Protein AF-A0A538QKP8-F1 (afdb_monomer_lite)

Foldseek 3Di:
DVVVVVVVVVVVVVVVVVVVVVVVVVVVVVVVVVVVVVVLVVLLVVLVVVLVVLVVVLVVLVVVLVVLVVVLVVLVVVLVVLVVVLVVLVVLLVVLVVVLVVLVVVLVVLVVVLVVLVVVLVVLVVVLVVLVVVCVVDDDDPVSVVVNVVSVVVSVVSVVVSVVSVVVSVVSVVSSVVSVVSNVVSVVSVVVSVVSVVVSVVSVVVSVVSVVVSVVSVVVSVVSVVSSCVSVVVPPPPPDDPPDDDDDDDPVVVVVVVVVVVVVVVVVVVVVVVVVVVVVVVVVVVVVVVVVVVVVVVVVVVVVVVVVVVPPDDDDDPLVVVLVVLVVVLVVLVVVLVVLVVQLVVLVPDDDDPVSVVSNVVSVVVNVVSVVVNVVSVVVCVVSPND

Structure (mmCIF, N/CA/C/O backbone):
data_AF-A0A538QKP8-F1
#
_entry.id   AF-A0A538QKP8-F1
#
loop_
_atom_site.group_PDB
_atom_site.id
_atom_site.type_symbol
_atom_site.label_atom_id
_atom_site.label_alt_id
_atom_site.label_comp_id
_atom_site.label_asym_id
_atom_site.label_entity_id
_atom_site.label_seq_id
_atom_site.pdbx_PDB_ins_code
_atom_site.Cartn_x
_atom_site.Cartn_y
_atom_site.Cartn_z
_atom_site.occupancy
_atom_site.B_iso_or_equiv
_atom_site.auth_seq_id
_atom_site.auth_comp_id
_atom_site.auth_asym_id
_atom_site.auth_atom_id
_atom_site.pdbx_PDB_model_num
ATOM 1 N N . MET A 1 1 ? 57.299 9.905 -96.079 1.00 59.62 1 MET A N 1
ATOM 2 C CA . MET A 1 1 ? 58.032 10.505 -94.932 1.00 59.62 1 MET A CA 1
ATOM 3 C C . MET A 1 1 ? 57.216 11.536 -94.160 1.00 59.62 1 MET A C 1
ATOM 5 O O . MET A 1 1 ? 57.145 11.400 -92.948 1.00 59.62 1 MET A O 1
ATOM 9 N N . THR A 1 2 ? 56.624 12.564 -94.782 1.00 70.69 2 THR A N 1
ATOM 10 C CA . THR A 1 2 ? 55.777 13.544 -94.063 1.00 70.69 2 THR A CA 1
ATOM 11 C C . THR A 1 2 ? 54.383 12.995 -93.748 1.00 70.69 2 THR A C 1
ATOM 13 O O . THR A 1 2 ? 53.954 13.095 -92.606 1.00 70.69 2 THR A O 1
ATOM 16 N N . ALA A 1 3 ? 53.727 12.330 -94.705 1.00 73.00 3 ALA A N 1
ATOM 17 C CA . ALA A 1 3 ? 52.415 11.704 -94.501 1.00 73.00 3 ALA A CA 1
ATOM 18 C C . ALA A 1 3 ? 52.436 10.591 -93.432 1.00 73.00 3 ALA A C 1
ATOM 20 O O . ALA A 1 3 ? 51.595 10.588 -92.543 1.00 73.00 3 ALA A O 1
ATOM 21 N N . ASP A 1 4 ? 53.447 9.713 -93.446 1.00 78.00 4 ASP A N 1
ATOM 22 C CA . ASP A 1 4 ? 53.578 8.624 -92.457 1.00 78.00 4 ASP A CA 1
ATOM 23 C C . ASP A 1 4 ? 53.831 9.146 -91.034 1.00 78.00 4 ASP A C 1
ATOM 25 O O . ASP A 1 4 ? 53.369 8.567 -90.055 1.00 78.00 4 ASP A O 1
ATOM 29 N N . ARG A 1 5 ? 54.558 10.267 -90.909 1.00 80.00 5 ARG A N 1
ATOM 30 C CA . ARG A 1 5 ? 54.783 10.939 -89.620 1.00 80.00 5 ARG A CA 1
ATOM 31 C C . ARG A 1 5 ? 53.517 11.602 -89.087 1.00 80.00 5 ARG A C 1
ATOM 33 O O . ARG A 1 5 ? 53.330 11.604 -87.877 1.00 80.00 5 ARG A O 1
ATOM 40 N N . ILE A 1 6 ? 52.675 12.142 -89.969 1.00 80.56 6 ILE A N 1
ATOM 41 C CA . ILE A 1 6 ? 51.372 12.711 -89.604 1.00 80.56 6 ILE A CA 1
ATOM 42 C C . ILE A 1 6 ? 50.420 11.591 -89.169 1.00 80.56 6 ILE A C 1
ATOM 44 O O . ILE A 1 6 ? 49.860 11.678 -88.087 1.00 80.56 6 ILE A O 1
ATOM 48 N N . ALA A 1 7 ? 50.336 10.489 -89.920 1.00 80.25 7 ALA A N 1
ATOM 49 C CA . ALA A 1 7 ? 49.511 9.335 -89.550 1.00 80.25 7 ALA A CA 1
ATOM 50 C C . ALA A 1 7 ? 49.923 8.725 -88.195 1.00 80.25 7 ALA A C 1
ATOM 52 O O . ALA A 1 7 ? 49.082 8.481 -87.335 1.00 80.25 7 ALA A O 1
ATOM 53 N N . ALA A 1 8 ? 51.229 8.558 -87.955 1.00 82.31 8 ALA A N 1
ATOM 54 C CA . ALA A 1 8 ? 51.733 8.078 -86.668 1.00 82.31 8 ALA A CA 1
ATOM 55 C C . ALA A 1 8 ? 51.505 9.074 -85.514 1.00 82.31 8 ALA A C 1
ATOM 57 O O . ALA A 1 8 ? 51.424 8.661 -84.357 1.00 82.31 8 ALA A O 1
ATOM 58 N N . ALA A 1 9 ? 51.442 10.378 -85.799 1.00 80.38 9 ALA A N 1
ATOM 59 C CA . ALA A 1 9 ? 51.078 11.389 -84.811 1.00 80.38 9 ALA A CA 1
ATOM 60 C C . ALA A 1 9 ? 49.576 11.333 -84.492 1.00 80.38 9 ALA A C 1
ATOM 62 O O . ALA A 1 9 ? 49.225 11.331 -83.315 1.00 80.38 9 ALA A O 1
ATOM 63 N N . ASP A 1 10 ? 48.718 11.188 -85.503 1.00 85.00 10 ASP A N 1
ATOM 64 C CA . ASP A 1 10 ? 47.269 11.032 -85.334 1.00 85.00 10 ASP A CA 1
ATOM 65 C C . ASP A 1 10 ? 46.922 9.784 -84.512 1.00 85.00 10 ASP A C 1
ATOM 67 O O . ASP A 1 10 ? 46.087 9.848 -83.612 1.00 85.00 10 ASP A O 1
ATOM 71 N N . ASP A 1 11 ? 47.595 8.656 -84.753 1.00 87.00 11 ASP A N 1
ATOM 72 C CA . ASP A 1 11 ? 47.374 7.430 -83.975 1.00 87.00 11 ASP A CA 1
ATOM 73 C C . ASP A 1 11 ? 47.804 7.582 -82.510 1.00 87.00 11 ASP A C 1
ATOM 75 O O . ASP A 1 11 ? 47.118 7.101 -81.608 1.00 87.00 11 ASP A O 1
ATOM 79 N N . ARG A 1 12 ? 48.896 8.312 -82.244 1.00 85.00 12 ARG A N 1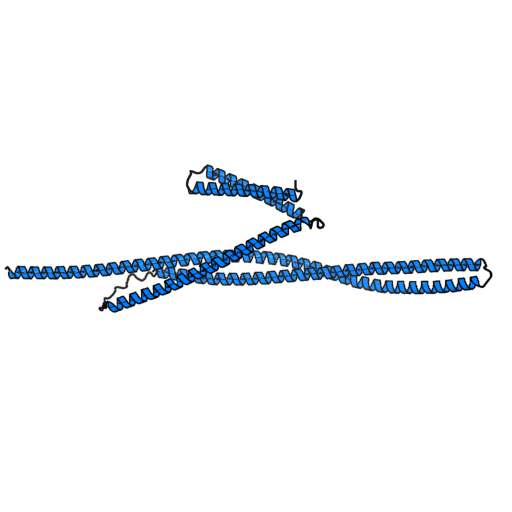
ATOM 80 C CA . ARG A 1 12 ? 49.315 8.644 -80.870 1.00 85.00 12 ARG A CA 1
ATOM 81 C C . ARG A 1 12 ? 48.332 9.582 -80.179 1.00 85.00 12 ARG A C 1
ATOM 83 O O . ARG A 1 12 ? 48.111 9.429 -78.982 1.00 85.00 12 ARG A O 1
ATOM 90 N N . VAL A 1 13 ? 47.756 10.536 -80.910 1.00 88.50 13 VAL A N 1
ATOM 91 C CA . VAL A 1 13 ? 46.716 11.430 -80.385 1.00 88.50 13 VAL A CA 1
ATOM 92 C C . VAL A 1 13 ? 45.458 10.629 -80.046 1.00 88.50 13 VAL A C 1
ATOM 94 O O . VAL A 1 13 ? 44.963 10.750 -78.932 1.00 88.50 13 VAL A O 1
ATOM 97 N N . ARG A 1 14 ? 44.998 9.728 -80.926 1.00 87.00 14 ARG A N 1
ATOM 98 C CA . ARG A 1 14 ? 43.838 8.851 -80.659 1.00 87.00 14 ARG A CA 1
ATOM 99 C C . ARG A 1 14 ? 44.045 7.928 -79.456 1.00 87.00 14 ARG A C 1
ATOM 101 O O . ARG A 1 14 ? 43.130 7.738 -78.655 1.00 87.00 14 ARG A O 1
ATOM 108 N N . ASP A 1 15 ? 45.235 7.352 -79.314 1.00 88.88 15 ASP A N 1
ATOM 109 C CA . ASP A 1 15 ? 45.592 6.520 -78.159 1.00 88.88 15 ASP A CA 1
ATOM 110 C C . ASP A 1 15 ? 45.644 7.356 -76.865 1.00 88.88 15 ASP A C 1
ATOM 112 O O . ASP A 1 15 ? 45.087 6.958 -75.843 1.00 88.88 15 ASP A O 1
ATOM 116 N N . ALA A 1 16 ? 46.211 8.567 -76.914 1.00 83.88 16 ALA A N 1
ATOM 117 C CA . ALA A 1 16 ? 46.196 9.497 -75.784 1.00 83.88 16 ALA A CA 1
ATOM 118 C C . ALA A 1 16 ? 44.769 9.923 -75.388 1.00 83.88 16 ALA A C 1
ATOM 120 O O . ALA A 1 16 ? 44.449 9.929 -74.201 1.00 83.88 16 ALA A O 1
ATOM 121 N N . GLU A 1 17 ? 43.896 10.212 -76.357 1.00 87.50 17 GLU A N 1
ATOM 122 C CA . GLU A 1 17 ? 42.477 10.512 -76.120 1.00 87.50 17 GLU A CA 1
ATOM 123 C C . GLU A 1 17 ? 41.736 9.328 -75.488 1.00 87.50 17 GLU A C 1
ATOM 125 O O . GLU A 1 17 ? 40.929 9.514 -74.578 1.00 87.50 17 GLU A O 1
ATOM 130 N N . THR A 1 18 ? 42.020 8.103 -75.936 1.00 89.31 18 THR A N 1
ATOM 131 C CA . THR A 1 18 ? 41.408 6.887 -75.377 1.00 89.31 18 THR A CA 1
ATOM 132 C C . THR A 1 18 ? 41.834 6.686 -73.923 1.00 89.31 18 THR A C 1
ATOM 134 O O . THR A 1 18 ? 40.988 6.500 -73.052 1.00 89.31 18 THR A O 1
ATOM 137 N N . ARG A 1 19 ? 43.132 6.828 -73.625 1.00 86.38 19 ARG A N 1
ATOM 138 C CA . ARG A 1 19 ? 43.650 6.752 -72.249 1.00 86.38 19 ARG A CA 1
ATOM 139 C C . ARG A 1 19 ? 43.101 7.861 -71.350 1.00 86.38 19 ARG A C 1
ATOM 141 O O . ARG A 1 19 ? 42.874 7.612 -70.170 1.00 86.38 19 ARG A O 1
ATOM 148 N N . ALA A 1 20 ? 42.892 9.065 -71.887 1.00 85.56 20 ALA A N 1
ATOM 149 C CA . ALA A 1 20 ? 42.275 10.166 -71.152 1.00 85.56 20 ALA A CA 1
ATOM 150 C C . ALA A 1 20 ? 40.816 9.846 -70.785 1.00 85.56 20 ALA A C 1
ATOM 152 O O . ALA A 1 20 ? 40.441 9.990 -69.624 1.00 85.56 20 ALA A O 1
ATOM 153 N N . ARG A 1 21 ? 40.025 9.311 -71.728 1.00 88.81 21 ARG A N 1
ATOM 154 C CA . ARG A 1 21 ? 38.645 8.858 -71.464 1.00 88.81 21 ARG A CA 1
ATOM 155 C C . ARG A 1 21 ? 38.589 7.731 -70.428 1.00 88.81 21 ARG A C 1
ATOM 157 O O . ARG A 1 21 ? 37.744 7.772 -69.537 1.00 88.81 21 ARG A O 1
ATOM 164 N N . ASP A 1 22 ? 39.503 6.764 -70.497 1.00 87.00 22 ASP A N 1
ATOM 165 C CA . ASP A 1 22 ? 39.600 5.687 -69.502 1.00 87.00 22 ASP A CA 1
ATOM 166 C C . ASP A 1 22 ? 39.968 6.219 -68.107 1.00 87.00 22 ASP A C 1
ATOM 168 O O . ASP A 1 22 ? 39.455 5.735 -67.095 1.00 87.00 22 ASP A O 1
ATOM 172 N N . ALA A 1 23 ? 40.857 7.213 -68.033 1.00 84.75 23 ALA A N 1
ATOM 173 C CA . ALA A 1 23 ? 41.221 7.862 -66.777 1.00 84.75 23 ALA A CA 1
ATOM 174 C C . ALA A 1 23 ? 40.046 8.656 -66.183 1.00 84.75 23 ALA A C 1
ATOM 176 O O . ALA A 1 23 ? 39.795 8.547 -64.984 1.00 84.75 23 ALA A O 1
ATOM 177 N N . GLU A 1 24 ? 39.288 9.383 -67.010 1.00 87.62 24 GLU A N 1
ATOM 178 C CA . GLU A 1 24 ? 38.060 10.070 -66.590 1.00 87.62 24 GLU A CA 1
ATOM 179 C C . GLU A 1 24 ? 36.998 9.089 -66.079 1.00 87.62 24 GLU A C 1
ATOM 181 O O . GLU A 1 24 ? 36.386 9.335 -65.041 1.00 87.62 24 GLU A O 1
ATOM 186 N N . ALA A 1 25 ? 36.801 7.955 -66.759 1.00 85.88 25 ALA A N 1
ATOM 187 C CA . ALA A 1 25 ? 35.869 6.921 -66.310 1.00 85.88 25 ALA A CA 1
ATOM 188 C C . ALA A 1 25 ? 36.270 6.352 -64.938 1.00 85.88 25 ALA A C 1
ATOM 190 O O . ALA A 1 25 ? 35.433 6.237 -64.046 1.00 85.88 25 ALA A O 1
ATOM 191 N N . ARG A 1 26 ? 37.564 6.071 -64.725 1.00 85.69 26 ARG A N 1
ATOM 192 C CA . ARG A 1 26 ? 38.078 5.615 -63.420 1.00 85.69 26 ARG A CA 1
ATOM 193 C C . ARG A 1 26 ? 37.946 6.673 -62.326 1.00 85.69 26 ARG A C 1
ATOM 195 O O . ARG A 1 26 ? 37.712 6.306 -61.178 1.00 85.69 26 ARG A O 1
ATOM 202 N N . ALA A 1 27 ? 38.110 7.953 -62.660 1.00 84.38 27 ALA A N 1
ATOM 203 C CA . ALA A 1 27 ? 37.926 9.049 -61.712 1.00 84.38 27 ALA A CA 1
ATOM 204 C C . ALA A 1 27 ? 36.459 9.157 -61.266 1.00 84.38 27 ALA A C 1
ATOM 206 O O . ALA A 1 27 ? 36.204 9.198 -60.066 1.00 84.38 27 ALA A O 1
ATOM 207 N N . ARG A 1 28 ? 35.505 9.081 -62.206 1.00 87.81 28 ARG A N 1
ATOM 208 C CA . ARG A 1 28 ? 34.063 9.052 -61.895 1.00 87.81 28 ARG A CA 1
ATOM 209 C C . ARG A 1 28 ? 33.679 7.842 -61.040 1.00 87.81 28 ARG A C 1
ATOM 211 O O . ARG A 1 28 ? 32.957 7.990 -60.061 1.00 87.81 28 ARG A O 1
ATOM 218 N N . ASP A 1 29 ? 34.210 6.660 -61.358 1.00 84.38 29 ASP A N 1
ATOM 219 C CA . ASP A 1 29 ? 34.007 5.455 -60.541 1.00 84.38 29 ASP A CA 1
ATOM 220 C C . ASP A 1 29 ? 34.567 5.619 -59.117 1.00 84.38 29 ASP A C 1
ATOM 222 O O . ASP A 1 29 ? 33.974 5.134 -58.152 1.00 84.38 29 ASP A O 1
ATOM 226 N N . ALA A 1 30 ? 35.722 6.274 -58.968 1.00 79.69 30 ALA A N 1
ATOM 227 C CA . ALA A 1 30 ? 36.324 6.539 -57.665 1.00 79.69 30 ALA A CA 1
ATOM 228 C C . ALA A 1 30 ? 35.511 7.560 -56.852 1.00 79.69 30 ALA A C 1
ATOM 230 O O . ALA A 1 30 ? 35.314 7.350 -55.655 1.00 79.69 30 ALA A O 1
ATOM 231 N N . GLU A 1 31 ? 34.999 8.615 -57.491 1.00 86.00 31 GLU A N 1
ATOM 232 C CA . GLU A 1 31 ? 34.100 9.595 -56.868 1.00 86.00 31 GLU A CA 1
ATOM 233 C C . GLU A 1 31 ? 32.800 8.941 -56.390 1.00 86.00 31 GLU A C 1
ATOM 235 O O . GLU A 1 31 ? 32.450 9.084 -55.219 1.00 86.00 31 GLU A O 1
ATOM 240 N N . ALA A 1 32 ? 32.152 8.128 -57.231 1.00 81.88 32 ALA A N 1
ATOM 241 C CA . ALA A 1 32 ? 30.931 7.410 -56.862 1.00 81.88 32 ALA A CA 1
ATOM 242 C C . ALA A 1 32 ? 31.142 6.458 -55.668 1.00 81.88 32 ALA A C 1
ATOM 244 O O . ALA A 1 32 ? 30.282 6.332 -54.796 1.00 81.88 32 ALA A O 1
ATOM 245 N N . ARG A 1 33 ? 32.308 5.798 -55.582 1.00 79.94 33 ARG A N 1
ATOM 246 C CA . ARG A 1 33 ? 32.666 4.962 -54.419 1.00 79.94 33 ARG A CA 1
ATOM 247 C C . ARG A 1 33 ? 32.908 5.786 -53.158 1.00 79.94 33 ARG A C 1
ATOM 249 O O . ARG A 1 33 ? 32.520 5.348 -52.078 1.00 79.94 33 ARG A O 1
ATOM 256 N N . ALA A 1 34 ? 33.553 6.944 -53.279 1.00 78.00 34 ALA A N 1
ATOM 257 C CA . ALA A 1 34 ? 33.796 7.833 -52.146 1.00 78.00 34 ALA A CA 1
ATOM 258 C C . ALA A 1 34 ? 32.485 8.414 -51.594 1.00 78.00 34 ALA A C 1
ATOM 260 O O . ALA A 1 34 ? 32.321 8.504 -50.379 1.00 78.00 34 ALA A O 1
ATOM 261 N N . GLU A 1 35 ? 31.541 8.760 -52.470 1.00 80.00 35 GLU A N 1
ATOM 262 C CA . GLU A 1 35 ? 30.203 9.205 -52.078 1.00 80.00 35 GLU A CA 1
ATOM 263 C C . GLU A 1 35 ? 29.429 8.089 -51.369 1.00 80.00 35 GLU A C 1
ATOM 265 O O . GLU A 1 35 ? 28.979 8.289 -50.244 1.00 80.00 35 GLU A O 1
ATOM 270 N N . ALA A 1 36 ? 29.393 6.880 -51.943 1.00 75.12 36 ALA A N 1
ATOM 271 C CA . ALA A 1 36 ? 28.758 5.720 -51.314 1.00 75.12 36 ALA A CA 1
ATOM 272 C C . ALA A 1 36 ? 29.343 5.384 -49.925 1.00 75.12 36 ALA A C 1
ATOM 274 O O . ALA A 1 36 ? 28.602 4.974 -49.030 1.00 75.12 36 ALA A O 1
ATOM 275 N N . ALA A 1 37 ? 30.653 5.573 -49.729 1.00 74.44 37 ALA A N 1
ATOM 276 C CA . ALA A 1 37 ? 31.309 5.365 -48.439 1.00 74.44 37 ALA A CA 1
ATOM 277 C C . ALA A 1 37 ? 30.876 6.399 -47.384 1.00 74.44 37 ALA A C 1
ATOM 279 O O . ALA A 1 37 ? 30.548 6.011 -46.264 1.00 74.44 37 ALA A O 1
ATOM 280 N N . ARG A 1 38 ? 30.803 7.690 -47.741 1.00 79.50 38 ARG A N 1
ATOM 281 C CA . ARG A 1 38 ? 30.300 8.751 -46.839 1.00 79.50 38 ARG A CA 1
ATOM 282 C C . ARG A 1 38 ? 28.847 8.513 -46.440 1.00 79.50 38 ARG A C 1
ATOM 284 O O . ARG A 1 38 ? 28.465 8.692 -45.289 1.00 79.50 38 ARG A O 1
ATOM 291 N N . ASP A 1 39 ? 28.050 8.065 -47.399 1.00 77.31 39 ASP A N 1
ATOM 292 C CA . ASP A 1 39 ? 26.652 7.700 -47.211 1.00 77.31 39 ASP A CA 1
ATOM 293 C C . ASP A 1 39 ? 26.480 6.530 -46.227 1.00 77.31 39 ASP A C 1
ATOM 295 O O . ASP A 1 39 ? 25.557 6.514 -45.411 1.00 77.31 39 ASP A O 1
ATOM 299 N N . ALA A 1 40 ? 27.356 5.524 -46.304 1.00 75.88 40 ALA A N 1
ATOM 300 C CA . ALA A 1 40 ? 27.382 4.410 -45.359 1.00 75.88 40 ALA A CA 1
ATOM 301 C C . ALA A 1 40 ? 27.820 4.863 -43.957 1.00 75.88 40 ALA A C 1
ATOM 303 O O . ALA A 1 40 ? 27.183 4.490 -42.974 1.00 75.88 40 ALA A O 1
ATOM 304 N N . GLU A 1 41 ? 28.835 5.725 -43.866 1.00 78.25 41 GLU A N 1
ATOM 305 C CA . GLU A 1 41 ? 29.316 6.298 -42.603 1.00 78.25 41 GLU A CA 1
ATOM 306 C C . GLU A 1 41 ? 28.223 7.104 -41.882 1.00 78.25 41 GLU A C 1
ATOM 308 O O . GLU A 1 41 ? 27.979 6.892 -40.695 1.00 78.25 41 GLU A O 1
ATOM 313 N N . ALA A 1 42 ? 27.481 7.948 -42.605 1.00 79.50 42 ALA A N 1
ATOM 314 C CA . ALA A 1 42 ? 26.361 8.701 -42.040 1.00 79.50 42 ALA A CA 1
ATOM 315 C C . ALA A 1 42 ? 25.241 7.783 -41.507 1.00 79.50 42 ALA A C 1
ATOM 317 O O . ALA A 1 42 ? 24.654 8.047 -40.454 1.00 79.50 42 ALA A O 1
ATOM 318 N N . ARG A 1 43 ? 24.952 6.671 -42.203 1.00 77.12 43 ARG A N 1
ATOM 319 C CA . ARG A 1 43 ? 23.977 5.667 -41.736 1.00 77.12 43 ARG A CA 1
ATOM 320 C C . ARG A 1 43 ? 24.468 4.931 -40.491 1.00 77.12 43 ARG A C 1
ATOM 322 O O . ARG A 1 43 ? 23.662 4.700 -39.591 1.00 77.12 43 ARG A O 1
ATOM 329 N N . ALA A 1 44 ? 25.756 4.593 -40.427 1.00 76.81 44 ALA A N 1
ATOM 330 C CA . ALA A 1 44 ? 26.361 3.961 -39.259 1.00 76.81 44 ALA A CA 1
ATOM 331 C C . ALA A 1 44 ? 26.285 4.882 -38.030 1.00 76.81 44 ALA A C 1
ATOM 333 O O . ALA A 1 44 ? 25.754 4.464 -37.007 1.00 76.81 44 ALA A O 1
ATOM 334 N N . GLN A 1 45 ? 26.675 6.155 -38.154 1.00 79.00 45 GLN A N 1
ATOM 335 C CA . GLN A 1 45 ? 26.569 7.141 -37.067 1.00 79.00 45 GLN A CA 1
ATOM 336 C C . GLN A 1 45 ? 25.122 7.316 -36.574 1.00 79.00 45 GLN A C 1
ATOM 338 O O . GLN A 1 45 ? 24.856 7.330 -35.373 1.00 79.00 45 GLN A O 1
ATOM 343 N N . GLY A 1 46 ? 24.154 7.384 -37.495 1.00 80.44 46 GLY A N 1
ATOM 344 C CA . GLY A 1 46 ? 22.736 7.452 -37.132 1.00 80.44 46 GLY A CA 1
ATOM 345 C C . GLY A 1 46 ? 22.217 6.184 -36.438 1.00 80.44 46 GLY A C 1
ATOM 346 O O . GLY A 1 46 ? 21.328 6.259 -35.590 1.00 80.44 46 GLY A O 1
ATOM 347 N N . ALA A 1 47 ? 22.747 5.007 -36.776 1.00 77.56 47 ALA A N 1
ATOM 348 C CA . ALA A 1 47 ? 22.434 3.766 -36.071 1.00 77.56 47 ALA A CA 1
ATOM 349 C C . ALA A 1 47 ? 23.084 3.715 -34.676 1.00 77.56 47 ALA A C 1
ATOM 351 O O . ALA A 1 47 ? 22.434 3.259 -33.738 1.00 77.56 47 ALA A O 1
ATOM 352 N N . GLU A 1 48 ? 24.308 4.232 -34.521 1.00 77.31 48 GLU A N 1
ATOM 353 C CA . GLU A 1 48 ? 25.015 4.316 -33.233 1.00 77.31 48 GLU A CA 1
ATOM 354 C C . GLU A 1 48 ? 24.260 5.189 -32.237 1.00 77.31 48 GLU A C 1
ATOM 356 O O . GLU A 1 48 ? 24.006 4.755 -31.116 1.00 77.31 48 GLU A O 1
ATOM 361 N N . GLN A 1 49 ? 23.819 6.375 -32.666 1.00 83.81 49 GLN A N 1
ATOM 362 C CA . GLN A 1 49 ? 23.048 7.266 -31.799 1.00 83.81 49 GLN A CA 1
ATOM 363 C C . GLN A 1 49 ? 21.754 6.598 -31.315 1.00 83.81 49 GLN A C 1
ATOM 365 O O . GLN A 1 49 ? 21.456 6.612 -30.124 1.00 83.81 49 GLN A O 1
ATOM 370 N N . ARG A 1 50 ? 21.010 5.943 -32.219 1.00 79.94 50 ARG A N 1
ATOM 371 C CA . ARG A 1 50 ? 19.776 5.229 -31.851 1.00 79.94 50 ARG A CA 1
ATOM 372 C C . ARG A 1 50 ? 20.036 4.072 -30.886 1.00 79.94 50 ARG A C 1
ATOM 374 O O . ARG A 1 50 ? 19.210 3.831 -30.008 1.00 79.94 50 ARG A O 1
ATOM 381 N N . ALA A 1 51 ? 21.146 3.351 -31.049 1.00 76.12 51 ALA A N 1
ATOM 382 C CA . ALA A 1 51 ? 21.529 2.275 -30.140 1.00 76.12 51 ALA A CA 1
ATOM 383 C C . ALA A 1 51 ? 21.843 2.819 -28.736 1.00 76.12 51 ALA A C 1
ATOM 385 O O . ALA A 1 51 ? 21.305 2.299 -27.761 1.00 76.12 51 ALA A O 1
ATOM 386 N N . HIS A 1 52 ? 22.613 3.907 -28.639 1.00 78.69 52 HIS A N 1
ATOM 387 C CA . HIS A 1 52 ? 22.904 4.563 -27.362 1.00 78.69 52 HIS A CA 1
ATOM 388 C C . HIS A 1 52 ? 21.652 5.108 -26.669 1.00 78.69 52 HIS A C 1
ATOM 390 O O . HIS A 1 52 ? 21.470 4.891 -25.470 1.00 78.69 52 HIS A O 1
ATOM 396 N N . ASP A 1 53 ? 20.747 5.749 -27.411 1.00 81.81 53 ASP A N 1
ATOM 397 C CA . ASP A 1 53 ? 19.483 6.233 -26.849 1.00 81.81 53 ASP A CA 1
ATOM 398 C C . ASP A 1 53 ? 18.637 5.064 -26.305 1.00 81.81 53 ASP A C 1
ATOM 400 O O . ASP A 1 53 ? 18.023 5.166 -25.242 1.00 81.81 53 ASP A O 1
ATOM 404 N N . ALA A 1 54 ? 18.613 3.924 -27.005 1.00 74.44 54 ALA A N 1
ATOM 405 C CA . ALA A 1 54 ? 17.905 2.730 -26.548 1.00 74.44 54 ALA A CA 1
ATOM 406 C C . ALA A 1 54 ? 18.546 2.101 -25.300 1.00 74.44 54 ALA A C 1
ATOM 408 O O . ALA A 1 54 ? 17.823 1.693 -24.391 1.00 74.44 54 ALA A O 1
ATOM 409 N N . GLU A 1 55 ? 19.878 2.055 -25.222 1.00 74.31 55 GLU A N 1
ATOM 410 C CA . GLU A 1 55 ? 20.613 1.604 -24.032 1.00 74.31 55 GLU A CA 1
ATOM 411 C C . GLU A 1 55 ? 20.304 2.475 -22.810 1.00 74.31 55 GLU A C 1
ATOM 413 O O . GLU A 1 55 ? 19.975 1.943 -21.749 1.00 74.31 55 GLU A O 1
ATOM 418 N N . ALA A 1 56 ? 20.325 3.802 -22.965 1.00 80.75 56 ALA A N 1
ATOM 419 C CA . ALA A 1 56 ? 20.001 4.735 -21.888 1.00 80.75 56 ALA A CA 1
ATOM 420 C C . ALA A 1 56 ? 18.568 4.532 -21.367 1.00 80.75 56 ALA A C 1
ATOM 422 O O . ALA A 1 56 ? 18.335 4.483 -20.158 1.00 80.75 56 ALA A O 1
ATOM 423 N N . ARG A 1 57 ? 17.606 4.341 -22.278 1.00 76.75 57 ARG A N 1
ATOM 424 C CA . ARG A 1 57 ? 16.205 4.086 -21.920 1.00 76.75 57 ARG A CA 1
ATOM 425 C C . ARG A 1 57 ? 16.013 2.742 -21.207 1.00 76.75 57 ARG A C 1
ATOM 427 O O . ARG A 1 57 ? 15.176 2.653 -20.310 1.00 76.75 57 ARG A O 1
ATOM 434 N N . VAL A 1 58 ? 16.764 1.703 -21.585 1.00 74.12 58 VAL A N 1
ATOM 435 C CA . VAL A 1 58 ? 16.762 0.411 -20.873 1.00 74.12 58 VAL A CA 1
ATOM 436 C C . VAL A 1 58 ? 17.318 0.579 -19.458 1.00 74.12 58 VAL A C 1
ATOM 438 O O . VAL A 1 58 ? 16.666 0.139 -18.517 1.00 74.12 58 VAL A O 1
ATOM 441 N N . ALA A 1 59 ? 18.441 1.281 -19.287 1.00 74.25 59 ALA A N 1
ATOM 442 C CA . ALA A 1 59 ? 19.035 1.521 -17.969 1.00 74.25 59 ALA A CA 1
ATOM 443 C C . ALA A 1 59 ? 18.092 2.297 -17.025 1.00 74.25 59 ALA A C 1
ATOM 445 O O . ALA A 1 59 ? 17.939 1.944 -15.854 1.00 74.25 59 ALA A O 1
ATOM 446 N N . GLU A 1 60 ? 17.399 3.321 -17.532 1.00 79.94 60 GLU A N 1
ATOM 447 C CA . GLU A 1 60 ? 16.380 4.043 -16.757 1.00 79.94 60 GLU A CA 1
ATOM 448 C C . GLU A 1 60 ? 15.216 3.120 -16.352 1.00 79.94 60 GLU A C 1
ATOM 450 O O . GLU A 1 60 ? 14.751 3.138 -15.209 1.00 79.94 60 GLU A O 1
ATOM 455 N N . ALA A 1 61 ? 14.741 2.283 -17.277 1.00 73.88 61 ALA A N 1
ATOM 456 C CA . ALA A 1 61 ? 13.671 1.331 -17.001 1.00 73.88 61 ALA A CA 1
ATOM 457 C C . ALA A 1 61 ? 14.090 0.259 -15.975 1.00 73.88 61 ALA A C 1
ATOM 459 O O . ALA A 1 61 ? 13.274 -0.107 -15.128 1.00 73.88 61 ALA A O 1
ATOM 460 N N . GLU A 1 62 ? 15.343 -0.200 -15.996 1.00 73.06 62 GLU A N 1
ATOM 461 C CA . GLU A 1 62 ? 15.907 -1.106 -14.986 1.00 73.06 62 GLU A CA 1
ATOM 462 C C . GLU A 1 62 ? 15.907 -0.466 -13.593 1.00 73.06 62 GLU A C 1
ATOM 464 O O . GLU A 1 62 ? 15.416 -1.081 -12.645 1.00 73.06 62 GLU A O 1
ATOM 469 N N . HIS A 1 63 ? 16.344 0.794 -13.468 1.00 79.75 63 HIS A N 1
ATOM 470 C CA . HIS A 1 63 ? 16.285 1.521 -12.193 1.00 79.75 63 HIS A CA 1
ATOM 471 C C . HIS A 1 63 ? 14.852 1.597 -11.652 1.00 79.75 63 HIS A C 1
ATOM 473 O O . HIS A 1 63 ? 14.593 1.331 -10.478 1.00 79.75 63 HIS A O 1
ATOM 479 N N . ARG A 1 64 ? 13.883 1.897 -12.524 1.00 74.50 64 ARG A N 1
ATOM 480 C CA . ARG A 1 64 ? 12.463 1.949 -12.144 1.00 74.50 64 ARG A CA 1
ATOM 481 C C . ARG A 1 64 ? 11.915 0.597 -11.690 1.00 74.50 64 ARG A C 1
ATOM 483 O O . ARG A 1 64 ? 11.015 0.574 -10.850 1.00 74.50 64 ARG A O 1
ATOM 490 N N . VAL A 1 65 ? 12.407 -0.512 -12.245 1.00 73.25 65 VAL A N 1
ATOM 491 C CA . VAL A 1 65 ? 12.044 -1.859 -11.781 1.00 73.25 65 VAL A CA 1
ATOM 492 C C . VAL A 1 65 ? 12.595 -2.099 -10.378 1.00 73.25 65 VAL A C 1
ATOM 494 O O . VAL A 1 65 ? 11.826 -2.524 -9.522 1.00 73.25 65 VAL A O 1
ATOM 497 N N . VAL A 1 66 ? 13.858 -1.754 -10.110 1.00 78.69 66 VAL A N 1
ATOM 498 C CA . VAL A 1 66 ? 14.460 -1.891 -8.769 1.00 78.69 66 VAL A CA 1
ATOM 499 C C . VAL A 1 66 ? 13.688 -1.074 -7.726 1.00 78.69 66 VAL A C 1
ATOM 501 O O . VAL A 1 66 ? 13.320 -1.600 -6.676 1.00 78.69 66 VAL A O 1
ATOM 504 N N . ASP A 1 67 ? 13.360 0.185 -8.028 1.00 77.12 67 ASP A N 1
ATOM 505 C CA . ASP A 1 67 ? 12.564 1.030 -7.127 1.00 77.12 67 ASP A CA 1
ATOM 506 C C . ASP A 1 67 ? 11.174 0.437 -6.857 1.00 77.12 67 ASP A C 1
ATOM 508 O O . ASP A 1 67 ? 10.677 0.460 -5.728 1.00 77.12 67 ASP A O 1
ATOM 512 N N . ALA A 1 68 ? 10.522 -0.091 -7.896 1.00 72.81 68 ALA A N 1
ATOM 513 C CA . ALA A 1 68 ? 9.211 -0.717 -7.769 1.00 72.81 68 ALA A CA 1
ATOM 514 C C . ALA A 1 68 ? 9.269 -2.018 -6.949 1.00 72.81 68 ALA A C 1
ATOM 516 O O . ALA A 1 68 ? 8.368 -2.272 -6.149 1.00 72.81 68 ALA A O 1
ATOM 517 N N . GLU A 1 69 ? 10.331 -2.814 -7.092 1.00 73.31 69 GLU A N 1
ATOM 518 C CA . GLU A 1 69 ? 10.578 -4.008 -6.276 1.00 73.31 69 GLU A CA 1
ATOM 519 C C . GLU A 1 69 ? 10.776 -3.654 -4.800 1.00 73.31 69 GLU A C 1
ATOM 521 O O . GLU A 1 69 ? 10.153 -4.273 -3.936 1.00 73.31 69 GLU A O 1
ATOM 526 N N . ALA A 1 70 ? 11.563 -2.617 -4.503 1.00 79.25 70 ALA A N 1
ATOM 527 C CA . ALA A 1 70 ? 11.764 -2.146 -3.135 1.00 79.25 70 ALA A CA 1
ATOM 528 C C . ALA A 1 70 ? 10.446 -1.691 -2.482 1.00 79.25 70 ALA A C 1
ATOM 530 O O . ALA A 1 70 ? 10.166 -2.034 -1.330 1.00 79.25 70 ALA A O 1
ATOM 531 N N . ARG A 1 71 ? 9.596 -0.965 -3.225 1.00 75.69 71 ARG A N 1
ATOM 532 C CA . ARG A 1 71 ? 8.262 -0.555 -2.748 1.00 75.69 71 ARG A CA 1
ATOM 533 C C . ARG A 1 71 ? 7.351 -1.751 -2.493 1.00 75.69 71 ARG A C 1
ATOM 535 O O . ARG A 1 71 ? 6.695 -1.788 -1.455 1.00 75.69 71 ARG A O 1
ATOM 542 N N . ALA A 1 72 ? 7.331 -2.727 -3.401 1.00 74.88 72 ALA A N 1
ATOM 543 C CA . ALA A 1 72 ? 6.544 -3.945 -3.228 1.00 74.88 72 ALA A CA 1
ATOM 544 C C . ALA A 1 72 ? 6.983 -4.721 -1.975 1.00 74.88 72 ALA A C 1
ATOM 546 O O . ALA A 1 72 ? 6.140 -5.114 -1.175 1.00 74.88 72 ALA A O 1
ATOM 547 N N . HIS A 1 73 ? 8.292 -4.854 -1.749 1.00 79.50 73 HIS A N 1
ATOM 548 C CA . HIS A 1 73 ? 8.828 -5.541 -0.575 1.00 79.50 73 HIS A CA 1
ATOM 549 C C . HIS A 1 73 ? 8.492 -4.831 0.750 1.00 79.50 73 HIS A C 1
ATOM 551 O O . HIS A 1 73 ? 8.128 -5.472 1.741 1.00 79.50 73 HIS A O 1
ATOM 557 N N . ASN A 1 74 ? 8.570 -3.495 0.778 1.00 78.75 74 ASN A N 1
ATOM 558 C CA . ASN A 1 74 ? 8.162 -2.716 1.948 1.00 78.75 74 ASN A CA 1
ATOM 559 C C . ASN A 1 74 ? 6.665 -2.897 2.243 1.00 78.75 74 ASN A C 1
ATOM 561 O O . ASN A 1 74 ? 6.280 -3.115 3.393 1.00 78.75 74 ASN A O 1
ATOM 565 N N . ALA A 1 75 ? 5.832 -2.858 1.201 1.00 75.25 75 ALA A N 1
ATOM 566 C CA . ALA A 1 75 ? 4.397 -3.061 1.331 1.00 75.25 75 ALA A CA 1
ATOM 567 C C . ALA A 1 75 ? 4.065 -4.476 1.845 1.00 75.25 75 ALA A C 1
ATOM 569 O O . ALA A 1 75 ? 3.262 -4.610 2.764 1.00 75.25 75 ALA A O 1
ATOM 570 N N . GLU A 1 76 ? 4.741 -5.520 1.353 1.00 78.75 76 GLU A N 1
ATOM 571 C CA . GLU A 1 76 ? 4.603 -6.894 1.868 1.00 78.75 76 GLU A CA 1
ATOM 572 C C . GLU A 1 76 ? 4.973 -7.004 3.354 1.00 78.75 76 GLU A C 1
ATOM 574 O O . GLU A 1 76 ? 4.235 -7.607 4.134 1.00 78.75 76 GLU A O 1
ATOM 579 N N . SER A 1 77 ? 6.063 -6.361 3.780 1.00 83.44 77 SER A N 1
ATOM 580 C CA . SER A 1 77 ? 6.450 -6.324 5.199 1.00 83.44 77 SER A CA 1
ATOM 581 C C . SER A 1 77 ? 5.383 -5.639 6.063 1.00 83.44 77 SER A C 1
ATOM 583 O O . SER A 1 77 ? 5.070 -6.091 7.167 1.00 83.44 77 SER A O 1
ATOM 585 N N . ARG A 1 78 ? 4.774 -4.559 5.552 1.00 76.75 78 ARG A N 1
ATOM 586 C CA . ARG A 1 78 ? 3.652 -3.879 6.216 1.00 76.75 78 ARG A CA 1
ATOM 587 C C . ARG A 1 78 ? 2.409 -4.766 6.295 1.00 76.75 78 ARG A C 1
ATOM 589 O O . ARG A 1 78 ? 1.760 -4.750 7.339 1.00 76.75 78 ARG A O 1
ATOM 596 N N . ALA A 1 79 ? 2.102 -5.553 5.260 1.00 77.19 79 ALA A N 1
ATOM 597 C CA . ALA A 1 79 ? 1.003 -6.521 5.303 1.00 77.19 79 ALA A CA 1
ATOM 598 C C . ALA A 1 79 ? 1.213 -7.590 6.370 1.00 77.19 79 ALA A C 1
ATOM 600 O O . ALA A 1 79 ? 0.309 -7.805 7.164 1.00 77.19 79 ALA A O 1
ATOM 601 N N . GLN A 1 80 ? 2.403 -8.182 6.472 1.00 80.94 80 GLN A N 1
ATOM 602 C CA . GLN A 1 80 ? 2.692 -9.157 7.534 1.00 80.94 80 GLN A CA 1
ATOM 603 C C . GLN A 1 80 ? 2.474 -8.554 8.931 1.00 80.94 80 GLN A C 1
ATOM 605 O O . GLN A 1 80 ? 1.888 -9.175 9.819 1.00 80.94 80 GLN A O 1
ATOM 610 N N . GLY A 1 81 ? 2.898 -7.300 9.122 1.00 82.56 81 GLY A N 1
ATOM 611 C CA . GLY A 1 81 ? 2.620 -6.558 10.350 1.00 82.56 81 GLY A CA 1
ATOM 612 C C . GLY A 1 81 ? 1.125 -6.298 10.576 1.00 82.56 81 GLY A C 1
ATOM 613 O O . GLY A 1 81 ? 0.669 -6.340 11.718 1.00 82.56 81 GLY A O 1
ATOM 614 N N . ALA A 1 82 ? 0.357 -6.027 9.519 1.00 80.50 82 ALA A N 1
ATOM 615 C CA . ALA A 1 82 ? -1.090 -5.842 9.591 1.00 80.50 82 ALA A CA 1
ATOM 616 C C . ALA A 1 82 ? -1.825 -7.158 9.901 1.00 80.50 82 ALA A C 1
ATOM 618 O O . ALA A 1 82 ? -2.697 -7.160 10.765 1.00 80.50 82 ALA A O 1
ATOM 619 N N . GLU A 1 83 ? -1.429 -8.276 9.292 1.00 82.56 83 GLU A N 1
ATOM 620 C CA . GLU A 1 83 ? -1.964 -9.619 9.558 1.00 82.56 83 GLU A CA 1
ATOM 621 C C . GLU A 1 83 ? -1.793 -10.010 11.030 1.00 82.56 83 GLU A C 1
ATOM 623 O O . GLU A 1 83 ? -2.747 -10.440 11.677 1.00 82.56 83 GLU A O 1
ATOM 628 N N . ALA A 1 84 ? -0.608 -9.778 11.605 1.00 86.31 84 ALA A N 1
ATOM 629 C CA . ALA A 1 84 ? -0.373 -10.026 13.027 1.00 86.31 84 ALA A CA 1
ATOM 630 C C . ALA A 1 84 ? -1.281 -9.166 13.928 1.00 86.31 84 ALA A C 1
ATOM 632 O O . ALA A 1 84 ? -1.769 -9.633 14.961 1.00 86.31 84 ALA A O 1
ATOM 633 N N . ARG A 1 85 ? -1.544 -7.910 13.536 1.00 81.94 85 ARG A N 1
ATOM 634 C CA . ARG A 1 85 ? -2.474 -7.027 14.259 1.00 81.94 85 ARG A CA 1
ATOM 635 C C . ARG A 1 85 ? -3.924 -7.475 14.119 1.00 81.94 85 ARG A C 1
ATOM 637 O O . ARG A 1 85 ? -4.645 -7.368 15.106 1.00 81.94 85 ARG A O 1
ATOM 644 N N . ILE A 1 86 ? -4.343 -7.963 12.948 1.00 87.19 86 ILE A N 1
ATOM 645 C CA . ILE A 1 86 ? -5.676 -8.551 12.751 1.00 87.19 86 ILE A CA 1
ATOM 646 C C . ILE A 1 86 ? -5.839 -9.756 13.661 1.00 87.19 86 ILE A C 1
ATOM 648 O O . ILE A 1 86 ? -6.802 -9.787 14.409 1.00 87.19 86 ILE A O 1
ATOM 652 N N . ALA A 1 87 ? -4.890 -10.696 13.657 1.00 86.06 87 ALA A N 1
ATOM 653 C CA . ALA A 1 87 ? -4.976 -11.889 14.495 1.00 86.06 87 ALA A CA 1
ATOM 654 C C . ALA A 1 87 ? -5.157 -11.516 15.976 1.00 86.06 87 ALA A C 1
ATOM 656 O O . ALA A 1 87 ? -6.082 -11.983 16.633 1.00 86.06 87 ALA A O 1
ATOM 657 N N . GLY A 1 88 ? -4.349 -10.575 16.480 1.00 88.38 88 GLY A N 1
ATOM 658 C CA . GLY A 1 88 ? -4.508 -10.079 17.848 1.00 88.38 88 GLY A CA 1
ATOM 659 C C . GLY A 1 88 ? -5.805 -9.289 18.087 1.00 88.38 88 GLY A C 1
ATOM 660 O O . GLY A 1 88 ? -6.319 -9.277 19.204 1.00 88.38 88 GLY A O 1
ATOM 661 N N . ALA A 1 89 ? -6.340 -8.602 17.076 1.00 86.31 89 ALA A N 1
ATOM 662 C CA . ALA A 1 89 ? -7.623 -7.909 17.174 1.00 86.31 89 ALA A CA 1
ATOM 663 C C . ALA A 1 89 ? -8.808 -8.887 17.161 1.00 86.31 89 ALA A C 1
ATOM 665 O O . ALA A 1 89 ? -9.740 -8.686 17.933 1.00 86.31 89 ALA A O 1
ATOM 666 N N . ASP A 1 90 ? -8.743 -9.945 16.355 1.00 89.00 90 ASP A N 1
ATOM 667 C CA . ASP A 1 90 ? -9.735 -11.018 16.285 1.00 89.00 90 ASP A CA 1
ATOM 668 C C . ASP A 1 90 ? -9.791 -11.797 17.605 1.00 89.00 90 ASP A C 1
ATOM 670 O O . ASP A 1 90 ? -10.882 -12.019 18.130 1.00 89.00 90 ASP A O 1
ATOM 674 N N . ASP A 1 91 ? -8.638 -12.125 18.198 1.00 91.19 91 ASP A N 1
ATOM 675 C CA . ASP A 1 91 ? -8.573 -12.760 19.522 1.00 91.19 91 ASP A CA 1
ATOM 676 C C . ASP A 1 91 ? -9.251 -11.892 20.596 1.00 91.19 91 ASP A C 1
ATOM 678 O O . ASP A 1 91 ? -10.055 -12.384 21.394 1.00 91.19 91 ASP A O 1
ATOM 682 N N . ARG A 1 92 ? -8.974 -10.578 20.599 1.00 85.94 92 ARG A N 1
ATOM 683 C CA . ARG A 1 92 ? -9.620 -9.629 21.523 1.00 85.94 92 ARG A CA 1
ATOM 684 C C . ARG A 1 92 ? -11.114 -9.485 21.266 1.00 85.94 92 ARG A C 1
ATOM 686 O O . ARG A 1 92 ? -11.880 -9.450 22.222 1.00 85.94 92 ARG A O 1
ATOM 693 N N . ALA A 1 93 ? -11.537 -9.416 20.007 1.00 89.31 93 ALA A N 1
ATOM 694 C CA . ALA A 1 93 ? -12.952 -9.350 19.659 1.00 89.31 93 ALA A CA 1
ATOM 695 C C . ALA A 1 93 ? -13.690 -10.608 20.126 1.00 89.31 93 ALA A C 1
ATOM 697 O O . ALA A 1 93 ? -14.770 -10.503 20.697 1.00 89.31 93 ALA A O 1
ATOM 698 N N . HIS A 1 94 ? -13.088 -11.787 19.961 1.00 92.38 94 HIS A N 1
ATOM 699 C CA . HIS A 1 94 ? -13.673 -13.044 20.416 1.00 92.38 94 HIS A CA 1
ATOM 700 C C . HIS A 1 94 ? -13.810 -13.117 21.948 1.00 92.38 94 HIS A C 1
ATOM 702 O O . HIS A 1 94 ? -14.848 -13.550 22.465 1.00 92.38 94 HIS A O 1
ATOM 708 N N . ASP A 1 95 ? -12.794 -12.659 22.689 1.00 92.00 95 ASP A N 1
ATOM 709 C CA . ASP A 1 95 ? -12.876 -12.514 24.149 1.00 92.00 95 ASP A CA 1
ATOM 710 C C . ASP A 1 95 ? -13.969 -11.510 24.548 1.00 92.00 95 ASP A C 1
ATOM 712 O O . ASP A 1 95 ? -14.820 -11.808 25.393 1.00 92.00 95 ASP A O 1
ATOM 716 N N . ALA A 1 96 ? -14.002 -10.348 23.891 1.00 88.06 96 ALA A N 1
ATOM 717 C CA . ALA A 1 96 ? -14.987 -9.307 24.144 1.00 88.06 96 ALA A CA 1
ATOM 718 C C . ALA A 1 96 ? -16.419 -9.787 23.867 1.00 88.06 96 ALA A C 1
ATOM 720 O O . ALA A 1 96 ? -17.295 -9.564 24.697 1.00 88.06 96 ALA A O 1
ATOM 721 N N . GLU A 1 97 ? -16.661 -10.514 22.773 1.00 91.75 97 GLU A N 1
ATOM 722 C CA . GLU A 1 97 ? -17.954 -11.138 22.468 1.00 91.75 97 GLU A CA 1
ATOM 723 C C . GLU A 1 97 ? -18.375 -12.152 23.535 1.00 91.75 97 GLU A C 1
ATOM 725 O O . GLU A 1 97 ? -19.546 -12.229 23.909 1.00 91.75 97 GLU A O 1
ATOM 730 N N . THR A 1 98 ? -17.433 -12.949 24.038 1.00 94.19 98 THR A N 1
ATOM 731 C CA . THR A 1 98 ? -17.715 -13.918 25.103 1.00 94.19 98 THR A CA 1
ATOM 732 C C . THR A 1 98 ? -18.119 -13.201 26.390 1.00 94.19 98 THR A C 1
ATOM 734 O O . THR A 1 98 ? -19.112 -13.566 27.022 1.00 94.19 98 THR A O 1
ATOM 737 N N . ARG A 1 99 ? -17.398 -12.133 26.744 1.00 90.00 99 ARG A N 1
ATOM 738 C CA . ARG A 1 99 ? -17.705 -11.278 27.898 1.00 90.00 99 ARG A CA 1
ATOM 739 C C . ARG A 1 99 ? -19.005 -10.500 27.719 1.00 90.00 99 ARG A C 1
ATOM 741 O O . ARG A 1 99 ? -19.700 -10.284 28.706 1.00 90.00 99 ARG A O 1
ATOM 748 N N . LEU A 1 100 ? -19.348 -10.113 26.491 1.00 91.12 100 LEU A N 1
ATOM 749 C CA . LEU A 1 100 ? -20.605 -9.448 26.159 1.00 91.12 100 LEU A CA 1
ATOM 750 C C . LEU A 1 100 ? -21.780 -10.375 26.474 1.00 91.12 100 LEU A C 1
ATOM 752 O O . LEU A 1 100 ? -22.658 -9.991 27.237 1.00 91.12 100 LEU A O 1
ATOM 756 N N . ARG A 1 101 ? -21.738 -11.623 25.986 1.00 92.44 101 ARG A N 1
ATOM 757 C CA . ARG A 1 101 ? -22.782 -12.628 26.256 1.00 92.44 101 ARG A CA 1
ATOM 758 C C . ARG A 1 101 ? -22.953 -12.899 27.756 1.00 92.44 101 ARG A C 1
ATOM 760 O O . ARG A 1 101 ? -24.080 -13.024 28.233 1.00 92.44 101 ARG A O 1
ATOM 767 N N . ASP A 1 102 ? -21.854 -12.974 28.512 1.00 92.94 102 ASP A N 1
ATOM 768 C CA . ASP A 1 102 ? -21.910 -13.112 29.978 1.00 92.94 102 ASP A CA 1
ATOM 769 C C . ASP A 1 102 ? -22.530 -11.874 30.646 1.00 92.94 102 ASP A C 1
ATOM 771 O O . ASP A 1 102 ? -23.427 -11.992 31.483 1.00 92.94 102 ASP A O 1
ATOM 775 N N . ALA A 1 103 ? -22.096 -10.674 30.251 1.00 88.81 103 ALA A N 1
ATOM 776 C CA . ALA A 1 103 ? -22.613 -9.420 30.787 1.00 88.81 103 ALA A CA 1
ATOM 777 C C . ALA A 1 103 ? -24.108 -9.236 30.485 1.00 88.81 103 ALA A C 1
ATOM 779 O O . ALA A 1 103 ? -24.858 -8.856 31.382 1.00 88.81 103 ALA A O 1
ATOM 780 N N . GLU A 1 104 ? -24.555 -9.560 29.271 1.00 90.69 104 GLU A N 1
ATOM 781 C CA . GLU A 1 104 ? -25.967 -9.558 28.874 1.00 90.69 104 GLU A CA 1
ATOM 782 C C . GLU A 1 104 ? -26.794 -10.494 29.762 1.00 90.69 104 GLU A C 1
ATOM 784 O O . GLU A 1 104 ? -27.811 -10.076 30.318 1.00 90.69 104 GLU A O 1
ATOM 789 N N . SER A 1 105 ? -26.328 -11.729 29.987 1.00 92.75 105 SER A N 1
ATOM 790 C CA . SER A 1 105 ? -27.000 -12.666 30.899 1.00 92.75 105 SER A CA 1
ATOM 791 C C . SER A 1 105 ? -27.099 -12.103 32.320 1.00 92.75 105 SER A C 1
ATOM 793 O O . SER A 1 105 ? -28.139 -12.209 32.969 1.00 92.75 105 SER A O 1
ATOM 795 N N . ARG A 1 106 ? -26.030 -11.470 32.814 1.00 88.44 106 ARG A N 1
ATOM 796 C CA . ARG A 1 106 ? -25.995 -10.876 34.157 1.00 88.44 106 ARG A CA 1
ATOM 797 C C . ARG A 1 106 ? -26.889 -9.645 34.290 1.00 88.44 106 ARG A C 1
ATOM 799 O O . ARG A 1 106 ? -27.428 -9.425 35.377 1.00 88.44 106 ARG A O 1
ATOM 806 N N . VAL A 1 107 ? -27.040 -8.855 33.225 1.00 91.75 107 VAL A N 1
ATOM 807 C CA . VAL A 1 107 ? -28.001 -7.745 33.159 1.00 91.75 107 VAL A CA 1
ATOM 808 C C . VAL A 1 107 ? -29.414 -8.287 33.278 1.00 91.75 107 VAL A C 1
ATOM 810 O O . VAL A 1 107 ? -30.115 -7.859 34.187 1.00 91.75 107 VAL A O 1
ATOM 813 N N . VAL A 1 108 ? -29.785 -9.288 32.477 1.00 91.75 108 VAL A N 1
ATOM 814 C CA . VAL A 1 108 ? -31.114 -9.919 32.547 1.00 91.75 108 VAL A CA 1
ATOM 815 C C . VAL A 1 108 ? -31.404 -10.449 33.959 1.00 91.75 108 VAL A C 1
ATOM 817 O O . VAL A 1 108 ? -32.471 -10.206 34.522 1.00 91.75 108 VAL A O 1
ATOM 820 N N . ASP A 1 109 ? -30.442 -11.120 34.596 1.00 91.00 109 ASP A N 1
ATOM 821 C CA . ASP A 1 109 ? -30.597 -11.609 35.973 1.00 91.00 109 ASP A CA 1
ATOM 822 C C . ASP A 1 109 ? -30.702 -10.483 37.016 1.00 91.00 109 ASP A C 1
ATOM 824 O O . ASP A 1 109 ? -31.341 -10.638 38.063 1.00 91.00 109 ASP A O 1
ATOM 828 N N . ALA A 1 110 ? -30.022 -9.356 36.802 1.00 87.25 110 ALA A N 1
ATOM 829 C CA . ALA A 1 110 ? -30.113 -8.198 37.687 1.00 87.25 110 ALA A CA 1
ATOM 830 C C . ALA A 1 110 ? -31.410 -7.413 37.482 1.00 87.25 110 ALA A C 1
ATOM 832 O O . ALA A 1 110 ? -31.981 -6.962 38.471 1.00 87.25 110 ALA A O 1
ATOM 833 N N . GLU A 1 111 ? -31.902 -7.306 36.251 1.00 89.19 111 GLU A N 1
ATOM 834 C CA . GLU A 1 111 ? -33.195 -6.709 35.920 1.00 89.19 111 GLU A CA 1
ATOM 835 C C . GLU A 1 111 ? -34.327 -7.485 36.594 1.00 89.19 111 GLU A C 1
ATOM 837 O O . GLU A 1 111 ? -35.093 -6.889 37.348 1.00 89.19 111 GLU A O 1
ATOM 842 N N . HIS A 1 112 ? -34.352 -8.819 36.488 1.00 91.06 112 HIS A N 1
ATOM 843 C CA . HIS A 1 112 ? -35.329 -9.639 37.216 1.00 91.06 112 HIS A CA 1
ATOM 844 C C . HIS A 1 112 ? -35.269 -9.430 38.741 1.00 91.06 112 HIS A C 1
ATOM 846 O O . HIS A 1 112 ? -36.300 -9.379 39.417 1.00 91.06 112 HIS A O 1
ATOM 852 N N . ARG A 1 113 ? -34.064 -9.295 39.319 1.00 87.69 113 ARG A N 1
ATOM 853 C CA . ARG A 1 113 ? -33.899 -9.006 40.757 1.00 87.69 113 ARG A CA 1
ATOM 854 C C . ARG A 1 113 ? -34.363 -7.598 41.123 1.00 87.69 113 ARG A C 1
ATOM 856 O O . ARG A 1 113 ? -34.971 -7.428 42.179 1.00 87.69 113 ARG A O 1
ATOM 863 N N . ALA A 1 114 ? -34.100 -6.612 40.270 1.00 86.50 114 ALA A N 1
ATOM 864 C CA . ALA A 1 114 ? -34.559 -5.240 40.446 1.00 86.50 114 ALA A CA 1
ATOM 865 C C . ALA A 1 114 ? -36.089 -5.163 40.382 1.00 86.50 114 ALA A C 1
ATOM 867 O O . ALA A 1 114 ? -36.700 -4.546 41.250 1.00 86.50 114 ALA A O 1
ATOM 868 N N . GLU A 1 115 ? -36.714 -5.843 39.420 1.00 89.00 115 GLU A N 1
ATOM 869 C CA . GLU A 1 115 ? -38.170 -5.955 39.300 1.00 89.00 115 GLU A CA 1
ATOM 870 C C . GLU A 1 115 ? -38.791 -6.614 40.536 1.00 89.00 115 GLU A C 1
ATOM 872 O O . GLU A 1 115 ? -39.757 -6.092 41.095 1.00 89.00 115 GLU A O 1
ATOM 877 N N . ALA A 1 116 ? -38.207 -7.714 41.023 1.00 89.75 116 ALA A N 1
ATOM 878 C CA . ALA A 1 116 ? -38.663 -8.374 42.244 1.00 89.75 116 ALA A CA 1
ATOM 879 C C . ALA A 1 116 ? -38.536 -7.462 43.480 1.00 89.75 116 ALA A C 1
ATOM 881 O O . ALA A 1 116 ? -39.462 -7.390 44.291 1.00 89.75 116 ALA A O 1
ATOM 882 N N . ALA A 1 117 ? -37.421 -6.737 43.618 1.00 86.25 117 ALA A N 1
ATOM 883 C CA . ALA A 1 117 ? -37.215 -5.775 44.702 1.00 86.25 117 ALA A CA 1
ATOM 884 C C . ALA A 1 117 ? -38.187 -4.586 44.608 1.00 86.25 117 ALA A C 1
ATOM 886 O O . ALA A 1 117 ? -38.732 -4.149 45.623 1.00 86.25 117 ALA A O 1
ATOM 887 N N . HIS A 1 118 ? -38.462 -4.097 43.397 1.00 87.25 118 HIS A N 1
ATOM 888 C CA . HIS A 1 118 ? -39.466 -3.064 43.159 1.00 87.25 118 HIS A CA 1
ATOM 889 C C . HIS A 1 118 ? -40.867 -3.541 43.532 1.00 87.25 118 HIS A C 1
ATOM 891 O O . HIS A 1 118 ? -41.565 -2.832 44.253 1.00 87.25 118 HIS A O 1
ATOM 897 N N . ALA A 1 119 ? -41.268 -4.747 43.123 1.00 89.56 119 ALA A N 1
ATOM 898 C CA . ALA A 1 119 ? -42.553 -5.323 43.510 1.00 89.56 119 ALA A CA 1
ATOM 899 C C . ALA A 1 119 ? -42.687 -5.399 45.043 1.00 89.56 119 ALA A C 1
ATOM 901 O O . ALA A 1 119 ? -43.668 -4.903 45.600 1.00 89.56 119 ALA A O 1
ATOM 902 N N . GLN A 1 120 ? -41.656 -5.896 45.737 1.00 89.06 120 GLN A N 1
ATOM 903 C CA . GLN A 1 120 ? -41.616 -5.931 4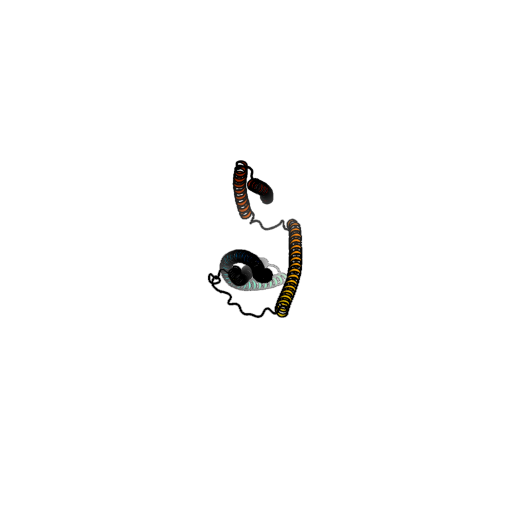7.205 1.00 89.06 120 GLN A CA 1
ATOM 904 C C . GLN A 1 120 ? -41.725 -4.539 47.838 1.00 89.06 120 GLN A C 1
ATOM 906 O O . GLN A 1 120 ? -42.487 -4.354 48.786 1.00 89.06 120 GLN A O 1
ATOM 911 N N . SER A 1 121 ? -40.997 -3.551 47.310 1.00 86.88 121 SER A N 1
ATOM 912 C CA . SER A 1 121 ? -41.076 -2.160 47.768 1.00 86.88 121 SER A CA 1
ATOM 913 C C . SER A 1 121 ? -42.492 -1.594 47.593 1.00 86.88 121 SER A C 1
ATOM 915 O O . SER A 1 121 ? -43.029 -0.992 48.521 1.00 86.88 121 SER A O 1
ATOM 917 N N . THR A 1 122 ? -43.153 -1.860 46.459 1.00 89.00 122 THR A N 1
ATOM 918 C CA . THR A 1 122 ? -44.536 -1.408 46.230 1.00 89.00 122 THR A CA 1
ATOM 919 C C . THR A 1 122 ? -45.550 -2.085 47.150 1.00 89.00 122 THR A C 1
ATOM 921 O O . THR A 1 122 ? -46.494 -1.435 47.604 1.00 89.00 122 THR A O 1
ATOM 924 N N . ASP A 1 123 ? -45.359 -3.368 47.460 1.00 90.69 123 ASP A N 1
ATOM 925 C CA . ASP A 1 123 ? -46.217 -4.097 48.390 1.00 90.69 123 ASP A CA 1
ATOM 926 C C . ASP A 1 123 ? -46.048 -3.579 49.824 1.00 90.69 123 ASP A C 1
ATOM 928 O O . ASP A 1 123 ? -47.050 -3.307 50.488 1.00 90.69 123 ASP A O 1
ATOM 932 N N . LEU A 1 124 ? -44.807 -3.335 50.266 1.00 88.75 124 LEU A N 1
ATOM 933 C CA . LEU A 1 124 ? -44.506 -2.718 51.565 1.00 88.75 124 LEU A CA 1
ATOM 934 C C . LEU A 1 124 ? -45.057 -1.292 51.668 1.00 88.75 124 LEU A C 1
ATOM 936 O O . LEU A 1 124 ? -45.634 -0.931 52.691 1.00 88.75 124 LEU A O 1
ATOM 940 N N . ALA A 1 125 ? -44.941 -0.489 50.607 1.00 87.50 125 ALA A N 1
ATOM 941 C CA . ALA A 1 125 ? -45.524 0.851 50.560 1.00 87.50 125 ALA A CA 1
ATOM 942 C C . ALA A 1 125 ? -47.057 0.806 50.692 1.00 87.50 125 ALA A C 1
ATOM 944 O O . ALA A 1 125 ? -47.659 1.642 51.370 1.00 87.50 125 ALA A O 1
ATOM 945 N N . ARG A 1 126 ? -47.702 -0.199 50.087 1.00 89.75 126 ARG A N 1
ATOM 946 C CA . ARG A 1 126 ? -49.149 -0.413 50.211 1.00 89.75 126 ARG A CA 1
ATOM 947 C C . ARG A 1 126 ? -49.540 -0.854 51.624 1.00 89.75 126 ARG A C 1
ATOM 949 O O . ARG A 1 126 ? -50.539 -0.359 52.144 1.00 89.75 126 ARG A O 1
ATOM 956 N N . GLU A 1 127 ? -48.769 -1.746 52.247 1.00 88.81 127 GLU A N 1
ATOM 957 C CA . GLU A 1 127 ? -48.961 -2.165 53.644 1.00 88.81 127 GLU A CA 1
ATOM 958 C C . GLU A 1 127 ? -48.809 -0.976 54.606 1.00 88.81 127 GLU A C 1
ATOM 960 O O . GLU A 1 127 ? -49.658 -0.764 55.472 1.00 88.81 127 GLU A O 1
ATOM 965 N N . LEU A 1 128 ? -47.790 -0.139 54.398 1.00 88.38 128 LEU A N 1
ATOM 966 C CA . LEU A 1 128 ? -47.581 1.095 55.154 1.00 88.38 128 LEU A CA 1
ATOM 967 C C . LEU A 1 128 ? -48.767 2.049 55.061 1.00 88.38 128 LEU A C 1
ATOM 969 O O . LEU A 1 128 ? -49.260 2.508 56.089 1.00 88.38 128 LEU A O 1
ATOM 973 N N . ALA A 1 129 ? -49.268 2.303 53.852 1.00 87.31 129 ALA A N 1
ATOM 974 C CA . ALA A 1 129 ? -50.429 3.165 53.654 1.00 87.31 129 ALA A CA 1
ATOM 975 C C . ALA A 1 129 ? -51.678 2.630 54.386 1.00 87.31 129 ALA A C 1
ATOM 977 O O . ALA A 1 129 ? -52.447 3.404 54.960 1.00 87.31 129 ALA A O 1
ATOM 978 N N . GLN A 1 130 ? -51.871 1.306 54.413 1.00 87.06 130 GLN A N 1
ATOM 979 C CA . GLN A 1 130 ? -52.964 0.670 55.158 1.00 87.06 130 GLN A CA 1
ATOM 980 C C . GLN A 1 130 ? -52.794 0.817 56.675 1.00 87.06 130 GLN A C 1
ATOM 982 O O . GLN A 1 130 ? -53.763 1.141 57.365 1.00 87.06 130 GLN A O 1
ATOM 987 N N . LEU A 1 131 ? -51.579 0.618 57.200 1.00 84.81 131 LEU A N 1
ATOM 988 C CA . LEU A 1 131 ? -51.283 0.795 58.624 1.00 84.81 131 LEU A CA 1
ATOM 989 C C . LEU A 1 131 ? -51.458 2.255 59.061 1.00 84.81 131 LEU A C 1
ATOM 991 O O . LEU A 1 131 ? -52.074 2.505 60.096 1.00 84.81 131 LEU A O 1
ATOM 995 N N . GLN A 1 132 ? -50.994 3.213 58.256 1.00 84.62 132 GLN A N 1
ATOM 996 C CA . GLN A 1 132 ? -51.180 4.647 58.497 1.00 84.62 132 GLN A CA 1
ATOM 997 C C . GLN A 1 132 ? -52.670 5.024 58.527 1.00 84.62 132 GLN A C 1
ATOM 999 O O . GLN A 1 132 ? -53.114 5.721 59.441 1.00 84.62 132 GLN A O 1
ATOM 1004 N N . ALA A 1 133 ? -53.470 4.510 57.585 1.00 83.50 133 ALA A N 1
ATOM 1005 C CA . ALA A 1 133 ? -54.916 4.733 57.559 1.00 83.50 133 ALA A CA 1
ATOM 1006 C C . ALA A 1 133 ? -55.637 4.116 58.773 1.00 83.50 133 ALA A C 1
ATOM 1008 O O . ALA A 1 133 ? -56.532 4.740 59.343 1.00 83.50 133 ALA A O 1
ATOM 1009 N N . ALA A 1 134 ? -55.236 2.915 59.203 1.00 79.69 134 ALA A N 1
ATOM 1010 C CA . ALA A 1 134 ? -55.778 2.267 60.398 1.00 79.69 134 ALA A CA 1
ATOM 1011 C C . ALA A 1 134 ? -55.414 3.025 61.687 1.00 79.69 134 ALA A C 1
ATOM 1013 O O . ALA A 1 134 ? -56.248 3.150 62.584 1.00 79.69 134 ALA A O 1
ATOM 1014 N N . HIS A 1 135 ? -54.197 3.570 61.764 1.00 74.88 135 HIS A N 1
ATOM 1015 C CA . HIS A 1 135 ? -53.733 4.379 62.890 1.00 74.88 135 HIS A CA 1
ATOM 1016 C C . HIS A 1 135 ? -54.472 5.724 62.979 1.00 74.88 135 HIS A C 1
ATOM 1018 O O . HIS A 1 135 ? -54.835 6.152 64.069 1.00 74.88 135 HIS A O 1
ATOM 1024 N N . ALA A 1 136 ? -54.790 6.349 61.840 1.00 75.94 136 ALA A N 1
ATOM 1025 C CA . ALA A 1 136 ? -55.590 7.576 61.786 1.00 75.94 136 ALA A CA 1
ATOM 1026 C C . ALA A 1 136 ? -57.061 7.384 62.227 1.00 75.94 136 ALA A C 1
ATOM 1028 O O . ALA A 1 136 ? -57.727 8.356 62.584 1.00 75.94 136 ALA A O 1
ATOM 1029 N N . GLY A 1 137 ? -57.578 6.148 62.204 1.00 73.69 137 GLY A N 1
ATOM 1030 C CA . GLY A 1 137 ? -58.960 5.803 62.564 1.00 73.69 137 GLY A CA 1
ATOM 1031 C C . GLY A 1 137 ? -59.192 5.339 64.013 1.00 73.69 137 GLY A C 1
ATOM 1032 O O . GLY A 1 137 ? -60.338 5.050 64.359 1.00 73.69 137 GLY A O 1
ATOM 1033 N N . GLY A 1 138 ? -58.157 5.249 64.865 1.00 68.06 138 GLY A N 1
ATOM 1034 C CA . GLY A 1 138 ? -58.249 4.751 66.251 1.00 68.06 138 GLY A CA 1
ATOM 1035 C C . GLY A 1 138 ? -57.290 5.449 67.232 1.00 68.06 138 GLY A C 1
ATOM 1036 O O . GLY A 1 138 ? -56.413 6.196 66.819 1.00 68.06 138 GLY A O 1
ATOM 1037 N N . ALA A 1 139 ? -57.454 5.234 68.548 1.00 54.25 139 ALA A N 1
ATOM 1038 C CA . ALA A 1 139 ? -56.550 5.796 69.563 1.00 54.25 139 ALA A CA 1
ATOM 1039 C C . ALA A 1 139 ? -55.170 5.105 69.494 1.00 54.25 139 ALA A C 1
ATOM 1041 O O . ALA A 1 139 ? -55.119 3.875 69.613 1.00 54.25 139 ALA A O 1
ATOM 1042 N N . PRO A 1 140 ? -54.065 5.849 69.300 1.00 58.34 140 PRO A N 1
ATOM 1043 C CA . PRO A 1 140 ? -52.751 5.260 69.089 1.00 58.34 140 PRO A CA 1
ATOM 1044 C C . PRO A 1 140 ? -52.265 4.596 70.379 1.00 58.34 140 PRO A C 1
ATOM 1046 O O . PRO A 1 140 ? -52.241 5.206 71.447 1.00 58.34 140 PRO A O 1
ATOM 1049 N N . GLY A 1 141 ? -51.922 3.314 70.286 1.00 68.06 141 GLY A N 1
ATOM 1050 C CA . GLY A 1 141 ? -51.194 2.598 71.329 1.00 68.06 141 GLY A CA 1
ATOM 1051 C C . GLY A 1 141 ? -49.738 2.401 70.916 1.00 68.06 141 GLY A C 1
ATOM 1052 O O . GLY A 1 141 ? -49.454 2.267 69.726 1.00 68.06 141 GLY A O 1
ATOM 1053 N N . ASP A 1 142 ? -48.850 2.294 71.906 1.00 76.62 142 ASP A N 1
ATOM 1054 C CA . ASP A 1 142 ? -47.404 2.042 71.762 1.00 76.62 142 ASP A CA 1
ATOM 1055 C C . ASP A 1 142 ? -47.065 0.911 70.766 1.00 76.62 142 ASP A C 1
ATOM 1057 O O . ASP A 1 142 ? -46.052 0.956 70.072 1.00 76.62 142 ASP A O 1
ATOM 1061 N N . ASP A 1 143 ? -47.910 -0.124 70.682 1.00 77.88 143 ASP A N 1
ATOM 1062 C CA . ASP A 1 143 ? -47.731 -1.250 69.753 1.00 77.88 143 ASP A CA 1
ATOM 1063 C C . ASP A 1 143 ? -47.949 -0.847 68.282 1.00 77.88 143 ASP A C 1
ATOM 1065 O O . ASP A 1 143 ? -47.235 -1.307 67.394 1.00 77.88 143 ASP A O 1
ATOM 1069 N N . GLY A 1 144 ? -48.901 0.053 68.015 1.00 76.19 144 GLY A N 1
ATOM 1070 C CA . GLY A 1 144 ? -49.199 0.549 66.670 1.00 76.19 144 GLY A CA 1
ATOM 1071 C C . GLY A 1 144 ? -48.081 1.430 66.118 1.00 76.19 144 GLY A C 1
ATOM 1072 O O . GLY A 1 144 ? -47.659 1.231 64.981 1.00 76.19 144 GLY A O 1
ATOM 1073 N N . GLU A 1 145 ? -47.546 2.334 66.942 1.00 81.75 145 GLU A N 1
ATOM 1074 C CA . GLU A 1 145 ? -46.413 3.193 66.569 1.00 81.75 145 GLU A CA 1
ATOM 1075 C C . GLU A 1 145 ? -45.145 2.372 66.292 1.00 81.75 145 GLU A C 1
ATOM 1077 O O . GLU A 1 145 ? -44.468 2.588 65.287 1.00 81.75 145 GLU A O 1
ATOM 1082 N N . ARG A 1 146 ? -44.855 1.351 67.115 1.00 84.12 146 ARG A N 1
ATOM 1083 C CA . ARG A 1 146 ? -43.716 0.440 66.887 1.00 84.12 146 ARG A CA 1
ATOM 1084 C C . ARG A 1 146 ? -43.850 -0.352 65.588 1.00 84.12 146 ARG A C 1
ATOM 1086 O O . ARG A 1 146 ? -42.850 -0.586 64.911 1.00 84.12 146 ARG A O 1
ATOM 1093 N N . ARG A 1 147 ? -45.066 -0.777 65.233 1.00 83.06 147 ARG A N 1
ATOM 1094 C CA . ARG A 1 147 ? -45.332 -1.506 63.982 1.00 83.06 147 ARG A CA 1
ATOM 1095 C C . ARG A 1 147 ? -45.222 -0.597 62.760 1.00 83.06 147 ARG A C 1
ATOM 1097 O O . ARG A 1 147 ? -44.689 -1.051 61.752 1.00 83.06 147 ARG A O 1
ATOM 1104 N N . LEU A 1 148 ? -45.649 0.663 62.870 1.00 83.81 148 LEU A N 1
ATOM 1105 C CA . LEU A 1 148 ? -45.480 1.672 61.822 1.00 83.81 148 LEU A CA 1
ATOM 1106 C C . LEU A 1 148 ? -43.993 1.949 61.561 1.00 83.81 148 LEU A C 1
ATOM 1108 O O . LEU A 1 148 ? -43.531 1.779 60.438 1.00 83.81 148 LEU A O 1
ATOM 1112 N N . ALA A 1 149 ? -43.225 2.237 62.616 1.00 85.62 149 ALA A N 1
ATOM 1113 C CA . ALA A 1 149 ? -41.790 2.505 62.515 1.00 85.62 149 ALA A CA 1
ATOM 1114 C C . ALA A 1 149 ? -41.005 1.306 61.946 1.00 85.62 149 ALA A C 1
ATOM 1116 O O . ALA A 1 149 ? -40.092 1.468 61.137 1.00 85.62 149 ALA A O 1
ATOM 1117 N N . ALA A 1 150 ? -41.376 0.079 62.329 1.00 86.31 150 ALA A N 1
ATOM 1118 C CA . ALA A 1 150 ? -40.766 -1.130 61.778 1.00 86.31 150 ALA A CA 1
ATOM 1119 C C . ALA A 1 150 ? -41.107 -1.343 60.292 1.00 86.31 150 ALA A C 1
ATOM 1121 O O . ALA A 1 150 ? -40.278 -1.864 59.546 1.00 86.31 150 ALA A O 1
ATOM 1122 N N . ALA A 1 151 ? -42.315 -0.975 59.857 1.00 84.31 151 ALA A N 1
ATOM 1123 C CA . ALA A 1 151 ? -42.715 -1.054 58.456 1.00 84.31 151 ALA A CA 1
ATOM 1124 C C . ALA A 1 151 ? -42.025 0.030 57.607 1.00 84.31 151 ALA A C 1
ATOM 1126 O O . ALA A 1 151 ? -41.578 -0.273 56.503 1.00 84.31 151 ALA A O 1
ATOM 1127 N N . GLU A 1 152 ? -41.849 1.243 58.143 1.00 86.88 152 GLU A N 1
ATOM 1128 C CA . GLU A 1 152 ? -41.139 2.349 57.481 1.00 86.88 152 GLU A CA 1
ATOM 1129 C C . GLU A 1 152 ? -39.679 1.971 57.223 1.00 86.88 152 GLU A C 1
ATOM 1131 O O . GLU A 1 152 ? -39.225 2.018 56.082 1.00 86.88 152 GLU A O 1
ATOM 1136 N N . GLN A 1 153 ? -38.984 1.437 58.234 1.00 88.75 153 GLN A N 1
ATOM 1137 C CA . GLN A 1 153 ? -37.612 0.941 58.069 1.00 88.75 153 GLN A CA 1
ATOM 1138 C C . GLN A 1 153 ? -37.493 -0.174 57.020 1.00 88.75 153 GLN A C 1
ATOM 1140 O O . GLN A 1 153 ? -36.497 -0.247 56.298 1.00 88.75 153 GLN A O 1
ATOM 1145 N N . ARG A 1 154 ? -38.490 -1.064 56.918 1.00 88.00 154 ARG A N 1
ATOM 1146 C CA . ARG A 1 154 ? -38.490 -2.126 55.897 1.00 88.00 154 ARG A CA 1
ATOM 1147 C C . ARG A 1 154 ? -38.702 -1.567 54.495 1.00 88.00 154 ARG A C 1
ATOM 1149 O O . ARG A 1 154 ? -38.059 -2.055 53.569 1.00 88.00 154 ARG A O 1
ATOM 1156 N N . ALA A 1 155 ? -39.576 -0.575 54.334 1.00 83.62 155 ALA A N 1
ATOM 1157 C CA . ALA A 1 155 ? -39.812 0.063 53.044 1.00 83.62 155 ALA A CA 1
ATOM 1158 C C . ALA A 1 155 ? -38.595 0.872 52.578 1.00 83.62 155 ALA A C 1
ATOM 1160 O O . ALA A 1 155 ? -38.186 0.716 51.430 1.00 83.62 155 ALA A O 1
ATOM 1161 N N . GLU A 1 156 ? -37.957 1.632 53.474 1.00 87.44 156 GLU A N 1
ATOM 1162 C CA . GLU A 1 156 ? -36.707 2.348 53.181 1.00 87.44 156 GLU A CA 1
ATOM 1163 C C . GLU A 1 156 ? -35.582 1.384 52.778 1.00 87.44 156 GLU A C 1
ATOM 1165 O O . GLU A 1 156 ? -34.882 1.609 51.790 1.00 87.44 156 GLU A O 1
ATOM 1170 N N . ALA A 1 157 ? -35.431 0.263 53.493 1.00 87.69 157 ALA A N 1
ATOM 1171 C CA . ALA A 1 157 ? -34.445 -0.758 53.143 1.00 87.69 157 ALA A CA 1
ATOM 1172 C C . ALA A 1 157 ? -34.741 -1.415 51.780 1.00 87.69 157 ALA A C 1
ATOM 1174 O O . ALA A 1 157 ? -33.820 -1.667 51.000 1.00 87.69 157 ALA A O 1
ATOM 1175 N N . ALA A 1 158 ? -36.014 -1.683 51.473 1.00 85.56 158 ALA A N 1
ATOM 1176 C CA . ALA A 1 158 ? -36.424 -2.250 50.189 1.00 85.56 158 ALA A CA 1
ATOM 1177 C C . ALA A 1 158 ? -36.188 -1.274 49.025 1.00 85.56 158 ALA A C 1
ATOM 1179 O O . ALA A 1 158 ? -35.692 -1.683 47.975 1.00 85.56 158 ALA A O 1
ATOM 1180 N N . GLU A 1 159 ? -36.480 0.012 49.220 1.00 86.19 159 GLU A N 1
ATOM 1181 C CA . GLU A 1 159 ? -36.202 1.057 48.234 1.00 86.19 159 GLU A CA 1
ATOM 1182 C C . GLU A 1 159 ? -34.692 1.228 48.010 1.00 86.19 159 GLU A C 1
ATOM 1184 O O . GLU A 1 159 ? -34.238 1.270 46.865 1.00 86.19 159 GLU A O 1
ATOM 1189 N N . GLY A 1 160 ? -33.894 1.221 49.084 1.00 87.88 160 GLY A N 1
ATOM 1190 C CA . GLY A 1 160 ? -32.433 1.244 48.996 1.00 87.88 160 GLY A CA 1
ATOM 1191 C C . GLY A 1 160 ? -31.867 0.064 48.198 1.00 87.88 160 GLY A C 1
ATOM 1192 O O . GLY A 1 160 ? -30.991 0.252 47.352 1.00 87.88 160 GLY A O 1
ATOM 1193 N N . ASN A 1 161 ? -32.410 -1.141 48.398 1.00 87.12 161 ASN A N 1
ATOM 1194 C CA . ASN A 1 161 ? -32.027 -2.325 47.625 1.00 87.12 161 ASN A CA 1
ATOM 1195 C C . ASN A 1 161 ? -32.417 -2.202 46.142 1.00 87.12 161 ASN A C 1
ATOM 1197 O O . ASN A 1 161 ? -31.604 -2.516 45.273 1.00 87.12 161 ASN A O 1
ATOM 1201 N N . ALA A 1 162 ? -33.624 -1.715 45.837 1.00 83.94 162 ALA A N 1
ATOM 1202 C CA . ALA A 1 162 ? -34.071 -1.504 44.459 1.00 83.94 162 ALA A CA 1
ATOM 1203 C C . ALA A 1 162 ? -33.188 -0.477 43.724 1.00 83.94 162 ALA A C 1
ATOM 1205 O O . ALA A 1 162 ? -32.739 -0.724 42.604 1.00 83.94 162 ALA A O 1
ATOM 1206 N N . GLN A 1 163 ? -32.846 0.633 44.387 1.00 88.19 163 GLN A N 1
ATOM 1207 C CA . GLN A 1 163 ? -31.924 1.634 43.846 1.00 88.19 163 GLN A CA 1
ATOM 1208 C C . GLN A 1 163 ? -30.509 1.070 43.632 1.00 88.19 163 GLN A C 1
ATOM 1210 O O . GLN A 1 163 ? -29.860 1.405 42.639 1.00 88.19 163 GLN A O 1
ATOM 1215 N N . ALA A 1 164 ? -30.022 0.207 44.529 1.00 89.06 164 ALA A N 1
ATOM 1216 C CA . ALA A 1 164 ? -28.724 -0.447 44.375 1.00 89.06 164 ALA A CA 1
ATOM 1217 C C . ALA A 1 164 ? -28.692 -1.379 43.152 1.00 89.06 164 ALA A C 1
ATOM 1219 O O . ALA A 1 164 ? -27.742 -1.319 42.369 1.00 89.06 164 ALA A O 1
ATOM 1220 N N . PHE A 1 165 ? -29.744 -2.177 42.934 1.00 87.88 165 PHE A N 1
ATOM 1221 C CA . PHE A 1 165 ? -29.849 -3.019 41.739 1.00 87.88 165 PHE A CA 1
ATOM 1222 C C . PHE A 1 165 ? -29.949 -2.192 40.453 1.00 87.88 165 PHE A C 1
ATOM 1224 O O . PHE A 1 165 ? -29.267 -2.510 39.482 1.00 87.88 165 PHE A O 1
ATOM 1231 N N . ALA A 1 166 ? -30.708 -1.092 40.454 1.00 85.06 166 ALA A N 1
ATOM 1232 C CA . ALA A 1 166 ? -30.799 -0.201 39.296 1.00 85.06 166 ALA A CA 1
ATOM 1233 C C . ALA A 1 166 ? -29.434 0.404 38.911 1.00 85.06 166 ALA A C 1
ATOM 1235 O O . ALA A 1 166 ? -29.087 0.461 37.731 1.00 85.06 166 ALA A O 1
ATOM 1236 N N . ARG A 1 167 ? -28.618 0.802 39.898 1.00 90.06 167 ARG A N 1
ATOM 1237 C CA . ARG A 1 167 ? -27.240 1.265 39.647 1.00 90.06 167 ARG A CA 1
ATOM 1238 C C . ARG A 1 167 ? -26.358 0.152 39.088 1.00 90.06 167 ARG A C 1
ATOM 1240 O O . ARG A 1 167 ? -25.623 0.393 38.137 1.00 90.06 167 ARG A O 1
ATOM 1247 N N . GLN A 1 168 ? -26.470 -1.061 39.632 1.00 90.62 168 GLN A N 1
ATOM 1248 C CA . GLN A 1 168 ? -25.718 -2.216 39.144 1.00 90.62 168 GLN A CA 1
ATOM 1249 C C . GLN A 1 168 ? -26.049 -2.537 37.678 1.00 90.62 168 GLN A C 1
ATOM 1251 O O . GLN A 1 168 ? -25.144 -2.810 36.892 1.00 90.62 168 GLN A O 1
ATOM 1256 N N . VAL A 1 169 ? -27.327 -2.475 37.291 1.00 90.31 169 VAL A N 1
ATOM 1257 C CA . VAL A 1 169 ? -27.758 -2.650 35.895 1.00 90.31 169 VAL A CA 1
ATOM 1258 C C . VAL A 1 169 ? -27.142 -1.573 34.999 1.00 90.31 169 VAL A C 1
ATOM 1260 O O . VAL A 1 169 ? -26.550 -1.910 33.977 1.00 90.31 169 VAL A O 1
ATOM 1263 N N . ALA A 1 170 ? -27.185 -0.302 35.408 1.00 89.44 170 ALA A N 1
ATOM 1264 C CA . ALA A 1 170 ? -26.592 0.793 34.636 1.00 89.44 170 ALA A CA 1
ATOM 1265 C C . ALA A 1 170 ? -25.066 0.644 34.461 1.00 89.44 170 ALA A C 1
ATOM 1267 O O . ALA A 1 170 ? -24.526 0.905 33.387 1.00 89.44 170 ALA A O 1
ATOM 1268 N N . GLU A 1 171 ? -24.351 0.193 35.495 1.00 91.94 171 GLU A N 1
ATOM 1269 C CA . GLU A 1 171 ? -22.915 -0.101 35.407 1.00 91.94 171 GLU A CA 1
ATOM 1270 C C . GLU A 1 171 ? -22.619 -1.235 34.420 1.00 91.94 171 GLU A C 1
ATOM 1272 O O . GLU A 1 171 ? -21.712 -1.108 33.596 1.00 91.94 171 GLU A O 1
ATOM 1277 N N . MET A 1 172 ? -23.396 -2.320 34.453 1.00 89.94 172 MET A N 1
ATOM 1278 C CA . MET A 1 172 ? -23.223 -3.438 33.520 1.00 89.94 172 MET A CA 1
ATOM 1279 C C . MET A 1 172 ? -23.584 -3.051 32.079 1.00 89.94 172 MET A C 1
ATOM 1281 O O . MET A 1 172 ? -22.876 -3.440 31.156 1.00 89.94 172 MET A O 1
ATOM 1285 N N . GLN A 1 173 ? -24.602 -2.213 31.870 1.00 90.38 173 GLN A N 1
ATOM 1286 C CA . GLN A 1 173 ? -24.926 -1.660 30.547 1.00 90.38 173 GLN A CA 1
ATOM 1287 C C . GLN A 1 173 ? -23.778 -0.803 29.987 1.00 90.38 173 GLN A C 1
ATOM 1289 O O . GLN A 1 173 ? -23.448 -0.897 28.806 1.00 90.38 173 GLN A O 1
ATOM 1294 N N . ASN A 1 174 ? -23.099 -0.023 30.834 1.00 92.06 174 ASN A N 1
ATOM 1295 C CA . ASN A 1 174 ? -21.897 0.708 30.421 1.00 92.06 174 ASN A CA 1
ATOM 1296 C C . ASN A 1 174 ? -20.733 -0.234 30.058 1.00 92.06 174 ASN A C 1
ATOM 1298 O O . ASN A 1 174 ? -19.968 0.070 29.143 1.00 92.06 174 ASN A O 1
ATOM 1302 N N . GLN A 1 175 ? -20.592 -1.373 30.749 1.00 92.12 175 GLN A N 1
ATOM 1303 C CA . GLN A 1 175 ? -19.592 -2.395 30.411 1.00 92.12 175 GLN A CA 1
ATOM 1304 C C . GLN A 1 175 ? -19.888 -3.058 29.061 1.00 92.12 175 GLN A C 1
ATOM 1306 O O . GLN A 1 175 ? -18.967 -3.222 28.264 1.00 92.12 175 GLN A O 1
ATOM 1311 N N . ILE A 1 176 ? -21.155 -3.372 28.778 1.00 91.44 176 ILE A N 1
ATOM 1312 C CA . ILE A 1 176 ? -21.608 -3.887 27.476 1.00 91.44 176 ILE A CA 1
ATOM 1313 C C . ILE A 1 176 ? -21.243 -2.894 26.367 1.00 91.44 176 ILE A C 1
ATOM 1315 O O . ILE A 1 176 ? -20.532 -3.257 25.434 1.00 91.44 176 ILE A O 1
ATOM 1319 N N . ALA A 1 177 ? -21.594 -1.614 26.524 1.00 92.56 177 ALA A N 1
ATOM 1320 C CA . ALA A 1 177 ? -21.267 -0.582 25.537 1.00 92.56 177 ALA A CA 1
ATOM 1321 C C . ALA A 1 177 ? -19.750 -0.407 25.313 1.00 92.56 177 ALA A C 1
ATOM 1323 O O . ALA A 1 177 ? -19.314 -0.023 24.227 1.00 92.56 177 ALA A O 1
ATOM 1324 N N . ALA A 1 178 ? -18.921 -0.658 26.331 1.00 91.88 178 ALA A N 1
ATOM 1325 C CA . ALA A 1 178 ? -17.467 -0.640 26.184 1.00 91.88 178 ALA A CA 1
ATOM 1326 C C . ALA A 1 178 ? -16.952 -1.847 25.380 1.00 91.88 178 ALA A C 1
ATOM 1328 O O . ALA A 1 178 ? -16.092 -1.672 24.518 1.00 91.88 178 ALA A O 1
ATOM 1329 N N . LEU A 1 179 ? -17.500 -3.041 25.625 1.00 90.69 179 LEU A N 1
ATOM 1330 C CA . LEU A 1 179 ? -17.159 -4.262 24.888 1.00 90.69 179 LEU A CA 1
ATOM 1331 C C . LEU A 1 179 ? -17.584 -4.179 23.417 1.00 90.69 179 LEU A C 1
ATOM 1333 O O . LEU A 1 179 ? -16.806 -4.537 22.538 1.00 90.69 179 LEU A O 1
ATOM 1337 N N . GLU A 1 180 ? -18.761 -3.623 23.128 1.00 91.75 180 GLU A N 1
ATOM 1338 C CA . GLU A 1 180 ? -19.212 -3.379 21.749 1.00 91.75 180 GLU A CA 1
ATOM 1339 C C . GLU A 1 180 ? -18.241 -2.475 20.976 1.00 91.75 180 GLU A C 1
ATOM 1341 O O . GLU A 1 180 ? -17.945 -2.723 19.806 1.00 91.75 180 GLU A O 1
ATOM 1346 N N . ARG A 1 181 ? -17.687 -1.444 21.630 1.00 92.88 181 ARG A N 1
ATOM 1347 C CA . ARG A 1 181 ? -16.656 -0.588 21.020 1.00 92.88 181 ARG A CA 1
ATOM 1348 C C . ARG A 1 181 ? -15.355 -1.341 20.769 1.00 92.88 181 ARG A C 1
ATOM 1350 O O . ARG A 1 181 ? -14.686 -1.061 19.779 1.00 92.88 181 ARG A O 1
ATOM 1357 N N . GLU A 1 182 ? -14.975 -2.263 21.648 1.00 91.19 182 GLU A N 1
ATOM 1358 C CA . GLU A 1 182 ? -13.783 -3.095 21.458 1.00 91.19 182 GLU A CA 1
ATOM 1359 C C . GLU A 1 182 ? -13.930 -4.005 20.230 1.00 91.19 182 GLU A C 1
ATOM 1361 O O . GLU A 1 182 ? -13.020 -4.058 19.401 1.00 91.19 182 GLU A O 1
ATOM 1366 N N . VAL A 1 183 ? -15.103 -4.620 20.051 1.00 90.56 183 VAL A N 1
ATOM 1367 C CA . VAL A 1 183 ? -15.434 -5.401 18.848 1.00 90.56 183 VAL A CA 1
ATOM 1368 C C . VAL A 1 183 ? -15.408 -4.516 17.595 1.00 90.56 183 VAL A C 1
ATOM 1370 O O . VAL A 1 183 ? -14.737 -4.850 16.620 1.00 90.56 183 VAL A O 1
ATOM 1373 N N . ALA A 1 184 ? -16.037 -3.337 17.636 1.00 91.19 184 ALA A N 1
ATOM 1374 C CA . ALA A 1 184 ? -16.022 -2.399 16.510 1.00 91.19 184 ALA A CA 1
ATOM 1375 C C . ALA A 1 184 ? -14.599 -1.926 16.143 1.00 91.19 184 ALA A C 1
ATOM 1377 O O . ALA A 1 184 ? -14.273 -1.733 14.971 1.00 91.19 184 ALA A O 1
ATOM 1378 N N . ASN A 1 185 ? -13.715 -1.769 17.131 1.00 89.06 185 ASN A N 1
ATOM 1379 C CA . ASN A 1 185 ? -12.314 -1.437 16.881 1.00 89.06 185 ASN A CA 1
ATOM 1380 C C . ASN A 1 185 ? -11.577 -2.558 16.139 1.00 89.06 185 ASN A C 1
ATOM 1382 O O . ASN A 1 185 ? -10.734 -2.262 15.291 1.00 89.06 185 ASN A O 1
ATOM 1386 N N . ALA A 1 186 ? -11.890 -3.826 16.414 1.00 88.75 186 ALA A N 1
ATOM 1387 C CA . ALA A 1 186 ? -11.318 -4.941 15.665 1.00 88.75 186 ALA A CA 1
ATOM 1388 C C . ALA A 1 186 ? -11.757 -4.929 14.190 1.00 88.75 186 ALA A C 1
ATOM 1390 O O . ALA A 1 186 ? -10.930 -5.146 13.302 1.00 88.75 186 ALA A O 1
ATOM 1391 N N . ASP A 1 187 ? -13.009 -4.567 13.902 1.00 88.62 187 ASP A N 1
ATOM 1392 C CA . ASP A 1 187 ? -13.499 -4.403 12.525 1.00 88.62 187 ASP A CA 1
ATOM 1393 C C . ASP A 1 187 ? -12.795 -3.271 11.766 1.00 88.62 187 ASP A C 1
ATOM 1395 O O . ASP A 1 187 ? -12.492 -3.400 10.573 1.00 88.62 187 ASP A O 1
ATOM 1399 N N . ASN A 1 188 ? -12.459 -2.180 12.457 1.00 90.19 188 ASN A N 1
ATOM 1400 C CA . ASN A 1 188 ? -11.660 -1.100 11.877 1.00 90.19 188 ASN A CA 1
ATOM 1401 C C . ASN A 1 188 ? -10.245 -1.579 11.511 1.00 90.19 188 ASN A C 1
ATOM 1403 O O . ASN A 1 188 ? -9.748 -1.259 10.428 1.00 90.19 188 ASN A O 1
ATOM 1407 N N . VAL A 1 189 ? -9.611 -2.390 12.369 1.00 89.44 189 VAL A N 1
ATOM 1408 C CA . VAL A 1 189 ? -8.296 -2.997 12.083 1.00 89.44 189 VAL A CA 1
ATOM 1409 C C . VAL A 1 189 ? -8.373 -3.913 10.858 1.00 89.44 189 VAL A C 1
ATOM 1411 O O . VAL A 1 189 ? -7.517 -3.816 9.976 1.00 89.44 189 VAL A O 1
ATOM 1414 N N . ARG A 1 190 ? -9.420 -4.743 10.753 1.00 84.94 190 ARG A N 1
ATOM 1415 C CA . ARG A 1 190 ? -9.662 -5.591 9.572 1.00 84.94 190 ARG A CA 1
ATOM 1416 C C . ARG A 1 190 ? -9.836 -4.769 8.294 1.00 84.94 190 ARG A C 1
ATOM 1418 O O . ARG A 1 190 ? -9.263 -5.109 7.261 1.00 84.94 190 ARG A O 1
ATOM 1425 N N . SER A 1 191 ? -10.571 -3.662 8.366 1.00 88.12 191 SER A N 1
ATOM 1426 C CA . SER A 1 191 ? -10.801 -2.776 7.217 1.00 88.12 191 SER A CA 1
ATOM 1427 C C . SER A 1 191 ? -9.510 -2.119 6.716 1.00 88.12 191 SER A C 1
ATOM 1429 O O . SER A 1 191 ? -9.251 -2.113 5.513 1.00 88.12 191 SER A O 1
ATOM 1431 N N . PHE A 1 192 ? -8.666 -1.629 7.630 1.00 83.62 192 PHE A N 1
ATOM 1432 C CA . PHE A 1 192 ? -7.363 -1.046 7.291 1.00 83.62 192 PHE A CA 1
ATOM 1433 C C . PHE A 1 192 ? -6.412 -2.069 6.650 1.00 83.62 192 PHE A C 1
ATOM 1435 O O . PHE A 1 192 ? -5.705 -1.775 5.681 1.00 83.62 192 PHE A O 1
ATOM 1442 N N . ALA A 1 193 ? -6.402 -3.298 7.163 1.00 82.50 193 ALA A N 1
ATOM 1443 C CA . ALA A 1 193 ? -5.595 -4.359 6.582 1.00 82.50 193 ALA A CA 1
ATOM 1444 C C . ALA A 1 193 ? -6.064 -4.738 5.168 1.00 82.50 193 ALA A C 1
ATOM 1446 O O . ALA A 1 193 ? -5.236 -4.857 4.267 1.00 82.50 193 ALA A O 1
ATOM 1447 N N . ALA A 1 194 ? -7.379 -4.816 4.937 1.00 83.44 194 ALA A N 1
ATOM 1448 C CA . ALA A 1 194 ? -7.931 -5.055 3.604 1.00 83.44 194 ALA A CA 1
ATOM 1449 C C . ALA A 1 194 ? -7.548 -3.950 2.599 1.00 83.44 194 ALA A C 1
ATOM 1451 O O . ALA A 1 194 ? -7.383 -4.212 1.407 1.00 83.44 194 ALA A O 1
ATOM 1452 N N . GLU A 1 195 ? -7.399 -2.705 3.054 1.00 86.38 195 GLU A N 1
ATOM 1453 C CA . GLU A 1 195 ? -6.886 -1.612 2.224 1.00 86.38 195 GLU A CA 1
ATOM 1454 C C . GLU A 1 195 ? -5.395 -1.788 1.898 1.00 86.38 195 GLU A C 1
ATOM 1456 O O . GLU A 1 195 ? -5.002 -1.659 0.738 1.00 86.38 195 GLU A O 1
ATOM 1461 N N . THR A 1 196 ? -4.591 -2.192 2.884 1.00 83.19 196 THR A N 1
ATOM 1462 C CA . THR A 1 196 ? -3.160 -2.492 2.696 1.00 83.19 196 THR A CA 1
ATOM 1463 C C . THR A 1 196 ? -2.950 -3.634 1.691 1.00 83.19 196 THR A C 1
ATOM 1465 O O . THR A 1 196 ? -2.101 -3.542 0.804 1.00 83.19 196 THR A O 1
ATOM 1468 N N . GLU A 1 197 ? -3.764 -4.690 1.753 1.00 82.75 197 GLU A N 1
ATOM 1469 C CA . GLU A 1 197 ? -3.734 -5.784 0.771 1.00 82.75 197 GLU A CA 1
ATOM 1470 C C . GLU A 1 197 ? -4.055 -5.303 -0.653 1.00 82.75 197 GLU A C 1
ATOM 1472 O O . GLU A 1 197 ? -3.417 -5.726 -1.624 1.00 82.75 197 GLU A O 1
ATOM 1477 N N . ARG A 1 198 ? -5.023 -4.387 -0.805 1.00 86.62 198 ARG A N 1
ATOM 1478 C CA . ARG A 1 198 ? -5.356 -3.798 -2.114 1.00 86.62 198 ARG A CA 1
ATOM 1479 C C . ARG A 1 198 ? -4.206 -2.964 -2.668 1.00 86.62 198 ARG A C 1
ATOM 1481 O O . ARG A 1 198 ? -3.956 -3.034 -3.873 1.00 86.62 198 ARG A O 1
ATOM 1488 N N . GLU A 1 199 ? -3.519 -2.204 -1.816 1.00 84.56 199 GLU A N 1
ATOM 1489 C CA . GLU A 1 199 ? -2.335 -1.423 -2.191 1.00 84.56 199 GLU A CA 1
ATOM 1490 C C . GLU A 1 199 ? -1.221 -2.342 -2.713 1.00 84.56 199 GLU A C 1
ATOM 1492 O O . GLU A 1 199 ? -0.702 -2.127 -3.810 1.00 84.56 199 GLU A O 1
ATOM 1497 N N . ILE A 1 200 ? -0.931 -3.440 -2.009 1.00 79.38 200 ILE A N 1
ATOM 1498 C CA . ILE A 1 200 ? 0.051 -4.446 -2.450 1.00 79.38 200 ILE A CA 1
ATOM 1499 C C . ILE A 1 200 ? -0.346 -5.042 -3.799 1.00 79.38 200 ILE A C 1
ATOM 1501 O O . ILE A 1 200 ? 0.474 -5.122 -4.716 1.00 79.38 200 ILE A O 1
ATOM 1505 N N . ALA A 1 201 ? -1.615 -5.416 -3.966 1.00 81.06 201 ALA A N 1
ATOM 1506 C CA . ALA A 1 201 ? -2.104 -5.975 -5.221 1.00 81.06 201 ALA A CA 1
ATOM 1507 C C . ALA A 1 201 ? -2.029 -4.979 -6.394 1.00 81.06 201 ALA A C 1
ATOM 1509 O O . ALA A 1 201 ? -1.949 -5.403 -7.554 1.00 81.06 201 ALA A O 1
ATOM 1510 N N . ALA A 1 202 ? -2.099 -3.672 -6.127 1.00 83.38 202 ALA A N 1
ATOM 1511 C CA . ALA A 1 202 ? -1.876 -2.627 -7.122 1.00 83.38 202 ALA A CA 1
ATOM 1512 C C . ALA A 1 202 ? -0.383 -2.503 -7.464 1.00 83.38 202 ALA A C 1
ATOM 1514 O O . ALA A 1 202 ? -0.026 -2.632 -8.633 1.00 83.38 202 ALA A O 1
ATOM 1515 N N . LEU A 1 203 ? 0.494 -2.400 -6.459 1.00 82.00 203 LEU A N 1
ATOM 1516 C CA . LEU A 1 203 ? 1.949 -2.329 -6.655 1.00 82.00 203 LEU A CA 1
ATOM 1517 C C . LEU A 1 203 ? 2.497 -3.542 -7.420 1.00 82.00 203 LEU A C 1
ATOM 1519 O O . LEU A 1 203 ? 3.319 -3.401 -8.322 1.00 82.00 203 LEU A O 1
ATOM 1523 N N . GLN A 1 204 ? 2.003 -4.746 -7.122 1.00 81.19 204 GLN A N 1
ATOM 1524 C CA . GLN A 1 204 ? 2.393 -5.964 -7.835 1.00 81.19 204 GLN A CA 1
ATOM 1525 C C . GLN A 1 204 ? 1.922 -5.989 -9.297 1.00 81.19 204 GLN A C 1
ATOM 1527 O O . GLN A 1 204 ? 2.549 -6.653 -10.128 1.00 81.19 204 GLN A O 1
ATOM 1532 N N . ARG A 1 205 ? 0.808 -5.320 -9.625 1.00 84.00 205 ARG A N 1
ATOM 1533 C CA . ARG A 1 205 ? 0.354 -5.145 -11.013 1.00 84.00 205 ARG A CA 1
ATOM 1534 C C . ARG A 1 205 ? 1.234 -4.138 -11.738 1.00 84.00 205 ARG A C 1
ATOM 1536 O O . ARG A 1 205 ? 1.761 -4.474 -12.794 1.00 84.00 205 ARG A O 1
ATOM 1543 N N . ASP A 1 206 ? 1.484 -2.987 -11.125 1.00 81.50 206 ASP A N 1
ATOM 1544 C CA . ASP A 1 206 ? 2.354 -1.958 -11.694 1.00 81.50 206 ASP A CA 1
ATOM 1545 C C . ASP A 1 206 ? 3.762 -2.503 -11.963 1.00 81.50 206 ASP A C 1
ATOM 1547 O O . ASP A 1 206 ? 4.325 -2.272 -13.031 1.00 81.50 206 ASP A O 1
ATOM 1551 N N . LEU A 1 207 ? 4.304 -3.310 -11.046 1.00 79.19 207 LEU A N 1
ATOM 1552 C CA . LEU A 1 207 ? 5.595 -3.976 -11.217 1.00 79.19 207 LEU A CA 1
ATOM 1553 C C . LEU A 1 207 ? 5.603 -4.978 -12.385 1.00 79.19 207 LEU A C 1
ATOM 1555 O O . LEU A 1 207 ? 6.605 -5.126 -13.085 1.00 79.19 207 LEU A O 1
ATOM 1559 N N . ARG A 1 208 ? 4.497 -5.694 -12.619 1.00 80.44 208 ARG A N 1
ATOM 1560 C CA . ARG A 1 208 ? 4.372 -6.575 -13.792 1.00 80.44 208 ARG A CA 1
ATOM 1561 C C . ARG A 1 208 ? 4.358 -5.765 -15.085 1.00 80.44 208 ARG A C 1
ATOM 1563 O O . ARG A 1 208 ? 5.048 -6.136 -16.034 1.00 80.44 208 ARG A O 1
ATOM 1570 N N . ASP A 1 209 ? 3.644 -4.646 -15.098 1.00 83.00 209 ASP A N 1
ATOM 1571 C CA . ASP A 1 209 ? 3.549 -3.770 -16.264 1.00 83.00 209 ASP A CA 1
ATOM 1572 C C . ASP A 1 209 ? 4.882 -3.072 -16.574 1.00 83.00 209 ASP A C 1
ATOM 1574 O O . ASP A 1 209 ? 5.261 -2.952 -17.742 1.00 83.00 209 ASP A O 1
ATOM 1578 N N . THR A 1 210 ? 5.637 -2.638 -15.558 1.00 75.81 210 THR A N 1
ATOM 1579 C CA . THR A 1 210 ? 6.973 -2.049 -15.757 1.00 75.81 210 THR A CA 1
ATOM 1580 C C . THR A 1 210 ? 7.973 -3.076 -16.272 1.00 75.81 210 THR A C 1
ATOM 1582 O O . THR A 1 210 ? 8.700 -2.776 -17.218 1.00 75.81 210 THR A O 1
ATOM 1585 N N . ARG A 1 211 ? 7.963 -4.305 -15.741 1.00 75.69 211 ARG A N 1
ATOM 1586 C CA . ARG A 1 211 ? 8.796 -5.403 -16.260 1.00 75.69 211 ARG A CA 1
ATOM 1587 C C . ARG A 1 211 ? 8.450 -5.759 -17.706 1.00 75.69 211 ARG A C 1
ATOM 1589 O O . ARG A 1 211 ? 9.354 -5.990 -18.505 1.00 75.69 211 ARG A O 1
ATOM 1596 N N . ALA A 1 212 ? 7.166 -5.763 -18.069 1.00 83.19 212 ALA A N 1
ATOM 1597 C CA . ALA A 1 212 ? 6.743 -6.000 -19.449 1.00 83.19 212 ALA A CA 1
ATOM 1598 C C . ALA A 1 212 ? 7.242 -4.898 -20.401 1.00 83.19 212 ALA A C 1
ATOM 1600 O O . ALA A 1 212 ? 7.752 -5.200 -21.481 1.00 83.19 212 ALA A O 1
ATOM 1601 N N . LYS A 1 213 ? 7.160 -3.627 -19.985 1.00 80.25 213 LYS A N 1
ATOM 1602 C CA . LYS A 1 213 ? 7.712 -2.494 -20.748 1.00 80.25 213 LYS A CA 1
ATOM 1603 C C . LYS A 1 213 ? 9.229 -2.592 -20.898 1.00 80.25 213 LYS A C 1
ATOM 1605 O O . LYS A 1 213 ? 9.726 -2.417 -22.005 1.00 80.25 213 LYS A O 1
ATOM 1610 N N . LEU A 1 214 ? 9.949 -2.928 -19.824 1.00 80.94 214 LEU A N 1
ATOM 1611 C CA . LEU A 1 214 ? 11.394 -3.156 -19.876 1.00 80.94 214 LEU A CA 1
ATOM 1612 C C . LEU A 1 214 ? 11.737 -4.256 -20.888 1.00 80.94 214 LEU A C 1
ATOM 1614 O O . LEU A 1 214 ? 12.589 -4.047 -21.742 1.00 80.94 214 LEU A O 1
ATOM 1618 N N . ALA A 1 215 ? 11.025 -5.386 -20.864 1.00 80.00 215 ALA A N 1
ATOM 1619 C CA . ALA A 1 215 ? 11.242 -6.468 -21.824 1.00 80.00 215 ALA A CA 1
ATOM 1620 C C . ALA A 1 215 ? 11.054 -6.008 -23.281 1.00 80.00 215 ALA A C 1
ATOM 1622 O O . ALA A 1 215 ? 11.853 -6.366 -24.147 1.00 80.00 215 ALA A O 1
ATOM 1623 N N . GLN A 1 216 ? 10.040 -5.182 -23.556 1.00 84.31 216 GLN A N 1
ATOM 1624 C CA . GLN A 1 216 ? 9.842 -4.602 -24.885 1.00 84.31 216 GLN A CA 1
ATOM 1625 C C . GLN A 1 216 ? 11.003 -3.679 -25.286 1.00 84.31 216 GLN A C 1
ATOM 1627 O O . GLN A 1 216 ? 11.512 -3.784 -26.401 1.00 84.31 216 GLN A O 1
ATOM 1632 N N . MET A 1 217 ? 11.450 -2.807 -24.383 1.00 79.50 217 MET A N 1
ATOM 1633 C CA . MET A 1 217 ? 12.554 -1.878 -24.645 1.00 79.50 217 MET A CA 1
ATOM 1634 C C . MET A 1 217 ? 13.876 -2.616 -24.883 1.00 79.50 217 MET A C 1
ATOM 1636 O O . MET A 1 217 ? 14.640 -2.241 -25.769 1.00 79.50 217 MET A O 1
ATOM 1640 N N . THR A 1 218 ? 14.114 -3.714 -24.165 1.00 76.50 218 THR A N 1
ATOM 1641 C CA . THR A 1 218 ? 15.265 -4.598 -24.383 1.00 76.50 218 THR A CA 1
ATOM 1642 C C . THR A 1 218 ? 15.236 -5.229 -25.776 1.00 76.50 218 THR A C 1
ATOM 1644 O O . THR A 1 218 ? 16.255 -5.232 -26.463 1.00 76.50 218 THR A O 1
ATOM 1647 N N . LEU A 1 219 ? 14.072 -5.695 -26.245 1.00 85.81 219 LEU A N 1
ATOM 1648 C CA . LEU A 1 219 ? 13.922 -6.220 -27.609 1.00 85.81 219 LEU A CA 1
ATOM 1649 C C . LEU A 1 219 ? 14.171 -5.143 -28.676 1.00 85.81 219 LEU A C 1
ATOM 1651 O O . LEU A 1 219 ? 14.797 -5.419 -29.700 1.00 85.81 219 LEU A O 1
ATOM 1655 N N . GLU A 1 220 ? 13.695 -3.916 -28.449 1.00 83.06 220 GLU A N 1
ATOM 1656 C CA . GLU A 1 220 ? 13.949 -2.779 -29.342 1.00 83.06 220 GLU A CA 1
ATOM 1657 C C . GLU A 1 220 ? 15.439 -2.417 -29.387 1.00 83.06 220 GLU A C 1
ATOM 1659 O O . GLU A 1 220 ? 15.988 -2.239 -30.476 1.00 83.06 220 GLU A O 1
ATOM 1664 N N . ARG A 1 221 ? 16.120 -2.391 -28.234 1.00 86.81 221 ARG A N 1
ATOM 1665 C CA . ARG A 1 221 ? 17.576 -2.214 -28.151 1.00 86.81 221 ARG A CA 1
ATOM 1666 C C . ARG A 1 221 ? 18.310 -3.300 -28.934 1.00 86.81 221 ARG A C 1
ATOM 1668 O O . ARG A 1 221 ? 19.176 -2.979 -29.740 1.00 86.81 221 ARG A O 1
ATOM 1675 N N . ASP A 1 222 ? 17.957 -4.569 -28.744 1.00 80.50 222 ASP A N 1
ATOM 1676 C CA . ASP A 1 222 ? 18.618 -5.689 -29.428 1.00 80.50 222 ASP A CA 1
ATOM 1677 C C . ASP A 1 222 ? 18.429 -5.625 -30.948 1.00 80.50 222 ASP A C 1
ATOM 1679 O O . ASP A 1 222 ? 19.354 -5.909 -31.716 1.00 80.50 222 ASP A O 1
ATOM 1683 N N . ARG A 1 223 ? 17.247 -5.182 -31.393 1.00 84.81 223 ARG A N 1
ATOM 1684 C CA . ARG A 1 223 ? 16.972 -4.906 -32.803 1.00 84.81 223 ARG A CA 1
ATOM 1685 C C . ARG A 1 223 ? 17.851 -3.775 -33.336 1.00 84.81 223 ARG A C 1
ATOM 1687 O O . ARG A 1 223 ? 18.466 -3.949 -34.385 1.00 84.81 223 ARG A O 1
ATOM 1694 N N . LEU A 1 224 ? 17.945 -2.653 -32.623 1.00 81.62 224 LEU A N 1
ATOM 1695 C CA . LEU A 1 224 ? 18.795 -1.522 -33.014 1.00 81.62 224 LEU A CA 1
ATOM 1696 C C . LEU A 1 224 ? 20.282 -1.898 -33.019 1.00 81.62 224 LEU A C 1
ATOM 1698 O O . LEU A 1 224 ? 21.009 -1.500 -33.924 1.00 81.62 224 LEU A O 1
ATOM 1702 N N . ALA A 1 225 ? 20.723 -2.735 -32.080 1.00 77.50 225 ALA A N 1
ATOM 1703 C CA . ALA A 1 225 ? 22.075 -3.283 -32.064 1.00 77.50 225 ALA A CA 1
ATOM 1704 C C . ALA A 1 225 ? 22.350 -4.186 -33.281 1.00 77.50 225 ALA A C 1
ATOM 1706 O O . ALA A 1 225 ? 23.471 -4.211 -33.789 1.00 77.50 225 ALA A O 1
ATOM 1707 N N . SER A 1 226 ? 21.343 -4.914 -33.775 1.00 80.56 226 SER A N 1
ATOM 1708 C CA . SER A 1 226 ? 21.453 -5.656 -35.037 1.00 80.56 226 SER A CA 1
ATOM 1709 C C . SER A 1 226 ? 21.525 -4.724 -36.243 1.00 80.56 226 SER A C 1
ATOM 1711 O O . SER A 1 226 ? 22.413 -4.891 -37.068 1.00 80.56 226 SER A O 1
ATOM 1713 N N . GLU A 1 227 ? 20.657 -3.709 -36.310 1.00 80.06 227 GLU A N 1
ATOM 1714 C CA . GLU A 1 227 ? 20.696 -2.694 -37.375 1.00 80.06 227 GLU A CA 1
ATOM 1715 C C . GLU A 1 227 ? 22.053 -1.977 -37.422 1.00 80.06 227 GLU A C 1
ATOM 1717 O O . GLU A 1 227 ? 22.549 -1.660 -38.500 1.00 80.06 227 GLU A O 1
ATOM 1722 N N . LEU A 1 228 ? 22.672 -1.744 -36.262 1.00 77.75 228 LEU A N 1
ATOM 1723 C CA . LEU A 1 228 ? 24.004 -1.161 -36.169 1.00 77.75 228 LEU A CA 1
ATOM 1724 C C . LEU A 1 228 ? 25.092 -2.090 -36.728 1.00 77.75 228 LEU A C 1
ATOM 1726 O O . LEU A 1 228 ? 25.971 -1.619 -37.450 1.00 77.75 228 LEU A O 1
ATOM 1730 N N . ARG A 1 229 ? 25.038 -3.395 -36.428 1.00 78.62 229 ARG A N 1
ATOM 1731 C CA . ARG A 1 229 ? 25.965 -4.383 -37.016 1.00 78.62 229 ARG A CA 1
ATOM 1732 C C . ARG A 1 229 ? 25.846 -4.422 -38.539 1.00 78.62 229 ARG A C 1
ATOM 1734 O O . ARG A 1 229 ? 26.864 -4.374 -39.227 1.00 78.62 229 ARG A O 1
ATOM 1741 N N . ASP A 1 230 ? 24.617 -4.414 -39.050 1.00 79.06 230 ASP A N 1
ATOM 1742 C CA . ASP A 1 230 ? 2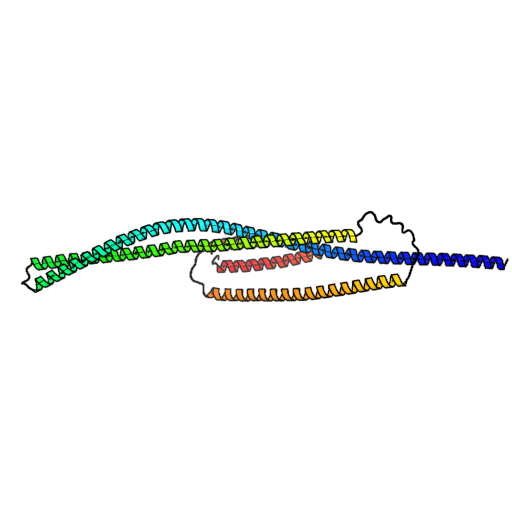4.346 -4.404 -40.490 1.00 79.06 230 ASP A CA 1
ATOM 1743 C C . ASP A 1 230 ? 24.842 -3.099 -41.143 1.00 79.06 230 ASP A C 1
ATOM 1745 O O . ASP A 1 230 ? 25.448 -3.124 -42.215 1.00 79.06 230 ASP A O 1
ATOM 1749 N N . ALA A 1 231 ? 24.640 -1.949 -40.485 1.00 74.12 231 ALA A N 1
ATOM 1750 C CA . ALA A 1 231 ? 25.079 -0.639 -40.974 1.00 74.12 231 ALA A CA 1
ATOM 1751 C C . ALA A 1 231 ? 26.607 -0.474 -40.976 1.00 74.12 231 ALA A C 1
ATOM 1753 O O . ALA A 1 231 ? 27.144 0.197 -41.858 1.00 74.12 231 ALA A O 1
ATOM 1754 N N . ARG A 1 232 ? 27.311 -1.095 -40.019 1.00 70.44 232 ARG A N 1
ATOM 1755 C CA . ARG A 1 232 ? 28.783 -1.146 -39.994 1.00 70.44 232 ARG A CA 1
ATOM 1756 C C . ARG A 1 232 ? 29.362 -2.111 -41.032 1.00 70.44 232 ARG A C 1
ATOM 1758 O O . ARG A 1 232 ? 30.545 -2.015 -41.344 1.00 70.44 232 ARG A O 1
ATOM 1765 N N . GLY A 1 233 ? 28.537 -2.983 -41.617 1.00 62.38 233 GLY A N 1
ATOM 1766 C CA . GLY A 1 233 ? 28.972 -3.922 -42.645 1.00 62.38 233 GLY A CA 1
ATOM 1767 C C . GLY A 1 233 ? 29.887 -5.023 -42.107 1.00 62.38 233 GLY A C 1
ATOM 1768 O O . GLY A 1 233 ? 30.701 -5.543 -42.865 1.00 62.38 233 GLY A O 1
ATOM 1769 N N . ASP A 1 234 ? 29.738 -5.398 -40.830 1.00 54.12 234 ASP A N 1
ATOM 1770 C CA . ASP A 1 234 ? 30.512 -6.465 -40.168 1.00 54.12 234 ASP A CA 1
ATOM 1771 C C . ASP A 1 234 ? 30.188 -7.887 -40.691 1.00 54.12 234 ASP A C 1
ATOM 1773 O O . ASP A 1 234 ? 30.654 -8.890 -40.144 1.00 54.12 234 ASP A O 1
ATOM 1777 N N . ASP A 1 235 ? 29.451 -8.003 -41.800 1.00 46.12 235 ASP A N 1
ATOM 1778 C CA . ASP A 1 235 ? 29.439 -9.209 -42.620 1.00 46.12 235 ASP A CA 1
ATOM 1779 C C . ASP A 1 235 ? 30.811 -9.363 -43.288 1.00 46.12 235 ASP A C 1
ATOM 1781 O O . ASP A 1 235 ? 31.128 -8.727 -44.299 1.00 46.12 235 ASP A O 1
ATOM 1785 N N . ALA A 1 236 ? 31.616 -10.268 -42.735 1.00 45.28 236 ALA A N 1
ATOM 1786 C CA . ALA A 1 236 ? 32.935 -10.695 -43.201 1.00 45.28 236 ALA A CA 1
ATOM 1787 C C . ALA A 1 236 ? 32.989 -11.260 -44.649 1.00 45.28 236 ALA A C 1
ATOM 1789 O O . ALA A 1 236 ? 33.944 -11.952 -44.997 1.00 45.28 236 ALA A O 1
ATOM 1790 N N . ASP A 1 237 ? 32.002 -10.979 -45.508 1.00 42.97 237 ASP A N 1
ATOM 1791 C CA . ASP A 1 237 ? 31.803 -11.636 -46.805 1.00 42.97 237 ASP A CA 1
ATOM 1792 C C . ASP A 1 237 ? 31.574 -10.679 -47.997 1.00 42.97 237 ASP A C 1
ATOM 1794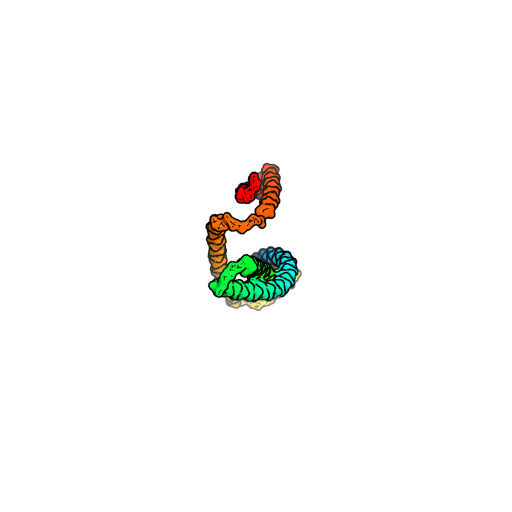 O O . ASP A 1 237 ? 31.119 -11.084 -49.069 1.00 42.97 237 ASP A O 1
ATOM 1798 N N . THR A 1 238 ? 31.919 -9.390 -47.880 1.00 43.06 238 THR A N 1
ATOM 1799 C CA . THR A 1 238 ? 31.783 -8.438 -49.009 1.00 43.06 238 THR A CA 1
ATOM 1800 C C . TH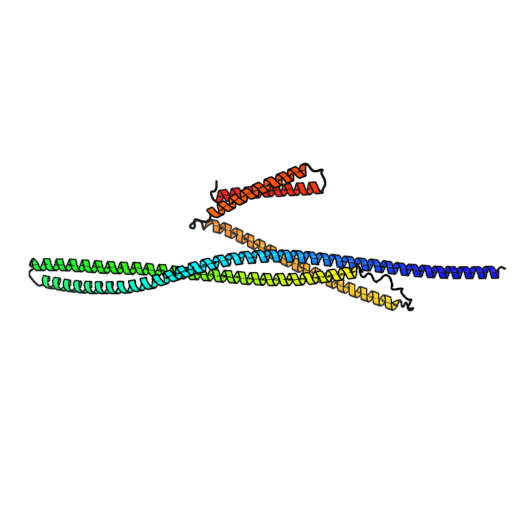R A 1 238 ? 33.064 -8.206 -49.822 1.00 43.06 238 THR A C 1
ATOM 1802 O O . THR A 1 238 ? 33.024 -7.537 -50.856 1.00 43.06 238 THR A O 1
ATOM 1805 N N . THR A 1 239 ? 34.194 -8.838 -49.477 1.00 40.97 239 THR A N 1
ATOM 1806 C CA . THR A 1 239 ? 35.471 -8.661 -50.204 1.00 40.97 239 THR A CA 1
ATOM 1807 C C . THR A 1 239 ? 35.506 -9.313 -51.601 1.00 40.97 239 THR A C 1
ATOM 1809 O O . THR A 1 239 ? 36.474 -9.127 -52.332 1.00 40.97 239 THR A O 1
ATOM 1812 N N . ASN A 1 240 ? 34.475 -10.047 -52.041 1.00 38.19 240 ASN A N 1
ATOM 1813 C CA . ASN A 1 240 ? 34.539 -10.806 -53.301 1.00 38.19 240 ASN A CA 1
ATOM 1814 C C . ASN A 1 240 ? 33.294 -10.733 -54.195 1.00 38.19 240 ASN A C 1
ATOM 1816 O O . ASN A 1 240 ? 32.900 -11.722 -54.813 1.00 38.19 240 ASN A O 1
ATOM 1820 N N . ARG A 1 241 ? 32.714 -9.546 -54.395 1.00 36.84 241 ARG A N 1
ATOM 1821 C CA . ARG A 1 241 ? 31.839 -9.332 -55.560 1.00 36.84 241 ARG A CA 1
ATOM 1822 C C . ARG A 1 241 ? 32.567 -8.505 -56.619 1.00 36.84 241 ARG A C 1
ATOM 1824 O O . ARG A 1 241 ? 32.376 -7.300 -56.733 1.00 36.84 241 ARG A O 1
ATOM 1831 N N . ARG A 1 242 ? 33.414 -9.179 -57.416 1.00 37.78 242 ARG A N 1
ATOM 1832 C CA . ARG A 1 242 ? 33.861 -8.682 -58.732 1.00 37.78 242 ARG A CA 1
ATOM 1833 C C . ARG A 1 242 ? 32.614 -8.254 -59.503 1.00 37.78 242 ARG A C 1
ATOM 1835 O O . ARG A 1 242 ? 31.829 -9.102 -59.923 1.00 37.78 242 ARG A O 1
ATOM 1842 N N . ILE A 1 243 ? 32.432 -6.948 -59.662 1.00 40.59 243 ILE A N 1
ATOM 1843 C CA . ILE A 1 243 ? 31.375 -6.375 -60.490 1.00 40.59 243 ILE A CA 1
ATOM 1844 C C . ILE A 1 243 ? 31.713 -6.742 -61.936 1.00 40.59 243 ILE A C 1
ATOM 1846 O O . ILE A 1 243 ? 32.561 -6.128 -62.579 1.00 40.59 243 ILE A O 1
ATOM 1850 N N . ALA A 1 244 ? 31.086 -7.812 -62.421 1.00 38.62 244 ALA A N 1
ATOM 1851 C CA . ALA A 1 244 ? 30.989 -8.089 -63.839 1.00 38.62 244 ALA A CA 1
ATOM 1852 C C . ALA A 1 244 ? 30.201 -6.939 -64.475 1.00 38.62 244 ALA A C 1
ATOM 1854 O O . ALA A 1 244 ? 29.048 -6.693 -64.117 1.00 38.62 244 ALA A O 1
ATOM 1855 N N . ALA A 1 245 ? 30.855 -6.221 -65.385 1.00 41.81 245 ALA A N 1
ATOM 1856 C CA . ALA A 1 245 ? 30.262 -5.147 -66.160 1.00 41.81 245 ALA A CA 1
ATOM 1857 C C . ALA A 1 245 ? 28.979 -5.631 -66.858 1.00 41.81 245 ALA A C 1
ATOM 1859 O O . ALA A 1 245 ? 29.009 -6.574 -67.650 1.00 41.81 245 ALA A O 1
ATOM 1860 N N . LYS A 1 246 ? 27.857 -4.962 -66.580 1.00 36.09 246 LYS A N 1
ATOM 1861 C CA . LYS A 1 246 ? 26.681 -4.959 -67.455 1.00 36.09 246 LYS A CA 1
ATOM 1862 C C . LYS A 1 246 ? 26.600 -3.592 -68.144 1.00 36.09 246 LYS A C 1
ATOM 1864 O O . LYS A 1 246 ? 26.752 -2.583 -67.459 1.00 36.09 246 LYS A O 1
ATOM 1869 N N . PRO A 1 247 ? 26.377 -3.542 -69.468 1.00 47.06 247 PRO A N 1
ATOM 1870 C CA . PRO A 1 247 ? 26.265 -2.293 -70.206 1.00 47.06 247 PRO A CA 1
ATOM 1871 C C . PRO A 1 247 ? 24.837 -1.737 -70.133 1.00 47.06 247 PRO A C 1
ATOM 1873 O O . PRO A 1 247 ? 23.871 -2.496 -70.209 1.00 47.06 247 PRO A O 1
ATOM 1876 N N . GLY A 1 248 ? 24.729 -0.412 -70.036 1.00 41.88 248 GLY A N 1
ATOM 1877 C CA . GLY A 1 248 ? 23.469 0.331 -70.113 1.00 41.88 248 GLY A CA 1
ATOM 1878 C C . GLY A 1 248 ? 23.400 1.454 -69.084 1.00 41.88 248 GLY A C 1
ATOM 1879 O O . GLY A 1 248 ? 22.661 1.345 -68.114 1.00 41.88 248 GLY A O 1
ATOM 1880 N N . PHE A 1 249 ? 24.202 2.506 -69.269 1.00 43.56 249 PHE A N 1
ATOM 1881 C CA . PHE A 1 249 ? 24.065 3.749 -68.510 1.00 43.56 249 PHE A CA 1
ATOM 1882 C C . PHE A 1 249 ? 23.032 4.624 -69.224 1.00 43.56 249 PHE A C 1
ATOM 1884 O O . PHE A 1 249 ? 23.317 5.149 -70.300 1.00 43.56 249 PHE A O 1
ATOM 1891 N N . ASP A 1 250 ? 21.836 4.720 -68.645 1.00 49.75 250 ASP A N 1
ATOM 1892 C CA . ASP A 1 250 ? 20.776 5.624 -69.090 1.00 49.75 250 ASP A CA 1
ATOM 1893 C C . ASP A 1 250 ? 20.634 6.757 -68.049 1.00 49.75 250 ASP A C 1
ATOM 1895 O O . ASP A 1 250 ? 20.210 6.502 -66.911 1.00 49.75 250 ASP A O 1
ATOM 1899 N N . PRO A 1 251 ? 21.071 7.991 -68.363 1.00 50.75 251 PRO A N 1
ATOM 1900 C CA . PRO A 1 251 ? 21.147 9.079 -67.388 1.00 50.75 251 PRO A CA 1
ATOM 1901 C C . PRO A 1 251 ? 19.773 9.513 -66.850 1.00 50.75 251 PRO A C 1
ATOM 1903 O O . PRO A 1 251 ? 19.699 9.978 -65.713 1.00 50.75 251 PRO A O 1
ATOM 1906 N N . ASP A 1 252 ? 18.685 9.285 -67.594 1.00 49.34 252 ASP A N 1
ATOM 1907 C CA . ASP A 1 252 ? 17.328 9.662 -67.168 1.00 49.34 252 ASP A CA 1
ATOM 1908 C C . ASP A 1 252 ? 16.755 8.731 -66.087 1.00 49.34 252 ASP A C 1
ATOM 1910 O O . ASP A 1 252 ? 16.055 9.185 -65.181 1.00 49.34 252 ASP A O 1
ATOM 1914 N N . VAL A 1 253 ? 17.087 7.435 -66.119 1.00 51.50 253 VAL A N 1
ATOM 1915 C CA . VAL A 1 253 ? 16.635 6.466 -65.099 1.00 51.50 253 VAL A CA 1
ATOM 1916 C C . VAL A 1 253 ? 17.366 6.695 -63.774 1.00 51.50 253 VAL A C 1
ATOM 1918 O O . VAL A 1 253 ? 16.773 6.580 -62.704 1.00 51.50 253 VAL A O 1
ATOM 1921 N N . THR A 1 254 ? 18.642 7.079 -63.838 1.00 51.81 254 THR A N 1
ATOM 1922 C CA . THR A 1 254 ? 19.457 7.382 -62.651 1.00 51.81 254 THR A CA 1
ATOM 1923 C C . THR A 1 254 ? 18.991 8.680 -61.981 1.00 51.81 254 THR A C 1
ATOM 1925 O O . THR A 1 254 ? 18.758 8.692 -60.775 1.00 51.81 254 THR A O 1
ATOM 1928 N N . ALA A 1 255 ? 18.707 9.729 -62.766 1.00 50.69 255 ALA A N 1
ATOM 1929 C CA . ALA A 1 255 ? 18.140 10.978 -62.254 1.00 50.69 255 ALA A CA 1
ATOM 1930 C C . ALA A 1 255 ? 16.739 10.791 -61.637 1.00 50.69 255 ALA A C 1
ATOM 1932 O O . ALA A 1 255 ? 16.452 11.366 -60.591 1.00 50.69 255 ALA A O 1
ATOM 1933 N N . GLN A 1 256 ? 15.876 9.952 -62.223 1.00 50.12 256 GLN A N 1
ATOM 1934 C CA . GLN A 1 256 ? 14.555 9.643 -61.651 1.00 50.12 256 GLN A CA 1
ATOM 1935 C C . GLN A 1 256 ? 14.641 8.844 -60.343 1.00 50.12 256 GLN A C 1
ATOM 1937 O O . GLN A 1 256 ? 13.881 9.108 -59.411 1.00 50.12 256 GLN A O 1
ATOM 1942 N N . VAL A 1 257 ? 15.571 7.888 -60.248 1.00 53.38 257 VAL A N 1
ATOM 1943 C CA . VAL A 1 257 ? 15.804 7.111 -59.020 1.00 53.38 257 VAL A CA 1
ATOM 1944 C C . VAL A 1 257 ? 16.364 7.994 -57.904 1.00 53.38 257 VAL A C 1
ATOM 1946 O O . VAL A 1 257 ? 15.976 7.821 -56.748 1.00 53.38 257 VAL A O 1
ATOM 1949 N N . ASP A 1 258 ? 17.224 8.959 -58.223 1.00 52.28 258 ASP A N 1
ATOM 1950 C CA . ASP A 1 258 ? 17.766 9.877 -57.223 1.00 52.28 258 ASP A CA 1
ATOM 1951 C C . ASP A 1 258 ? 16.743 10.944 -56.806 1.00 52.28 258 ASP A C 1
ATOM 1953 O O . ASP A 1 258 ? 16.601 11.189 -55.609 1.00 52.28 258 ASP A O 1
ATOM 1957 N N . ILE A 1 259 ? 15.915 11.467 -57.721 1.00 57.41 259 ILE A N 1
ATOM 1958 C CA . ILE A 1 259 ? 14.769 12.332 -57.373 1.00 57.41 259 ILE A CA 1
ATOM 1959 C C . ILE A 1 259 ? 13.796 11.602 -56.435 1.00 57.41 259 ILE A C 1
ATOM 1961 O O . ILE A 1 259 ? 13.429 12.151 -55.400 1.00 57.41 259 ILE A O 1
ATOM 1965 N N . ALA A 1 260 ? 13.447 10.342 -56.714 1.00 62.69 260 ALA A N 1
ATOM 1966 C CA . ALA A 1 260 ? 12.560 9.558 -55.849 1.00 62.69 260 ALA A CA 1
ATOM 1967 C C . ALA A 1 260 ? 13.166 9.285 -54.456 1.00 62.69 260 ALA A C 1
ATOM 1969 O O . ALA A 1 260 ? 12.454 9.265 -53.448 1.00 62.69 260 ALA A O 1
ATOM 1970 N N . LYS A 1 261 ? 14.492 9.102 -54.363 1.00 59.19 261 LYS A N 1
ATOM 1971 C CA . LYS A 1 261 ? 15.188 8.991 -53.070 1.00 59.19 261 LYS A CA 1
ATOM 1972 C C . LYS A 1 261 ? 15.166 10.311 -52.304 1.00 59.19 261 LYS A C 1
ATOM 1974 O O . LYS A 1 261 ? 14.878 10.275 -51.107 1.00 59.19 261 LYS A O 1
ATOM 1979 N N . TYR A 1 262 ? 15.428 11.439 -52.971 1.00 56.12 262 TYR A N 1
ATOM 1980 C CA . TYR A 1 262 ? 15.355 12.778 -52.376 1.00 56.12 262 TYR A CA 1
ATOM 1981 C C . TYR A 1 262 ? 13.936 13.122 -51.921 1.00 56.12 262 TYR A C 1
ATOM 1983 O O . TYR A 1 262 ? 13.773 13.639 -50.821 1.00 56.12 262 TYR A O 1
ATOM 1991 N N . GLU A 1 263 ? 12.911 12.763 -52.693 1.00 66.00 263 GLU A N 1
ATOM 1992 C CA . GLU A 1 263 ? 11.511 12.897 -52.282 1.00 66.00 263 GLU A CA 1
ATOM 1993 C C . GLU A 1 263 ? 11.211 12.037 -51.048 1.00 66.00 263 GLU A C 1
ATOM 1995 O O . GLU A 1 263 ? 10.632 12.542 -50.089 1.00 66.00 263 GLU A O 1
ATOM 2000 N N . SER A 1 264 ? 11.686 10.783 -50.994 1.00 68.69 264 SER A N 1
ATOM 2001 C CA . SER A 1 264 ? 11.491 9.932 -49.807 1.00 68.69 264 SER A CA 1
ATOM 2002 C C . SER A 1 264 ? 12.247 10.440 -48.567 1.00 68.69 264 SER A C 1
ATOM 2004 O O . SER A 1 264 ? 11.792 10.274 -47.432 1.00 68.69 264 SER A O 1
ATOM 2006 N N . LEU A 1 265 ? 13.414 11.061 -48.767 1.00 63.41 265 LEU A N 1
ATOM 2007 C CA . LEU A 1 265 ? 14.196 11.689 -47.703 1.00 63.41 265 LEU A CA 1
ATOM 2008 C C . LEU A 1 265 ? 13.524 12.974 -47.223 1.00 63.41 265 LEU A C 1
ATOM 2010 O O . LEU A 1 265 ? 13.445 13.187 -46.018 1.00 63.41 265 LEU A O 1
ATOM 2014 N N . ALA A 1 266 ? 12.967 13.777 -48.129 1.00 66.88 266 ALA A N 1
ATOM 2015 C CA . ALA A 1 266 ? 12.190 14.962 -47.789 1.00 66.88 266 ALA A CA 1
ATOM 2016 C C . ALA A 1 266 ? 10.912 14.597 -47.015 1.00 66.88 266 ALA A C 1
ATOM 2018 O O . ALA A 1 266 ? 10.603 15.240 -46.013 1.00 66.88 266 ALA A O 1
ATOM 2019 N N . THR A 1 267 ? 10.211 13.520 -47.394 1.00 81.75 267 THR A N 1
ATOM 2020 C CA . THR A 1 267 ? 9.051 13.034 -46.626 1.00 81.75 267 THR A CA 1
ATOM 2021 C C . THR A 1 267 ? 9.453 12.523 -45.248 1.00 81.75 267 THR A C 1
ATOM 2023 O O . THR A 1 267 ? 8.790 12.839 -44.267 1.00 81.75 267 THR A O 1
ATOM 2026 N N . LYS A 1 268 ? 10.574 11.795 -45.141 1.00 72.88 268 LYS A N 1
ATOM 2027 C CA . LYS A 1 268 ? 11.092 11.331 -43.843 1.00 72.88 268 LYS A CA 1
ATOM 2028 C C . LYS A 1 268 ? 11.565 12.488 -42.966 1.00 72.88 268 LYS A C 1
ATOM 2030 O O . LYS A 1 268 ? 11.337 12.454 -41.764 1.00 72.88 268 LYS A O 1
ATOM 2035 N N . SER A 1 269 ? 12.177 13.516 -43.553 1.00 65.56 269 SER A N 1
ATOM 2036 C CA . SER A 1 269 ? 12.550 14.749 -42.853 1.00 65.56 269 SER A CA 1
ATOM 2037 C C . SER A 1 269 ? 11.311 15.455 -42.310 1.00 65.56 269 SER A C 1
ATOM 2039 O O . SER A 1 269 ? 11.269 15.787 -41.132 1.00 65.56 269 SER A O 1
ATOM 2041 N N . SER A 1 270 ? 10.260 15.588 -43.123 1.00 76.50 270 SER A N 1
ATOM 2042 C CA . SER A 1 270 ? 8.991 16.181 -42.691 1.00 76.50 270 SER A CA 1
ATOM 2043 C C . SER A 1 270 ? 8.304 15.368 -41.584 1.00 76.50 270 SER A C 1
ATOM 2045 O O . SER A 1 270 ? 7.794 15.942 -40.624 1.00 76.50 270 SER A O 1
ATOM 2047 N N . GLU A 1 271 ? 8.330 14.034 -41.657 1.00 80.75 271 GLU A N 1
ATOM 2048 C CA . GLU A 1 271 ? 7.820 13.167 -40.584 1.00 80.75 271 GLU A CA 1
ATOM 2049 C C . GLU A 1 271 ? 8.632 13.297 -39.290 1.00 80.75 271 GLU A C 1
ATOM 2051 O O . GLU A 1 271 ? 8.061 13.273 -38.197 1.00 80.75 271 GLU A O 1
ATOM 2056 N N . LEU A 1 272 ? 9.957 13.427 -39.390 1.00 74.62 272 LEU A N 1
ATOM 2057 C CA . LEU A 1 272 ? 10.825 13.642 -38.234 1.00 74.62 272 LEU A CA 1
ATOM 2058 C C . LEU A 1 272 ? 10.592 15.019 -37.611 1.00 74.62 272 LEU A C 1
ATOM 2060 O O . LEU A 1 272 ? 10.469 15.102 -36.395 1.00 74.62 272 LEU A O 1
ATOM 2064 N N . GLU A 1 273 ? 10.437 16.069 -38.416 1.00 76.31 273 GLU A N 1
ATOM 2065 C CA . GLU A 1 273 ? 10.077 17.413 -37.948 1.00 76.31 273 GLU A CA 1
ATOM 2066 C C . GLU A 1 273 ? 8.713 17.426 -37.245 1.00 76.31 273 GLU A C 1
ATOM 2068 O O . GLU A 1 273 ? 8.564 18.031 -36.184 1.00 76.31 273 GLU A O 1
ATOM 2073 N N . GLN A 1 274 ? 7.720 16.702 -37.772 1.00 84.50 274 GLN A N 1
ATOM 2074 C CA . GLN A 1 274 ? 6.412 16.562 -37.122 1.00 84.50 274 GLN A CA 1
ATOM 2075 C C . GLN A 1 274 ? 6.498 15.807 -35.792 1.00 84.50 274 GLN A C 1
ATOM 2077 O O . GLN A 1 274 ? 5.837 16.192 -34.825 1.00 84.50 274 GLN A O 1
ATOM 2082 N N . LYS A 1 275 ? 7.320 14.752 -35.720 1.00 79.06 275 LYS A N 1
ATOM 2083 C CA . LYS A 1 275 ? 7.575 14.019 -34.472 1.00 79.06 275 LYS A CA 1
ATOM 2084 C C . LYS A 1 275 ? 8.316 14.880 -33.454 1.00 79.06 275 LYS A C 1
ATOM 2086 O O . LYS A 1 275 ? 7.963 14.837 -32.280 1.00 79.06 275 LYS A O 1
ATOM 2091 N N . LEU A 1 276 ? 9.278 15.689 -33.893 1.00 74.12 276 LEU A N 1
ATOM 2092 C CA . LEU A 1 276 ? 10.004 16.621 -33.032 1.00 74.12 276 LEU A CA 1
ATOM 2093 C C . LEU A 1 276 ? 9.050 17.671 -32.447 1.00 74.12 276 LEU A C 1
ATOM 2095 O O . LEU A 1 276 ? 8.986 17.837 -31.234 1.00 74.12 276 LEU A O 1
ATOM 2099 N N . ALA A 1 277 ? 8.207 18.276 -33.288 1.00 79.50 277 ALA A N 1
ATOM 2100 C CA . ALA A 1 277 ? 7.198 19.241 -32.856 1.00 79.50 277 ALA A CA 1
ATOM 2101 C C . ALA A 1 277 ? 6.130 18.630 -31.927 1.00 79.50 277 ALA A C 1
ATOM 2103 O O . ALA A 1 277 ? 5.520 19.341 -31.127 1.00 79.50 277 ALA A O 1
ATOM 2104 N N . GLN A 1 278 ? 5.862 17.325 -32.039 1.00 77.38 278 GLN A N 1
ATOM 2105 C CA . GLN A 1 278 ? 4.982 16.612 -31.115 1.00 77.38 278 GLN A CA 1
ATOM 2106 C C . GLN A 1 278 ? 5.668 16.377 -29.764 1.00 77.38 278 GLN A C 1
ATOM 2108 O O . GLN A 1 278 ? 5.073 16.673 -28.731 1.00 77.38 278 GLN A O 1
ATOM 2113 N N . LEU A 1 279 ? 6.927 15.933 -29.767 1.00 75.62 279 LEU A N 1
ATOM 2114 C CA . LEU A 1 279 ? 7.715 15.749 -28.546 1.00 75.62 279 LEU A CA 1
ATOM 2115 C C . LEU A 1 279 ? 7.915 17.065 -27.783 1.00 75.62 279 LEU A C 1
ATOM 2117 O O . LEU A 1 279 ? 7.808 17.078 -26.562 1.00 75.62 279 LEU A O 1
ATOM 2121 N N . GLU A 1 280 ? 8.121 18.184 -28.479 1.00 79.19 280 GLU A N 1
ATOM 2122 C CA . GLU A 1 280 ? 8.205 19.514 -27.858 1.00 79.19 280 GLU A CA 1
ATOM 2123 C C . GLU A 1 280 ? 6.891 19.932 -27.177 1.00 79.19 280 GLU A C 1
ATOM 2125 O O . GLU A 1 280 ? 6.905 20.561 -26.116 1.00 79.19 280 GLU A O 1
ATOM 2130 N N . ARG A 1 281 ? 5.735 19.566 -27.750 1.00 86.69 281 ARG A N 1
ATOM 2131 C CA . ARG A 1 281 ? 4.427 19.804 -27.114 1.00 86.69 281 ARG A CA 1
ATOM 2132 C C . ARG A 1 281 ? 4.225 18.928 -25.887 1.00 86.69 281 ARG A C 1
ATOM 2134 O O . ARG A 1 281 ? 3.689 19.413 -24.891 1.00 86.69 281 ARG A O 1
ATOM 2141 N N . ASP A 1 282 ? 4.653 17.674 -25.959 1.00 81.44 282 ASP A N 1
ATOM 2142 C CA . ASP A 1 282 ? 4.532 16.728 -24.854 1.00 81.44 282 ASP A CA 1
ATOM 2143 C C . ASP A 1 282 ? 5.463 17.127 -23.691 1.00 81.44 282 ASP A C 1
ATOM 2145 O O . ASP A 1 282 ? 5.012 17.166 -22.546 1.00 81.44 282 ASP A O 1
ATOM 2149 N N . ASP A 1 283 ? 6.701 17.560 -23.969 1.00 78.81 283 ASP A N 1
ATOM 2150 C CA . ASP A 1 283 ? 7.622 18.132 -22.970 1.00 78.81 283 ASP A CA 1
ATOM 2151 C C . ASP A 1 283 ? 7.048 19.411 -22.339 1.00 78.81 283 ASP A C 1
ATOM 2153 O O . ASP A 1 283 ? 7.036 19.565 -21.117 1.00 78.81 283 ASP A O 1
ATOM 2157 N N . ALA A 1 284 ? 6.467 20.309 -23.143 1.00 82.81 284 ALA A N 1
ATOM 2158 C CA . ALA A 1 284 ? 5.781 21.488 -22.616 1.00 82.81 284 ALA A CA 1
ATOM 2159 C C . ALA A 1 284 ? 4.577 21.122 -21.723 1.00 82.81 284 ALA A C 1
ATOM 2161 O O . ALA A 1 284 ? 4.296 21.824 -20.747 1.00 82.81 284 ALA A O 1
ATOM 2162 N N . GLY A 1 285 ? 3.872 20.030 -22.033 1.00 84.62 285 GLY A N 1
ATOM 2163 C CA . GLY A 1 285 ? 2.794 19.481 -21.210 1.00 84.62 285 GLY A CA 1
ATOM 2164 C C . GLY A 1 285 ? 3.300 18.931 -19.876 1.00 84.62 285 GLY A C 1
ATOM 2165 O O . GLY A 1 285 ? 2.774 19.296 -18.824 1.00 84.62 285 GLY A O 1
ATOM 2166 N N . LEU A 1 286 ? 4.361 18.123 -19.908 1.00 80.81 286 LEU A N 1
ATOM 2167 C CA . LEU A 1 286 ? 4.995 17.553 -18.716 1.00 80.81 286 LEU A CA 1
ATOM 2168 C C . LEU A 1 286 ? 5.576 18.639 -17.804 1.00 80.81 286 LEU A C 1
ATOM 2170 O O . LEU A 1 286 ? 5.388 18.584 -16.591 1.00 80.81 286 LEU A O 1
ATOM 2174 N N . ARG A 1 287 ? 6.200 19.681 -18.367 1.00 80.62 287 ARG A N 1
ATOM 2175 C CA . ARG A 1 287 ? 6.702 20.828 -17.590 1.00 80.62 287 ARG A CA 1
ATOM 2176 C C . ARG A 1 287 ? 5.591 21.593 -16.875 1.00 80.62 287 ARG A C 1
ATOM 2178 O O . ARG A 1 287 ? 5.795 22.022 -15.744 1.00 80.62 287 ARG A O 1
ATOM 2185 N N . ARG A 1 288 ? 4.410 21.743 -17.490 1.00 88.56 288 ARG A N 1
ATOM 2186 C CA . ARG A 1 288 ? 3.243 22.337 -16.806 1.00 88.56 288 ARG A CA 1
ATOM 2187 C C . ARG A 1 288 ? 2.725 21.439 -15.693 1.00 88.56 288 ARG A C 1
ATOM 2189 O O . ARG A 1 288 ? 2.473 21.933 -14.605 1.00 88.56 288 ARG A O 1
ATOM 2196 N N . GLN A 1 289 ? 2.617 20.135 -15.937 1.00 81.00 289 GLN A N 1
ATOM 2197 C CA . GLN A 1 289 ? 2.191 19.181 -14.910 1.00 81.00 289 GLN A CA 1
ATOM 2198 C C . GLN A 1 289 ? 3.151 19.156 -13.717 1.00 81.00 289 GLN A C 1
ATOM 2200 O O . GLN A 1 289 ? 2.703 19.085 -12.575 1.00 81.00 289 GLN A O 1
ATOM 2205 N N . LEU A 1 290 ? 4.459 19.258 -13.970 1.00 74.69 290 LEU A N 1
ATOM 2206 C CA . LEU A 1 290 ? 5.470 19.369 -12.924 1.00 74.69 290 LEU A CA 1
ATOM 2207 C C . LEU A 1 290 ? 5.310 20.670 -12.128 1.00 74.69 290 LEU A C 1
ATOM 2209 O O . LEU A 1 290 ? 5.330 20.622 -10.903 1.00 74.69 290 LEU A O 1
ATOM 2213 N N . ALA A 1 291 ? 5.099 21.803 -12.802 1.00 84.25 291 ALA A N 1
ATOM 2214 C CA . ALA A 1 291 ? 4.859 23.084 -12.138 1.00 84.25 291 ALA A CA 1
ATOM 2215 C C . ALA A 1 291 ? 3.576 23.059 -11.284 1.00 84.25 291 ALA A C 1
ATOM 2217 O O . ALA A 1 291 ? 3.597 23.487 -10.133 1.00 84.25 291 ALA A O 1
ATOM 2218 N N . ASP A 1 292 ? 2.488 22.480 -11.799 1.00 85.88 292 ASP A N 1
ATOM 2219 C CA . ASP A 1 292 ? 1.233 22.312 -11.057 1.00 85.88 292 ASP A CA 1
ATOM 2220 C C . ASP A 1 292 ? 1.407 21.377 -9.849 1.00 85.88 292 ASP A C 1
ATOM 2222 O O . ASP A 1 292 ? 0.849 21.624 -8.781 1.00 85.88 292 ASP A O 1
ATOM 2226 N N . ALA A 1 293 ? 2.184 20.299 -9.991 1.00 73.94 293 ALA A N 1
ATOM 2227 C CA . ALA A 1 293 ? 2.491 19.388 -8.892 1.00 73.94 293 ALA A CA 1
ATOM 2228 C C . ALA A 1 293 ? 3.360 20.060 -7.818 1.00 73.94 293 ALA A C 1
ATOM 2230 O O . ALA A 1 293 ? 3.101 19.884 -6.629 1.00 73.94 293 ALA A O 1
ATOM 2231 N N . GLN A 1 294 ? 4.349 20.860 -8.223 1.00 78.56 294 GLN A N 1
ATOM 2232 C CA . GLN A 1 294 ? 5.186 21.644 -7.315 1.00 78.56 294 GLN A CA 1
ATOM 2233 C C . GLN A 1 294 ? 4.369 22.694 -6.559 1.00 78.56 294 GLN A C 1
ATOM 2235 O O . GLN A 1 294 ? 4.547 22.843 -5.352 1.00 78.56 294 GLN A O 1
ATOM 2240 N N . GLU A 1 295 ? 3.431 23.367 -7.227 1.00 79.56 295 GLU A N 1
ATOM 2241 C CA . GLU A 1 295 ? 2.557 24.349 -6.582 1.00 79.56 295 GLU A CA 1
ATOM 2242 C C . GLU A 1 295 ? 1.566 23.686 -5.618 1.00 79.56 295 GLU A C 1
ATOM 2244 O O . GLU A 1 295 ? 1.352 24.181 -4.515 1.00 79.56 295 GLU A O 1
ATOM 2249 N N . ARG A 1 296 ? 1.021 22.511 -5.961 1.00 80.00 296 ARG A N 1
ATOM 2250 C CA . ARG A 1 296 ? 0.202 21.715 -5.027 1.00 80.00 296 ARG A CA 1
ATOM 2251 C C . ARG A 1 296 ? 0.984 21.302 -3.788 1.00 80.00 296 ARG A C 1
ATOM 2253 O O . ARG A 1 296 ? 0.444 21.360 -2.689 1.00 80.00 296 ARG A O 1
ATOM 2260 N N . LEU A 1 297 ? 2.241 20.897 -3.958 1.00 71.38 297 LEU A N 1
ATOM 2261 C CA . LEU A 1 297 ? 3.109 20.529 -2.843 1.00 71.38 297 LEU A CA 1
ATOM 2262 C C . LEU A 1 297 ? 3.437 21.749 -1.969 1.00 71.38 297 LEU A C 1
ATOM 2264 O O . LEU A 1 297 ? 3.473 21.640 -0.749 1.00 71.38 297 LEU A O 1
ATOM 2268 N N . ARG A 1 298 ? 3.626 22.918 -2.593 1.00 78.31 298 ARG A N 1
ATOM 2269 C CA . ARG A 1 298 ? 3.836 24.198 -1.910 1.00 78.31 298 ARG A CA 1
ATOM 2270 C C . ARG A 1 298 ? 2.603 24.632 -1.111 1.00 78.31 298 ARG A C 1
ATOM 2272 O O . ARG A 1 298 ? 2.757 25.050 0.027 1.00 78.31 298 ARG A O 1
ATOM 2279 N N . LEU A 1 299 ? 1.403 24.514 -1.678 1.00 72.62 299 LEU A N 1
ATOM 2280 C CA . LEU A 1 299 ? 0.148 24.828 -0.986 1.00 72.62 299 LEU A CA 1
ATOM 2281 C C . LEU A 1 299 ? -0.121 23.853 0.167 1.00 72.62 299 LEU A C 1
ATOM 2283 O O . LEU A 1 299 ? -0.434 24.292 1.265 1.00 72.62 299 LEU A O 1
ATOM 2287 N N . ALA A 1 300 ? 0.108 22.554 -0.039 1.00 69.38 300 ALA A N 1
ATOM 2288 C CA . ALA A 1 300 ? -0.008 21.557 1.026 1.00 69.38 300 ALA A CA 1
ATOM 2289 C C . ALA A 1 300 ? 1.009 21.780 2.162 1.00 69.38 300 ALA A C 1
ATOM 2291 O O . ALA A 1 300 ? 0.709 21.504 3.318 1.00 69.38 300 ALA A O 1
ATOM 2292 N N . ALA A 1 301 ? 2.204 22.295 1.852 1.00 62.06 301 ALA A N 1
ATOM 2293 C CA . ALA A 1 301 ? 3.190 22.671 2.863 1.00 62.06 301 ALA A CA 1
ATOM 2294 C C . ALA A 1 301 ? 2.758 23.895 3.692 1.00 62.06 301 ALA A C 1
ATOM 2296 O O . ALA A 1 301 ? 3.107 23.967 4.864 1.00 62.06 301 ALA A O 1
ATOM 2297 N N . ILE A 1 302 ? 1.982 24.817 3.112 1.00 60.22 302 ILE A N 1
ATOM 2298 C CA . ILE A 1 302 ? 1.400 25.965 3.827 1.00 60.22 302 ILE A CA 1
ATOM 2299 C C . ILE A 1 302 ? 0.228 25.508 4.714 1.00 60.22 302 ILE A C 1
ATOM 2301 O O . ILE A 1 302 ? 0.167 25.900 5.874 1.00 60.22 302 ILE A O 1
ATOM 2305 N N . ASP A 1 303 ? -0.638 24.611 4.226 1.00 55.16 303 ASP A N 1
ATOM 2306 C CA . ASP A 1 303 ? -1.731 24.032 5.032 1.00 55.16 303 ASP A CA 1
ATOM 2307 C C . ASP A 1 303 ? -1.196 23.233 6.243 1.00 55.16 303 ASP A C 1
ATOM 2309 O O . ASP A 1 303 ? -1.782 23.253 7.324 1.00 55.16 303 ASP A O 1
ATOM 2313 N N . LEU A 1 304 ? -0.036 22.577 6.100 1.00 52.56 304 LEU A N 1
ATOM 2314 C CA . LEU A 1 304 ? 0.672 21.903 7.199 1.00 52.56 304 LEU A CA 1
ATOM 2315 C C . LEU A 1 304 ? 1.304 22.870 8.217 1.00 52.56 304 LEU A C 1
ATOM 2317 O O . LEU A 1 304 ? 1.542 22.465 9.356 1.00 52.56 304 LEU A O 1
ATOM 2321 N N . GLU A 1 305 ? 1.599 24.117 7.836 1.00 51.44 305 GLU A N 1
ATOM 2322 C CA . GLU A 1 305 ? 2.073 25.154 8.763 1.00 51.44 305 GLU A CA 1
ATOM 2323 C C . GLU A 1 305 ? 0.912 25.766 9.569 1.00 51.44 305 GLU A C 1
ATOM 2325 O O . GLU A 1 305 ? 1.087 26.002 10.766 1.00 51.44 305 GLU A O 1
ATOM 2330 N N . ASP A 1 306 ? -0.282 25.912 8.978 1.00 47.09 306 ASP A N 1
ATOM 2331 C CA . ASP A 1 306 ? -1.492 26.399 9.669 1.00 47.09 306 ASP A CA 1
ATOM 2332 C C . ASP A 1 306 ? -2.107 25.340 10.621 1.00 47.09 306 ASP A C 1
ATOM 2334 O O . ASP A 1 306 ? -2.520 25.668 11.738 1.00 47.09 306 ASP A O 1
ATOM 2338 N N . ASP A 1 307 ? -2.088 24.047 10.267 1.00 43.81 307 ASP A N 1
ATOM 2339 C CA . ASP A 1 307 ? -2.567 22.959 11.150 1.00 43.81 307 ASP A CA 1
ATOM 2340 C C . ASP A 1 307 ? -1.642 22.694 12.360 1.00 43.81 307 ASP A C 1
ATOM 2342 O O . ASP A 1 307 ? -2.054 22.104 13.372 1.00 43.81 307 ASP A O 1
ATOM 2346 N N . ASN A 1 308 ? -0.394 23.173 12.301 1.00 43.75 308 ASN A N 1
ATOM 2347 C CA . ASN A 1 308 ? 0.583 23.057 13.388 1.00 43.75 308 ASN A CA 1
ATOM 2348 C C . ASN A 1 308 ? 0.294 24.033 14.549 1.00 43.75 308 ASN A C 1
ATOM 2350 O O . ASN A 1 308 ? 0.770 23.827 15.669 1.00 43.75 308 ASN A O 1
ATOM 2354 N N . GLU A 1 309 ? -0.524 25.069 14.322 1.00 44.31 309 GLU A N 1
ATOM 2355 C CA . GLU A 1 309 ? -0.990 25.982 15.374 1.00 44.31 309 GLU A CA 1
ATOM 2356 C C . GLU A 1 309 ? -2.219 25.432 16.130 1.00 44.31 309 GLU A C 1
ATOM 2358 O O . GLU A 1 309 ? -2.436 25.777 17.296 1.00 44.31 309 GLU A O 1
ATOM 2363 N N . MET A 1 310 ? -2.990 24.517 15.521 1.00 40.78 310 MET A N 1
ATOM 2364 C CA . MET A 1 310 ? -4.287 24.062 16.048 1.00 40.78 310 MET A CA 1
ATOM 2365 C C . MET A 1 310 ? -4.268 22.687 16.747 1.00 40.78 310 MET A C 1
ATOM 2367 O O . MET A 1 310 ? -5.213 22.340 17.456 1.00 40.78 310 MET A O 1
ATOM 2371 N N . THR A 1 311 ? -3.188 21.910 16.623 1.00 43.38 311 THR A N 1
ATOM 2372 C CA . THR A 1 311 ? -3.123 20.504 17.090 1.00 43.38 311 THR A CA 1
ATOM 2373 C C . THR A 1 311 ? -2.253 20.264 18.328 1.00 43.38 311 THR A C 1
ATOM 2375 O O . THR A 1 311 ? -1.919 19.127 18.671 1.00 43.38 311 THR A O 1
ATOM 2378 N N . ARG A 1 312 ? -1.950 21.310 19.106 1.00 40.94 312 ARG A N 1
ATOM 2379 C CA . ARG A 1 312 ? -1.188 21.183 20.360 1.00 40.94 312 ARG A CA 1
ATOM 2380 C C . ARG A 1 312 ? -2.034 20.733 21.556 1.00 40.94 312 ARG A C 1
ATOM 2382 O O . ARG A 1 312 ? -1.942 21.323 22.624 1.00 40.94 312 ARG A O 1
ATOM 2389 N N . THR A 1 313 ? -2.802 19.655 21.423 1.00 41.97 313 THR A N 1
ATOM 2390 C CA . THR A 1 313 ? -3.280 18.872 22.575 1.00 41.97 313 THR A CA 1
ATOM 2391 C C . THR A 1 313 ? -3.582 17.433 22.163 1.00 41.97 313 THR A C 1
ATOM 2393 O O . THR A 1 313 ? -4.556 17.189 21.461 1.00 41.97 313 THR A O 1
ATOM 2396 N N . GLY A 1 314 ? -2.802 16.482 22.688 1.00 41.38 314 GLY A N 1
ATOM 2397 C CA . GLY A 1 314 ? -3.250 15.096 22.867 1.00 41.38 314 GLY A CA 1
ATOM 2398 C C . GLY A 1 314 ? -2.691 14.039 21.912 1.00 41.38 314 GLY A C 1
ATOM 2399 O O . GLY A 1 314 ? -3.433 13.485 21.115 1.00 41.38 314 GLY A O 1
ATOM 2400 N N . SER A 1 315 ? -1.415 13.677 22.059 1.00 37.94 315 SER A N 1
ATOM 2401 C CA . SER A 1 315 ? -0.950 12.272 22.029 1.00 37.94 315 SER A CA 1
ATOM 2402 C C . SER A 1 315 ? 0.566 12.225 22.241 1.00 37.94 315 SER A C 1
ATOM 2404 O O . SER A 1 315 ? 1.375 12.384 21.334 1.00 37.94 315 SER A O 1
ATOM 2406 N N . GLN A 1 316 ? 0.973 12.045 23.496 1.00 50.38 316 GLN A N 1
ATOM 2407 C CA . GLN A 1 316 ? 2.352 11.695 23.809 1.00 50.38 316 GLN A CA 1
ATOM 2408 C C . GLN A 1 316 ? 2.596 10.242 23.394 1.00 50.38 316 GLN A C 1
ATOM 2410 O O . GLN A 1 316 ? 1.976 9.350 23.968 1.00 50.38 316 GLN A O 1
ATOM 2415 N N . LEU A 1 317 ? 3.497 10.065 22.418 1.00 51.44 317 LEU A N 1
ATOM 2416 C CA . LEU A 1 317 ? 4.486 8.983 22.212 1.00 51.44 317 LEU A CA 1
ATOM 2417 C C . LEU A 1 317 ? 4.647 8.652 20.713 1.00 51.44 317 LEU A C 1
ATOM 2419 O O . LEU A 1 317 ? 4.049 7.707 20.209 1.00 51.44 317 LEU A O 1
ATOM 2423 N N . PRO A 1 318 ? 5.440 9.480 20.005 1.00 57.47 318 PRO A N 1
ATOM 2424 C CA . PRO A 1 318 ? 6.505 8.978 19.118 1.00 57.47 318 PRO A CA 1
ATOM 2425 C C . PRO A 1 318 ? 7.847 9.734 19.277 1.00 57.47 318 PRO A C 1
ATOM 2427 O O . PRO A 1 318 ? 8.768 9.569 18.483 1.00 57.47 318 PRO A O 1
ATOM 2430 N N . ILE A 1 319 ? 7.988 10.575 20.310 1.00 59.03 319 ILE A N 1
ATOM 2431 C CA . ILE A 1 319 ? 9.168 11.445 20.490 1.00 59.03 319 ILE A CA 1
ATOM 2432 C C . ILE A 1 319 ? 10.445 10.637 20.790 1.00 59.03 319 ILE A C 1
ATOM 2434 O O . ILE A 1 319 ? 11.524 11.044 20.380 1.00 59.03 319 ILE A O 1
ATOM 2438 N N . ALA A 1 320 ? 10.337 9.482 21.458 1.00 58.12 320 ALA A N 1
ATOM 2439 C CA . ALA A 1 320 ? 11.496 8.648 21.792 1.00 58.12 320 ALA A CA 1
ATOM 2440 C C . ALA A 1 320 ? 12.127 7.983 20.553 1.00 58.12 320 ALA A C 1
ATOM 2442 O O . ALA A 1 320 ? 13.341 8.011 20.393 1.00 58.12 320 ALA A O 1
ATOM 2443 N N . GLU A 1 321 ? 11.301 7.453 19.650 1.00 60.03 321 GLU A N 1
ATOM 2444 C CA . GLU A 1 321 ? 11.754 6.832 18.398 1.00 60.03 321 GLU A CA 1
ATOM 2445 C C . GLU A 1 321 ? 12.310 7.894 17.435 1.00 60.03 321 GLU A C 1
ATOM 2447 O O . GLU A 1 321 ? 13.373 7.725 16.840 1.00 60.03 321 GLU A O 1
ATOM 2452 N N . LEU A 1 322 ? 11.668 9.067 17.377 1.00 68.12 322 LEU A N 1
ATOM 2453 C CA . LEU A 1 322 ? 12.190 10.217 16.641 1.00 68.12 322 LEU A CA 1
ATOM 2454 C C . LEU A 1 322 ? 13.541 10.698 17.201 1.00 68.12 322 LEU A C 1
ATOM 2456 O O . LEU A 1 322 ? 14.434 11.031 16.427 1.00 68.12 322 LEU A O 1
ATOM 2460 N N . ALA A 1 323 ? 13.726 10.691 18.523 1.00 71.81 323 ALA A N 1
ATOM 2461 C CA . ALA A 1 323 ? 14.985 11.081 19.156 1.00 71.81 323 ALA A CA 1
ATOM 2462 C C . ALA A 1 323 ? 16.145 10.125 18.820 1.00 71.81 323 ALA A C 1
ATOM 2464 O O . ALA A 1 323 ? 17.267 10.576 18.567 1.00 71.81 323 ALA A O 1
ATOM 2465 N N . GLU A 1 324 ? 15.885 8.816 18.753 1.00 72.38 324 GLU A N 1
ATOM 2466 C CA . GLU A 1 324 ? 16.880 7.827 18.315 1.00 72.38 324 GLU A CA 1
ATOM 2467 C C . GLU A 1 324 ? 17.274 8.036 16.845 1.00 72.38 324 GLU A C 1
ATOM 2469 O O . GLU A 1 324 ? 18.463 8.052 16.518 1.00 72.38 324 GLU A O 1
ATOM 2474 N N . HIS A 1 325 ? 16.303 8.290 15.963 1.00 73.94 325 HIS A N 1
ATOM 2475 C CA . HIS A 1 325 ? 16.575 8.573 14.551 1.00 73.94 325 HIS A CA 1
ATOM 2476 C C . HIS A 1 325 ? 17.358 9.871 14.337 1.00 73.94 325 HIS A C 1
ATOM 2478 O O . HIS A 1 325 ? 18.258 9.909 13.497 1.00 73.94 325 HIS A O 1
ATOM 2484 N N . VAL A 1 326 ? 17.064 10.920 15.111 1.00 80.75 326 VAL A N 1
ATOM 2485 C CA . VAL A 1 326 ? 17.821 12.180 15.067 1.00 80.75 326 VAL A CA 1
ATOM 2486 C C . VAL A 1 326 ? 19.265 11.958 15.513 1.00 80.75 326 VAL A C 1
ATOM 2488 O O . VAL A 1 326 ? 20.181 12.419 14.837 1.00 80.75 326 VAL A O 1
ATOM 2491 N N . THR A 1 327 ? 19.485 11.171 16.568 1.00 78.25 327 THR A N 1
ATOM 2492 C CA . THR A 1 327 ? 20.834 10.835 17.055 1.00 78.25 327 THR A CA 1
ATOM 2493 C C . THR A 1 327 ? 21.630 10.035 16.015 1.00 78.25 327 THR A C 1
ATOM 2495 O O . THR A 1 327 ? 22.769 10.381 15.697 1.00 78.25 327 THR A O 1
ATOM 2498 N N . ALA A 1 328 ? 21.020 9.013 15.406 1.00 72.25 328 ALA A N 1
ATOM 2499 C CA . ALA A 1 328 ? 21.658 8.210 14.358 1.00 72.25 328 ALA A CA 1
ATOM 2500 C C . ALA A 1 328 ? 21.999 9.040 13.105 1.00 72.25 328 ALA A C 1
ATOM 2502 O O . ALA A 1 328 ? 23.042 8.851 12.470 1.00 72.25 328 ALA A O 1
ATOM 2503 N N . LEU A 1 329 ? 21.135 9.994 12.753 1.00 80.31 329 LEU A N 1
ATOM 2504 C CA . LEU A 1 329 ? 21.353 10.887 11.622 1.00 80.31 329 LEU A CA 1
ATOM 2505 C C . LEU A 1 329 ? 22.461 11.916 11.906 1.00 80.31 329 LEU A C 1
ATOM 2507 O O . LEU A 1 329 ? 23.267 12.209 11.019 1.00 80.31 329 LEU A O 1
ATOM 2511 N N . GLU A 1 330 ? 22.571 12.409 13.142 1.00 84.19 330 GLU A N 1
ATOM 2512 C CA . GLU A 1 330 ? 23.691 13.252 13.571 1.00 84.19 330 GLU A CA 1
ATOM 2513 C C . GLU A 1 330 ? 25.036 12.515 13.494 1.00 84.19 330 GLU A C 1
ATOM 2515 O O . GLU A 1 330 ? 26.022 13.081 13.011 1.00 84.19 330 GLU A O 1
ATOM 2520 N N . GLU A 1 331 ? 25.095 11.251 13.919 1.00 79.69 331 GLU A N 1
ATOM 2521 C CA . GLU A 1 331 ? 26.297 10.416 13.799 1.00 79.69 331 GLU A CA 1
ATOM 2522 C C . GLU A 1 331 ? 26.694 10.189 12.333 1.00 79.69 331 GLU A C 1
ATOM 2524 O O . GLU A 1 331 ? 27.863 10.369 11.971 1.00 79.69 331 GLU A O 1
ATOM 2529 N N . SER A 1 332 ? 25.720 9.884 11.470 1.00 77.25 332 SER A N 1
ATOM 2530 C CA . SER A 1 332 ? 25.940 9.698 10.031 1.00 77.25 332 SER A CA 1
ATOM 2531 C C . SER A 1 332 ? 26.485 10.966 9.359 1.00 77.25 332 SER A C 1
ATOM 2533 O O . SER A 1 332 ? 27.469 10.913 8.619 1.00 77.25 332 SER A O 1
ATOM 2535 N N . ILE A 1 333 ? 25.930 12.136 9.686 1.00 84.50 333 ILE A N 1
ATOM 2536 C CA . ILE A 1 333 ? 26.381 13.427 9.144 1.00 84.50 333 ILE A CA 1
ATOM 2537 C C . ILE A 1 333 ? 27.761 13.819 9.677 1.00 84.50 333 ILE A C 1
ATOM 2539 O O . ILE A 1 333 ? 28.579 14.363 8.932 1.00 84.50 333 ILE A O 1
ATOM 2543 N N . ASN A 1 334 ? 28.073 13.506 10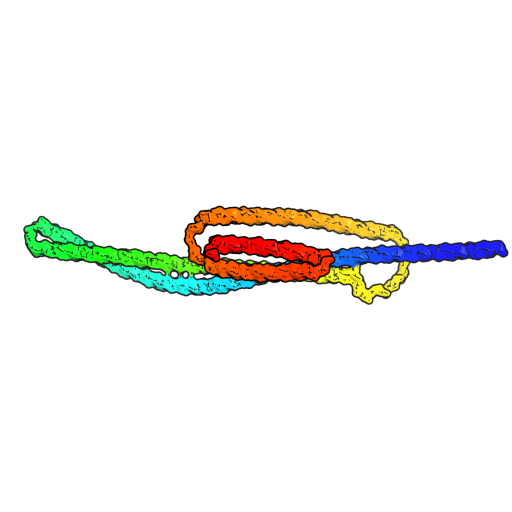.937 1.00 82.12 334 ASN A N 1
ATOM 2544 C CA . ASN A 1 334 ? 29.416 13.710 11.480 1.00 82.12 334 ASN A CA 1
ATOM 2545 C C . ASN A 1 334 ? 30.454 12.799 10.796 1.00 82.12 334 ASN A C 1
ATOM 2547 O O . ASN A 1 334 ? 31.570 13.252 10.528 1.00 82.12 334 ASN A O 1
ATOM 2551 N N . SER A 1 335 ? 30.088 11.554 10.468 1.00 80.25 335 SER A N 1
ATOM 2552 C CA . SER A 1 335 ? 30.932 10.630 9.696 1.00 80.25 335 SER A CA 1
ATOM 2553 C C . SER A 1 335 ? 31.145 11.121 8.259 1.00 80.25 335 SER A C 1
ATOM 2555 O O . SER A 1 335 ? 32.284 11.223 7.798 1.00 80.25 335 SER A O 1
ATOM 2557 N N . LEU A 1 336 ? 30.073 11.547 7.582 1.00 82.56 336 LEU A N 1
ATOM 2558 C CA . LEU A 1 336 ? 30.144 12.112 6.235 1.00 82.56 336 LEU A CA 1
ATOM 2559 C C . LEU A 1 336 ? 31.032 13.363 6.197 1.00 82.56 336 LEU A C 1
ATOM 2561 O O . LEU A 1 336 ? 31.868 13.504 5.311 1.00 82.56 336 LEU A O 1
ATOM 2565 N N . ARG A 1 337 ? 30.938 14.233 7.204 1.00 86.69 337 ARG A N 1
ATOM 2566 C CA . ARG A 1 337 ? 31.805 15.411 7.347 1.00 86.69 337 ARG A CA 1
ATOM 2567 C C . ARG A 1 337 ? 33.284 15.048 7.479 1.00 86.69 337 ARG A C 1
ATOM 2569 O O . ARG A 1 337 ? 34.132 15.739 6.916 1.00 86.69 337 ARG A O 1
ATOM 2576 N N . ALA A 1 338 ? 33.604 14.005 8.244 1.00 81.06 338 ALA A N 1
ATOM 2577 C CA . ALA A 1 338 ? 34.980 13.537 8.389 1.00 81.06 338 ALA A CA 1
ATOM 2578 C C . ALA A 1 338 ? 35.533 13.030 7.047 1.00 81.06 338 ALA A C 1
ATOM 2580 O O . ALA A 1 338 ? 36.639 13.412 6.667 1.00 81.06 338 ALA A O 1
ATOM 2581 N N . ASN A 1 339 ? 34.726 12.278 6.293 1.00 79.81 339 ASN A N 1
ATOM 2582 C CA . ASN A 1 339 ? 35.087 11.800 4.956 1.00 79.81 339 ASN A CA 1
ATOM 2583 C C . ASN A 1 339 ? 35.249 12.952 3.953 1.00 79.81 339 ASN A C 1
ATOM 2585 O O . ASN A 1 339 ? 36.206 12.969 3.187 1.00 79.81 339 ASN A O 1
ATOM 2589 N N . MET A 1 340 ? 34.368 13.955 3.999 1.00 85.31 340 MET A N 1
ATOM 2590 C CA . MET A 1 340 ? 34.443 15.133 3.127 1.00 85.31 340 MET A CA 1
ATOM 2591 C C . MET A 1 340 ? 35.665 16.008 3.420 1.00 85.31 340 MET A C 1
ATOM 2593 O O . MET A 1 340 ? 36.269 16.545 2.496 1.00 85.31 340 MET A O 1
ATOM 2597 N N . ARG A 1 341 ? 36.080 16.121 4.689 1.00 85.38 341 ARG A N 1
ATOM 2598 C CA . ARG A 1 341 ? 37.344 16.785 5.047 1.00 85.38 341 ARG A CA 1
ATOM 2599 C C . ARG A 1 341 ? 38.556 16.020 4.543 1.00 85.38 341 ARG A C 1
ATOM 2601 O O . ARG A 1 341 ? 39.434 16.639 3.964 1.00 85.38 341 ARG A O 1
ATOM 2608 N N . ALA A 1 342 ? 38.570 14.700 4.710 1.00 83.00 342 ALA A N 1
ATOM 2609 C CA . ALA A 1 342 ? 39.650 13.867 4.192 1.00 83.00 342 ALA A CA 1
ATOM 2610 C C . ALA A 1 342 ? 39.764 13.980 2.661 1.00 83.00 342 ALA A C 1
ATOM 2612 O O . ALA A 1 342 ? 40.860 14.185 2.152 1.00 83.00 342 ALA A O 1
ATOM 2613 N N . ALA A 1 343 ? 38.637 13.950 1.942 1.00 78.50 343 ALA A N 1
ATOM 2614 C CA . ALA A 1 343 ? 38.602 14.148 0.493 1.00 78.50 343 ALA A CA 1
ATOM 2615 C C . ALA A 1 343 ? 39.061 15.560 0.084 1.00 78.50 343 ALA A C 1
ATOM 2617 O O . ALA A 1 343 ? 39.794 15.724 -0.889 1.00 78.50 343 ALA A O 1
ATOM 2618 N N . SER A 1 344 ? 38.673 16.588 0.843 1.00 86.06 344 SER A N 1
ATOM 2619 C CA . SER A 1 344 ? 39.122 17.967 0.626 1.00 86.06 344 SER A CA 1
ATOM 2620 C C . SER A 1 344 ? 40.638 18.103 0.818 1.00 86.06 344 SER A C 1
ATOM 2622 O O . SER A 1 344 ? 41.312 18.662 -0.047 1.00 86.06 344 SER A O 1
ATOM 2624 N N . ASP A 1 345 ? 41.183 17.556 1.906 1.00 86.38 345 ASP A N 1
ATOM 2625 C CA . ASP A 1 345 ? 42.619 17.561 2.206 1.00 86.38 345 ASP A CA 1
ATOM 2626 C C . ASP A 1 345 ? 43.417 16.765 1.159 1.00 86.38 345 ASP A C 1
ATOM 2628 O O . ASP A 1 345 ? 44.503 17.177 0.756 1.00 86.38 345 ASP A O 1
ATOM 2632 N N . GLU A 1 346 ? 42.858 15.662 0.657 1.00 85.00 346 GLU A N 1
ATOM 2633 C CA . GLU A 1 346 ? 43.457 14.854 -0.406 1.00 85.00 346 GLU A CA 1
ATOM 2634 C C . GLU A 1 346 ? 43.502 15.614 -1.740 1.00 85.00 346 GLU A C 1
ATOM 2636 O O . GLU A 1 346 ? 44.557 15.669 -2.371 1.00 85.00 346 GLU A O 1
ATOM 2641 N N . THR A 1 347 ? 42.420 16.302 -2.131 1.00 84.56 347 THR A N 1
ATOM 2642 C CA . THR A 1 347 ? 42.432 17.157 -3.336 1.00 84.56 347 THR A CA 1
ATOM 2643 C C . THR A 1 347 ? 43.380 18.351 -3.213 1.00 84.56 347 THR A C 1
ATOM 2645 O O . THR A 1 347 ? 43.930 18.792 -4.218 1.00 84.56 347 THR A O 1
ATOM 2648 N N . ALA A 1 348 ? 43.624 18.848 -1.995 1.00 83.56 348 ALA A N 1
ATOM 2649 C CA . ALA A 1 348 ? 44.571 19.932 -1.734 1.00 83.56 348 ALA A CA 1
ATOM 2650 C C . ALA A 1 348 ? 46.046 19.493 -1.832 1.00 83.56 348 ALA A C 1
ATOM 2652 O O . ALA A 1 348 ? 46.924 20.336 -2.012 1.00 83.56 348 ALA A O 1
ATOM 2653 N N . MET A 1 349 ? 46.320 18.188 -1.722 1.00 87.88 349 MET A N 1
ATOM 2654 C CA . MET A 1 349 ? 47.656 17.592 -1.862 1.00 87.88 349 MET A CA 1
ATOM 2655 C C . MET A 1 349 ? 47.955 17.106 -3.290 1.00 87.88 349 MET A C 1
ATOM 2657 O O . MET A 1 349 ? 49.072 16.664 -3.562 1.00 87.88 349 MET A O 1
ATOM 2661 N N . MET A 1 350 ? 46.974 17.157 -4.196 1.00 84.94 350 MET A N 1
ATOM 2662 C CA . MET A 1 350 ? 47.120 16.760 -5.597 1.00 84.94 350 MET A CA 1
ATOM 2663 C C . MET A 1 350 ? 47.591 17.928 -6.469 1.00 84.94 350 MET A C 1
ATOM 2665 O O . MET A 1 350 ? 47.258 19.087 -6.220 1.00 84.94 350 MET A O 1
ATOM 2669 N N . ASP A 1 351 ? 48.339 17.619 -7.532 1.00 88.19 351 ASP A N 1
ATOM 2670 C CA . ASP A 1 351 ? 48.768 18.632 -8.495 1.00 88.19 351 ASP A CA 1
ATOM 2671 C C . ASP A 1 351 ? 47.550 19.292 -9.175 1.00 88.19 351 ASP A C 1
ATOM 2673 O O . ASP A 1 351 ? 46.622 18.594 -9.611 1.00 88.19 351 ASP A O 1
ATOM 2677 N N . PRO A 1 352 ? 47.534 20.632 -9.301 1.00 80.44 352 PRO A N 1
ATOM 2678 C CA . PRO A 1 352 ? 46.378 21.352 -9.808 1.00 80.44 352 PRO A CA 1
ATOM 2679 C C . PRO A 1 352 ? 46.152 21.030 -11.289 1.00 80.44 352 PRO A C 1
ATOM 2681 O O . PRO A 1 352 ? 46.919 21.427 -12.167 1.00 80.44 352 PRO A O 1
ATOM 2684 N N . SER A 1 353 ? 45.053 20.332 -11.560 1.00 90.50 353 SER A N 1
ATOM 2685 C CA . SER A 1 353 ? 44.512 20.077 -12.895 1.00 90.50 353 SER A CA 1
ATOM 2686 C C . SER A 1 353 ? 43.052 20.522 -12.955 1.00 90.50 353 SER A C 1
ATOM 2688 O O . SER A 1 353 ? 42.396 20.674 -11.925 1.00 90.50 353 SER A O 1
ATOM 2690 N N . GLU A 1 354 ? 42.519 20.733 -14.157 1.00 83.38 354 GLU A N 1
ATOM 2691 C CA . GLU A 1 354 ? 41.121 21.146 -14.357 1.00 83.38 354 GLU A CA 1
ATOM 2692 C C . GLU A 1 354 ? 40.128 20.164 -13.707 1.00 83.38 354 GLU A C 1
ATOM 2694 O O . GLU A 1 354 ? 39.169 20.573 -13.046 1.00 83.38 354 GLU A O 1
ATOM 2699 N N . SER A 1 355 ? 40.429 18.866 -13.780 1.00 80.75 355 SER A N 1
ATOM 2700 C CA . SER A 1 355 ? 39.667 17.806 -13.118 1.00 80.75 355 SER A CA 1
ATOM 2701 C C . SER A 1 355 ? 39.750 17.893 -11.590 1.00 80.75 355 SER A C 1
ATOM 2703 O O . SER A 1 355 ? 38.724 17.811 -10.920 1.00 80.75 355 SER A O 1
ATOM 2705 N N . VAL A 1 356 ? 40.944 18.116 -11.025 1.00 85.94 356 VAL A N 1
ATOM 2706 C CA . VAL A 1 356 ? 41.144 18.259 -9.566 1.00 85.94 356 VAL A CA 1
ATOM 2707 C C . VAL A 1 356 ? 40.446 19.513 -9.034 1.00 85.94 356 VAL A C 1
ATOM 2709 O O . VAL A 1 356 ? 39.800 19.452 -7.991 1.00 85.94 356 VAL A O 1
ATOM 2712 N N . ASN A 1 357 ? 40.477 20.622 -9.776 1.00 85.06 357 ASN A N 1
ATOM 2713 C CA . ASN A 1 357 ? 39.768 21.851 -9.411 1.00 85.06 357 ASN A CA 1
ATOM 2714 C C . ASN A 1 357 ? 38.244 21.662 -9.420 1.00 85.06 357 ASN A C 1
ATOM 2716 O O . ASN A 1 357 ? 37.558 22.141 -8.518 1.00 85.06 357 ASN A O 1
ATOM 2720 N N . THR A 1 358 ? 37.713 20.929 -10.403 1.00 85.44 358 THR A N 1
ATOM 2721 C CA . THR A 1 358 ? 36.277 20.613 -10.482 1.00 85.44 358 THR A CA 1
ATOM 2722 C C . THR A 1 358 ? 35.839 19.737 -9.308 1.00 85.44 358 THR A C 1
ATOM 2724 O O . THR A 1 358 ? 34.825 20.017 -8.667 1.00 85.44 358 THR A O 1
ATOM 2727 N N . ILE A 1 359 ? 36.635 18.717 -8.972 1.00 80.12 359 ILE A N 1
ATOM 2728 C CA . ILE A 1 359 ? 36.376 17.825 -7.835 1.00 80.12 359 ILE A CA 1
ATOM 2729 C C . ILE A 1 359 ? 36.482 18.590 -6.511 1.00 80.12 359 ILE A C 1
ATOM 2731 O O . ILE A 1 359 ? 35.588 18.485 -5.679 1.00 80.12 359 ILE A O 1
ATOM 2735 N N . SER A 1 360 ? 37.513 19.417 -6.326 1.00 85.75 360 SER A N 1
ATOM 2736 C CA . SER A 1 360 ? 37.689 20.239 -5.122 1.00 85.75 360 SER A CA 1
ATOM 2737 C C . SER A 1 360 ? 36.523 21.218 -4.915 1.00 85.75 360 SER A C 1
ATOM 2739 O O . SER A 1 360 ? 36.029 21.383 -3.794 1.00 85.75 360 SER A O 1
ATOM 2741 N N . HIS A 1 361 ? 36.005 21.810 -5.999 1.00 84.06 361 HIS A N 1
ATOM 2742 C CA . HIS A 1 361 ? 34.828 22.676 -5.940 1.00 84.06 361 HIS A CA 1
ATOM 2743 C C . HIS A 1 361 ? 33.556 21.902 -5.560 1.00 84.06 361 HIS A C 1
ATOM 2745 O O . HIS A 1 361 ? 32.815 22.343 -4.681 1.00 84.06 361 HIS A O 1
ATOM 2751 N N . ALA A 1 362 ? 33.334 20.723 -6.149 1.00 78.50 362 ALA A N 1
ATOM 2752 C CA . ALA A 1 362 ? 32.200 19.860 -5.814 1.00 78.50 362 ALA A CA 1
ATOM 2753 C C . ALA A 1 362 ? 32.259 19.355 -4.360 1.00 78.50 362 ALA A C 1
ATOM 2755 O O . ALA A 1 362 ? 31.248 19.359 -3.658 1.00 78.50 362 ALA A O 1
ATOM 2756 N N . VAL A 1 363 ? 33.450 18.986 -3.876 1.00 85.56 363 VAL A N 1
ATOM 2757 C CA . VAL A 1 363 ? 33.684 18.575 -2.483 1.00 85.56 363 VAL A CA 1
ATOM 2758 C C . VAL A 1 363 ? 33.408 19.733 -1.519 1.00 85.56 363 VAL A C 1
ATOM 2760 O O . VAL A 1 363 ? 32.770 19.535 -0.486 1.00 85.56 363 VAL A O 1
ATOM 2763 N N . SER A 1 364 ? 33.804 20.956 -1.880 1.00 82.12 364 SER A N 1
ATOM 2764 C CA . SER A 1 364 ? 33.529 22.161 -1.086 1.00 82.12 364 SER A CA 1
ATOM 2765 C C . SER A 1 364 ? 32.031 22.479 -1.002 1.00 82.12 364 SER A C 1
ATOM 2767 O O . SER A 1 364 ? 31.526 22.739 0.089 1.00 82.12 364 SER A O 1
ATOM 2769 N N . GLN A 1 365 ? 31.300 22.398 -2.120 1.00 76.69 365 GLN A N 1
ATOM 2770 C CA . GLN A 1 365 ? 29.843 22.600 -2.144 1.00 76.69 365 GLN A CA 1
ATOM 2771 C C . GLN A 1 365 ? 29.107 21.532 -1.325 1.00 76.69 365 GLN A C 1
ATOM 2773 O O . GLN A 1 365 ? 28.224 21.837 -0.524 1.00 76.69 365 GLN A O 1
ATOM 2778 N N . ALA A 1 366 ? 29.502 20.267 -1.465 1.00 75.56 366 ALA A N 1
ATOM 2779 C CA . ALA A 1 366 ? 28.921 19.185 -0.683 1.00 75.56 366 ALA A CA 1
ATOM 2780 C C . ALA A 1 366 ? 29.219 19.332 0.823 1.00 75.56 366 ALA A C 1
ATOM 2782 O O . ALA A 1 366 ? 28.351 19.043 1.646 1.00 75.56 366 ALA A O 1
ATOM 2783 N N . ALA A 1 367 ? 30.393 19.846 1.208 1.00 81.94 367 ALA A N 1
ATOM 2784 C CA . ALA A 1 367 ? 30.699 20.154 2.605 1.00 81.94 367 ALA A CA 1
ATOM 2785 C C . ALA A 1 367 ? 29.805 21.274 3.178 1.00 81.94 367 ALA A C 1
ATOM 2787 O O . ALA A 1 367 ? 29.395 21.188 4.337 1.00 81.94 367 ALA A O 1
ATOM 2788 N N . GLU A 1 368 ? 29.454 22.285 2.377 1.00 79.12 368 GLU A N 1
ATOM 2789 C CA . GLU A 1 368 ? 28.515 23.344 2.771 1.00 79.12 368 GLU A CA 1
ATOM 2790 C C . GLU A 1 368 ? 27.109 22.781 3.025 1.00 79.12 368 GLU A C 1
ATOM 2792 O O . GLU A 1 368 ? 26.529 23.015 4.087 1.00 79.12 368 GLU A O 1
ATOM 2797 N N . HIS A 1 369 ? 26.604 21.941 2.116 1.00 74.44 369 HIS A N 1
ATOM 2798 C CA . HIS A 1 369 ? 25.311 21.271 2.280 1.00 74.44 369 HIS A CA 1
ATOM 2799 C C . HIS A 1 369 ? 25.250 20.379 3.531 1.00 74.44 369 HIS A C 1
ATOM 2801 O O . HIS A 1 369 ? 24.219 20.328 4.205 1.00 74.44 369 HIS A O 1
ATOM 2807 N N . VAL A 1 370 ? 26.359 19.723 3.889 1.00 85.94 370 VAL A N 1
ATOM 2808 C CA . VAL A 1 370 ? 26.476 18.924 5.120 1.00 85.94 370 VAL A CA 1
ATOM 2809 C C . VAL A 1 370 ? 26.392 19.802 6.379 1.00 85.94 370 VAL A C 1
ATOM 2811 O O . VAL A 1 370 ? 25.744 19.412 7.353 1.00 85.94 370 VAL A O 1
ATOM 2814 N N . GLU A 1 371 ? 26.975 21.006 6.382 1.00 82.69 371 GLU A N 1
ATOM 2815 C CA . GLU A 1 371 ? 26.818 21.948 7.505 1.00 82.69 371 GLU A CA 1
ATOM 2816 C C . GLU A 1 371 ? 25.393 22.509 7.596 1.00 82.69 371 GLU A C 1
ATOM 2818 O O . GLU A 1 371 ? 24.863 22.647 8.702 1.00 82.69 371 GLU A O 1
ATOM 2823 N N . THR A 1 372 ? 24.739 22.775 6.460 1.00 77.31 372 THR A N 1
ATOM 2824 C CA . THR A 1 372 ? 23.325 23.181 6.430 1.00 77.31 372 THR A CA 1
ATOM 2825 C C . THR A 1 372 ? 22.420 22.086 6.997 1.00 77.31 372 THR A C 1
ATOM 2827 O O . THR A 1 372 ? 21.586 22.367 7.859 1.00 77.31 372 THR A O 1
ATOM 2830 N N . ALA A 1 373 ? 22.624 20.829 6.589 1.00 77.12 373 ALA A N 1
ATOM 2831 C CA . ALA A 1 373 ? 21.880 19.682 7.110 1.00 77.12 373 ALA A CA 1
ATOM 2832 C C . ALA A 1 373 ? 22.065 19.522 8.628 1.00 77.12 373 ALA A C 1
ATOM 2834 O O . ALA A 1 373 ? 21.111 19.269 9.363 1.00 77.12 373 ALA A O 1
ATOM 2835 N N . ARG A 1 374 ? 23.281 19.760 9.129 1.00 85.75 374 ARG A N 1
ATOM 2836 C CA . ARG A 1 374 ? 23.575 19.731 10.564 1.00 85.75 374 ARG A CA 1
ATOM 2837 C C . ARG A 1 374 ? 22.889 20.857 11.337 1.00 85.75 374 ARG A C 1
ATOM 2839 O O . ARG A 1 374 ? 22.430 20.641 12.457 1.00 85.75 374 ARG A O 1
ATOM 2846 N N . ALA A 1 375 ? 22.843 22.063 10.777 1.00 77.06 375 ALA A N 1
ATOM 2847 C CA . ALA A 1 375 ? 22.132 23.182 11.389 1.00 77.06 375 ALA A CA 1
ATOM 2848 C C . ALA A 1 375 ? 20.624 22.897 11.480 1.00 77.06 375 ALA A C 1
ATOM 2850 O O . ALA A 1 375 ? 20.028 23.122 12.534 1.00 77.06 375 ALA A O 1
ATOM 2851 N N . ALA A 1 376 ? 20.042 22.324 10.422 1.00 72.31 376 ALA A N 1
ATOM 2852 C CA . ALA A 1 376 ? 18.646 21.898 10.397 1.00 72.31 376 ALA A CA 1
ATOM 2853 C C . ALA A 1 376 ? 18.357 20.800 11.434 1.00 72.31 376 ALA A C 1
ATOM 2855 O O . ALA A 1 376 ? 17.355 20.874 12.139 1.00 72.31 376 ALA A O 1
ATOM 2856 N N . LEU A 1 377 ? 19.263 19.832 11.604 1.00 82.50 377 LEU A N 1
ATOM 2857 C CA . LEU A 1 377 ? 19.095 18.772 12.603 1.00 82.50 377 LEU A CA 1
ATOM 2858 C C . LEU A 1 377 ? 19.204 19.256 14.038 1.00 82.50 377 LEU A C 1
ATOM 2860 O O . LEU A 1 377 ? 18.414 18.829 14.869 1.00 82.50 377 LEU A O 1
ATOM 2864 N N . ARG A 1 378 ? 20.101 20.201 14.335 1.00 80.56 378 ARG A N 1
ATOM 2865 C CA . ARG A 1 378 ? 20.126 20.821 15.668 1.00 80.56 378 ARG A CA 1
ATOM 2866 C C . ARG A 1 378 ? 18.855 21.609 15.962 1.00 80.56 378 ARG A C 1
ATOM 2868 O O . ARG A 1 378 ? 18.385 21.596 17.095 1.00 80.56 378 ARG A O 1
ATOM 2875 N N . ALA A 1 379 ? 18.310 22.301 14.961 1.00 73.81 379 ALA A N 1
ATOM 2876 C CA . ALA A 1 379 ? 17.038 23.001 15.104 1.00 73.81 379 ALA A CA 1
ATOM 2877 C C . ALA A 1 379 ? 15.887 22.011 15.351 1.00 73.81 379 ALA A C 1
ATOM 2879 O O . ALA A 1 379 ? 15.058 22.238 16.233 1.00 73.81 379 ALA A O 1
ATOM 2880 N N . LEU A 1 380 ? 15.892 20.877 14.643 1.00 76.81 380 LEU A N 1
ATOM 2881 C CA . LEU A 1 380 ? 14.945 19.784 14.842 1.00 76.81 380 LEU A CA 1
ATOM 2882 C C . LEU A 1 380 ? 15.077 19.181 16.252 1.00 76.81 380 LEU A C 1
ATOM 2884 O O . LEU A 1 380 ? 14.083 19.117 16.968 1.00 76.81 380 LEU A O 1
ATOM 2888 N N . ALA A 1 381 ? 16.290 18.836 16.691 1.00 77.06 381 ALA A N 1
ATOM 2889 C CA . ALA A 1 381 ? 16.579 18.321 18.031 1.00 77.06 381 ALA A CA 1
ATOM 2890 C C . ALA A 1 381 ? 16.120 19.292 19.138 1.00 77.06 381 ALA A C 1
ATOM 2892 O O . ALA A 1 381 ? 15.517 18.879 20.131 1.00 77.06 381 ALA A O 1
ATOM 2893 N N . ALA A 1 382 ? 16.320 20.600 18.943 1.00 75.94 382 ALA A N 1
ATOM 2894 C CA . ALA A 1 382 ? 15.827 21.624 19.861 1.00 75.94 382 ALA A CA 1
ATOM 2895 C C . ALA A 1 382 ? 14.293 21.710 19.897 1.00 75.94 382 ALA A C 1
ATOM 2897 O O . ALA A 1 382 ? 13.714 21.886 20.968 1.00 75.94 382 ALA A O 1
ATOM 2898 N N . SER A 1 383 ? 13.624 21.532 18.754 1.00 70.00 383 SER A N 1
ATOM 2899 C CA . SER A 1 383 ? 12.157 21.558 18.668 1.00 70.00 383 SER A CA 1
ATOM 2900 C C . SER A 1 383 ? 11.476 20.376 19.371 1.00 70.00 383 SER A C 1
ATOM 2902 O O . SER A 1 383 ? 10.353 20.516 19.854 1.00 70.00 383 SER A O 1
ATOM 2904 N N . ILE A 1 384 ? 12.175 19.242 19.494 1.00 76.00 384 ILE A N 1
ATOM 2905 C CA . ILE A 1 384 ? 11.694 18.029 20.178 1.00 76.00 384 ILE A CA 1
ATOM 2906 C C . ILE A 1 384 ? 12.207 17.897 21.623 1.00 76.00 384 ILE A C 1
ATOM 2908 O O . ILE A 1 384 ? 11.938 16.894 22.280 1.00 76.00 384 ILE A O 1
ATOM 2912 N N . GLY A 1 385 ? 12.898 18.919 22.145 1.00 70.94 385 GLY A N 1
ATOM 2913 C CA . GLY A 1 385 ? 13.319 18.989 23.548 1.00 70.94 385 GLY A CA 1
ATOM 2914 C C . GLY A 1 385 ? 14.561 18.162 23.903 1.00 70.94 385 GLY A C 1
ATOM 2915 O O . GLY A 1 385 ? 14.715 17.791 25.063 1.00 70.94 385 GLY A O 1
ATOM 2916 N N . MET A 1 386 ? 15.437 17.869 22.935 1.00 66.38 386 MET A N 1
ATOM 2917 C CA . MET A 1 386 ? 16.664 17.074 23.131 1.00 66.38 386 MET A CA 1
ATOM 2918 C C . MET A 1 386 ? 17.900 17.882 23.583 1.00 66.38 386 MET A C 1
ATOM 2920 O O . MET A 1 386 ? 19.009 17.353 23.542 1.00 66.38 386 MET A O 1
ATOM 2924 N N . THR A 1 387 ? 17.754 19.149 23.988 1.00 55.59 387 THR A N 1
ATOM 2925 C CA . THR A 1 387 ? 18.898 20.005 24.378 1.00 55.59 387 THR A CA 1
ATOM 2926 C C . THR A 1 387 ? 19.372 19.806 25.803 1.00 55.59 387 THR A C 1
ATOM 2928 O O . THR A 1 387 ? 18.509 19.907 26.707 1.00 55.59 387 THR A O 1
#

Radius of gyration: 48.98 Å; chains: 1; bounding box: 117×40×167 Å

Sequence (387 aa):
MTADRIAAADDRVRDAETRARDAEARARDAEARAEAARDAEARAQGAEQRAHDAEARVAEAEHRVVDAEARAHNAESRAQGAEARIAGADDRAHDAETRLRDAESRVVDAEHRAEAAHAQSTDLARELAQLQAAHAGGAPGDDGERRLAAAEQRAEAAEGNAQAFARQVAEMQNQIAALEREVANADNVRSFAAETEREIAALQRDLRDTRAKLAQMTLERDRLASELRDARGDDADTTNRRIAAKPGFDPDVTAQVDIAKYESLATKSSELEQKLAQLERDDAGLRRQLADAQERLRLAAIDLEDDNEMTRTGSQLPIAELAEHVTALEESINSLRANMRAASDETAMMDPSESVNTISHAVSQAAEHVETARAALRALAASIGMT

pLDDT: mean 77.56, std 13.19, range [36.09, 94.19]

Secondary structure (DSSP, 8-state):
-HHHHHHHHHHHHHHHHHHHHHHHHHHHHHHHHHHHHHHHHHHHHHHHHHHHHHHHHHHHHHHHHHHHHHHHHHHHHHHHHHHHHHHHHHHHHHHHHHHHHHHHHHHHHHHHHHHHHHHHHHHHHHHHHHHHHHHHTS---HHHHHHHHHHHHHHHHHHHHHHHHHHHHHHHHHHHHHHHHHHHHHHHHHHHHHHHHHHHHHHHHHHHHHHHHHHHHHHHHHHHHHHHHHHHT--TT-TT----------HHHHHHHHHHHHHHHHHHHHHHHHHHHHHHHHHHHHHHHHHHHHHHHHHHHHHHHHHHHH--SS---SHHHHHHHHHHHHHHHHHHHHHHHHHHHHHHTS---HHHHHHHHHHHHHHHHHHHHHHHHHHHHHHTT--